Protein AF-A0A969BM66-F1 (afdb_monomer_lite)

Secondary structure (DSSP, 8-state):
-HHHHHHHHHHHHHHHHHHHHHHT----TT---GGGSTTHHHHHHHSPPP-PPPPHHHHHHHHHT--EEEE-TT----B-IIIIIGGGEEEE-TT--EEESS--HHHHHHTTT-TT-EEEE---TTS----EEEEEEEEE-TTSSSS-S-EEEEEEEEE-S---S-TT--HHHHHHHHHHS-SSS--GGGSEEEEEEEEETTS-EEEEEEEETTEEEEEEBTTTBPPPTTS--EEEEBTTT--EEE--SS-EEEEE-SS--HHHHHHHTTSSPPPTT-EEEEE---EEPP-EEE---TTSHHHH--SBSS---SSTT-SPP--TT-SS-GGG-SHHHHHHHHB--TT-HHHHHHS-SSS-HHHHHHHHHHHHHHHHHHHHHHTTSSTTPPP-

Structure (mmCIF, N/CA/C/O backbone):
data_AF-A0A969BM66-F1
#
_entry.id   AF-A0A969BM66-F1
#
loop_
_atom_site.group_PDB
_atom_site.id
_atom_site.type_symbol
_atom_site.label_atom_id
_atom_site.label_alt_id
_atom_site.label_comp_id
_atom_site.label_asym_id
_atom_site.label_entity_id
_atom_site.label_seq_id
_atom_site.pdbx_PDB_ins_code
_atom_site.Cartn_x
_atom_site.Cartn_y
_atom_site.Cartn_z
_atom_site.occupancy
_atom_site.B_iso_or_equiv
_atom_site.auth_seq_id
_atom_site.auth_comp_id
_atom_site.auth_asym_id
_atom_site.auth_atom_id
_atom_site.pdbx_PDB_model_num
ATOM 1 N N . MET A 1 1 ? -31.417 -2.213 -43.798 1.00 57.81 1 MET A N 1
ATOM 2 C CA . MET A 1 1 ? -31.698 -1.784 -42.404 1.00 57.81 1 MET A CA 1
ATOM 3 C C . MET A 1 1 ? -30.704 -2.313 -41.367 1.00 57.81 1 MET A C 1
ATOM 5 O O . MET A 1 1 ? -30.149 -1.485 -40.667 1.00 57.81 1 MET A O 1
ATOM 9 N N . LYS A 1 2 ? -30.410 -3.623 -41.262 1.00 58.84 2 LYS A N 1
ATOM 10 C CA . LYS A 1 2 ? -29.460 -4.156 -40.249 1.00 58.84 2 LYS A CA 1
ATOM 11 C C . LYS A 1 2 ? -28.047 -3.539 -40.296 1.00 58.84 2 LYS A C 1
ATOM 13 O O . LYS A 1 2 ? -27.454 -3.299 -39.256 1.00 58.84 2 LYS A O 1
ATOM 18 N N . TRP A 1 3 ? -27.546 -3.218 -41.489 1.00 55.53 3 TRP A N 1
ATOM 19 C CA . TRP A 1 3 ? -26.214 -2.626 -41.681 1.00 55.53 3 TRP A CA 1
ATOM 20 C C . TRP A 1 3 ? -26.077 -1.204 -41.107 1.00 55.53 3 TRP A C 1
ATOM 22 O O . TRP A 1 3 ? -25.065 -0.880 -40.499 1.00 55.53 3 TRP A O 1
ATOM 32 N N . LEU A 1 4 ? -27.122 -0.378 -41.225 1.00 64.44 4 LEU A N 1
ATOM 33 C CA . LEU A 1 4 ? -27.136 0.987 -40.681 1.00 64.44 4 LEU A CA 1
ATOM 34 C C . LEU A 1 4 ? -27.096 1.001 -39.148 1.00 64.44 4 LEU A C 1
ATOM 36 O O . LEU A 1 4 ? -26.426 1.848 -38.570 1.00 64.44 4 LEU A O 1
ATOM 40 N N . TRP A 1 5 ? -27.744 0.033 -38.494 1.00 66.81 5 TRP A N 1
ATOM 41 C CA . TRP A 1 5 ? -27.684 -0.115 -37.036 1.00 66.81 5 TRP A CA 1
ATOM 42 C C . TRP A 1 5 ? -26.296 -0.534 -36.548 1.00 66.81 5 TRP A C 1
ATOM 44 O O . TRP A 1 5 ? -25.834 -0.022 -35.536 1.00 66.81 5 TRP A O 1
ATOM 54 N N . ILE A 1 6 ? -25.606 -1.407 -37.286 1.00 68.69 6 ILE A N 1
ATOM 55 C CA . ILE A 1 6 ? -24.238 -1.832 -36.952 1.00 68.69 6 ILE A CA 1
ATOM 56 C C . ILE A 1 6 ? -23.259 -0.659 -37.090 1.00 68.69 6 ILE A C 1
ATOM 58 O O . ILE A 1 6 ? -22.447 -0.431 -36.197 1.00 68.69 6 ILE A O 1
ATOM 62 N N . VAL A 1 7 ? -23.368 0.125 -38.167 1.00 68.56 7 VAL A N 1
ATOM 63 C CA . VAL A 1 7 ? -22.517 1.306 -38.386 1.00 68.56 7 VAL A CA 1
ATOM 64 C C . VAL A 1 7 ? -22.804 2.403 -37.358 1.00 68.56 7 VAL A C 1
ATOM 66 O O . VAL A 1 7 ? -21.865 2.986 -36.825 1.00 68.56 7 VAL A O 1
ATOM 69 N N . ALA A 1 8 ? -24.074 2.649 -37.022 1.00 69.19 8 ALA A N 1
ATOM 70 C CA . ALA A 1 8 ? -24.446 3.615 -35.989 1.00 69.19 8 ALA A CA 1
ATOM 71 C C . ALA A 1 8 ? -23.953 3.193 -34.596 1.00 69.19 8 ALA A C 1
ATOM 73 O O . ALA A 1 8 ? -23.457 4.033 -33.850 1.00 69.19 8 ALA A O 1
ATOM 74 N N . LEU A 1 9 ? -24.023 1.899 -34.264 1.00 65.38 9 LEU A N 1
ATOM 75 C CA . LEU A 1 9 ? -23.499 1.361 -33.008 1.00 65.38 9 LEU A CA 1
ATOM 76 C C . LEU A 1 9 ? -21.969 1.481 -32.943 1.00 65.38 9 LEU A C 1
ATOM 78 O O . LEU A 1 9 ? -21.443 1.904 -31.922 1.00 65.38 9 LEU A O 1
ATOM 82 N N . LEU A 1 10 ? -21.258 1.185 -34.036 1.00 58.22 10 LEU A N 1
ATOM 83 C CA . LEU A 1 10 ? -19.805 1.377 -34.135 1.00 58.22 10 LEU A CA 1
ATOM 84 C C . LEU A 1 10 ? -19.408 2.848 -33.988 1.00 58.22 10 LEU A C 1
ATOM 86 O O . LEU A 1 10 ? -18.458 3.149 -33.270 1.00 58.22 10 LEU A O 1
ATOM 90 N N . PHE A 1 11 ? -20.150 3.767 -34.610 1.00 66.44 11 PHE A N 1
ATOM 91 C CA . PHE A 1 11 ? -19.925 5.204 -34.454 1.00 66.44 11 PHE A CA 1
ATOM 92 C C . PHE A 1 11 ? -20.200 5.680 -33.029 1.00 66.44 11 PHE A C 1
ATOM 94 O O . PHE A 1 11 ? -19.441 6.491 -32.514 1.00 66.44 11 PHE A O 1
ATOM 101 N N . LEU A 1 12 ? -21.237 5.158 -32.370 1.00 60.31 12 LEU A N 1
ATOM 102 C CA . LEU A 1 12 ? -21.522 5.439 -30.962 1.00 60.31 12 LEU A CA 1
ATOM 103 C C . LEU A 1 12 ? -20.425 4.894 -30.046 1.00 60.31 12 LEU A C 1
ATOM 105 O O . LEU A 1 12 ? -19.982 5.615 -29.164 1.00 60.31 12 LEU A O 1
ATOM 109 N N . VAL A 1 13 ? -19.934 3.674 -30.279 1.00 54.94 13 VAL A N 1
ATOM 110 C CA . VAL A 1 13 ? -18.829 3.077 -29.509 1.00 54.94 13 VAL A CA 1
ATOM 111 C C . VAL A 1 13 ? -17.525 3.850 -29.719 1.00 54.94 13 VAL A C 1
ATOM 113 O O . VAL A 1 13 ? -16.825 4.127 -28.750 1.00 54.94 13 VAL A O 1
ATOM 116 N N . LEU A 1 14 ? -17.219 4.266 -30.951 1.00 53.16 14 LEU A N 1
ATOM 117 C CA . LEU A 1 14 ? -16.048 5.093 -31.257 1.00 53.16 14 LEU A CA 1
ATOM 118 C C . LEU A 1 14 ? -16.175 6.502 -30.671 1.00 53.16 14 LEU A C 1
ATOM 120 O O . LEU A 1 14 ? -15.228 6.999 -30.069 1.00 53.16 14 LEU A O 1
ATOM 124 N N . ALA A 1 15 ? -17.341 7.139 -30.792 1.00 53.88 15 ALA A N 1
ATOM 125 C CA . ALA A 1 15 ? -17.585 8.467 -30.240 1.00 53.88 15 ALA A CA 1
ATOM 126 C C . ALA A 1 15 ? -17.549 8.452 -28.707 1.00 53.88 15 ALA A C 1
ATOM 128 O O . ALA A 1 15 ? -16.895 9.306 -28.112 1.00 53.88 15 ALA A O 1
ATOM 129 N N . PHE A 1 16 ? -18.166 7.458 -28.060 1.00 51.41 16 PHE A N 1
ATOM 130 C CA . PHE A 1 16 ? -18.065 7.290 -26.611 1.00 51.41 16 PHE A CA 1
ATOM 131 C C . PHE A 1 16 ? -16.646 6.937 -26.186 1.00 51.41 16 PHE A C 1
ATOM 133 O O . PHE A 1 16 ? -16.174 7.537 -25.234 1.00 51.41 16 PHE A O 1
ATOM 140 N N . GLY A 1 17 ? -15.933 6.059 -26.898 1.00 43.09 17 GLY A N 1
ATOM 141 C CA . GLY A 1 17 ? -14.536 5.728 -26.604 1.00 43.09 17 GLY A CA 1
ATOM 142 C C . GLY A 1 17 ? -13.606 6.944 -26.686 1.00 43.09 17 GLY A C 1
ATOM 143 O O . GLY A 1 17 ? -12.804 7.170 -25.784 1.00 43.09 17 GLY A O 1
ATOM 144 N N . VAL A 1 18 ? -13.761 7.788 -27.712 1.00 44.31 18 VAL A N 1
ATOM 145 C CA . VAL A 1 18 ? -12.975 9.023 -27.888 1.00 44.31 18 VAL A CA 1
ATOM 146 C C . VAL A 1 18 ? -13.334 10.086 -26.842 1.00 44.31 18 VAL A C 1
ATOM 148 O O . VAL A 1 18 ? -12.445 10.766 -26.328 1.00 44.31 18 VAL A O 1
ATOM 151 N N . VAL A 1 19 ? -14.615 10.222 -26.482 1.00 43.97 19 VAL A N 1
ATOM 152 C CA . VAL A 1 19 ? -15.053 11.127 -25.405 1.00 43.97 19 VAL A CA 1
ATOM 153 C C . VAL A 1 19 ? -14.566 10.626 -24.041 1.00 43.97 19 VAL A C 1
ATOM 155 O O . VAL A 1 19 ? -14.095 11.434 -23.246 1.00 43.97 19 VAL A O 1
ATOM 158 N N . PHE A 1 20 ? -14.570 9.313 -23.799 1.00 43.28 20 PHE A N 1
ATOM 159 C CA . PHE A 1 20 ? -14.030 8.705 -22.581 1.00 43.28 20 PHE A CA 1
ATOM 160 C C . PHE A 1 20 ? -12.543 9.040 -22.428 1.00 43.28 20 PHE A C 1
ATOM 162 O O . PHE A 1 20 ? -12.151 9.622 -21.426 1.00 43.28 20 PHE A O 1
ATOM 169 N N . VAL A 1 21 ? -11.726 8.800 -23.461 1.00 43.62 21 VAL A N 1
ATOM 170 C CA . VAL A 1 21 ? -10.277 9.087 -23.442 1.00 43.62 21 VAL A CA 1
ATOM 171 C C . VAL A 1 21 ? -9.977 10.574 -23.207 1.00 43.62 21 VAL A C 1
ATOM 173 O O . VAL A 1 21 ? -8.997 10.907 -22.546 1.00 43.62 21 VAL A O 1
ATOM 176 N N . ARG A 1 22 ? -10.821 11.487 -23.706 1.00 38.09 22 ARG A N 1
ATOM 177 C CA . ARG A 1 22 ? -10.602 12.937 -23.584 1.00 38.09 22 ARG A CA 1
ATOM 178 C C . ARG A 1 22 ? -10.983 13.507 -22.213 1.00 38.09 22 ARG A C 1
ATOM 180 O O . ARG A 1 22 ? -10.369 14.481 -21.791 1.00 38.09 22 ARG A O 1
ATOM 187 N N . TRP A 1 23 ? -11.956 12.916 -21.519 1.00 38.25 23 TRP A N 1
ATOM 188 C CA . TRP A 1 23 ? -12.378 13.356 -20.179 1.00 38.25 23 TRP A CA 1
ATOM 189 C C . TRP A 1 23 ? -11.440 12.895 -19.050 1.00 38.25 23 TRP A C 1
ATOM 191 O O . TRP A 1 23 ? -11.532 13.407 -17.940 1.00 38.25 23 TRP A O 1
ATOM 201 N N . PHE A 1 24 ? -10.504 11.987 -19.341 1.00 44.03 24 PHE A N 1
ATOM 202 C CA . PHE A 1 24 ? -9.479 11.507 -18.407 1.00 44.03 24 PHE A CA 1
ATOM 203 C C . PHE A 1 24 ? -8.144 12.278 -18.460 1.00 44.03 24 PHE A C 1
ATOM 205 O O . PHE A 1 24 ? -7.180 11.849 -17.830 1.00 44.03 24 PHE A O 1
ATOM 212 N N . LEU A 1 25 ? -8.040 13.396 -19.193 1.00 36.44 25 LEU A N 1
ATOM 213 C CA . LEU A 1 25 ? -6.777 14.134 -19.336 1.00 36.44 25 LEU A CA 1
ATOM 214 C C . LEU A 1 25 ? -6.896 15.558 -18.775 1.00 36.44 25 LEU A C 1
ATOM 216 O O . LEU A 1 25 ? -7.569 16.410 -19.353 1.00 36.44 25 LEU A O 1
ATOM 220 N N . PRO A 1 26 ? -6.139 15.832 -17.705 1.00 36.38 26 PRO A N 1
ATOM 221 C CA . PRO A 1 26 ? -4.887 16.537 -17.921 1.00 36.38 26 PRO A CA 1
ATOM 222 C C . PRO A 1 26 ? -3.723 15.638 -17.498 1.00 36.38 26 PRO A C 1
ATOM 224 O O . PRO A 1 26 ? -3.221 15.731 -16.384 1.00 36.38 26 PRO A O 1
ATOM 227 N N . VAL A 1 27 ? -3.281 14.755 -18.396 1.00 43.22 27 VAL A N 1
ATOM 228 C CA . VAL A 1 27 ? -1.934 14.186 -18.270 1.00 43.22 27 VAL A CA 1
ATOM 229 C C . VAL A 1 27 ? -0.979 15.224 -18.815 1.00 43.22 27 VAL A C 1
ATOM 231 O O . VAL A 1 27 ? -0.976 15.513 -20.016 1.00 43.22 27 VAL A O 1
ATOM 234 N N . ASP A 1 28 ? -0.178 15.785 -17.922 1.00 39.75 28 ASP A N 1
ATOM 235 C CA . ASP A 1 28 ? 1.046 16.453 -18.314 1.00 39.75 28 ASP A CA 1
ATOM 236 C C . ASP A 1 28 ? 1.906 15.421 -19.061 1.00 39.75 28 ASP A C 1
ATOM 238 O O . ASP A 1 28 ? 2.371 14.428 -18.501 1.00 39.75 28 ASP A O 1
ATOM 242 N N . ARG A 1 29 ? 2.061 15.604 -20.377 1.00 46.28 29 ARG A N 1
ATOM 243 C CA . ARG A 1 29 ? 2.820 14.710 -21.271 1.00 46.28 29 ARG A CA 1
ATOM 244 C C . ARG A 1 29 ? 4.326 14.694 -20.974 1.00 46.28 29 ARG A C 1
ATOM 246 O O . ARG A 1 29 ? 5.084 14.108 -21.740 1.00 46.28 29 ARG A O 1
ATOM 253 N N . GLN A 1 30 ? 4.773 15.319 -19.889 1.00 52.31 30 GLN A N 1
ATOM 254 C CA . GLN A 1 30 ? 6.183 15.441 -19.530 1.00 52.31 30 GLN A CA 1
ATOM 255 C C . GLN A 1 30 ? 6.823 14.142 -19.025 1.00 52.31 30 GLN A C 1
ATOM 257 O O . GLN A 1 30 ? 8.020 14.120 -18.760 1.00 52.31 30 GLN A O 1
ATOM 262 N N . GLY A 1 31 ? 6.077 13.034 -18.948 1.00 63.62 31 GLY A N 1
ATOM 263 C CA . GLY A 1 31 ? 6.652 11.743 -18.569 1.00 63.62 31 GLY A CA 1
ATOM 264 C C . GLY A 1 31 ? 7.126 11.709 -17.122 1.00 63.62 31 GLY A C 1
ATOM 265 O O . GLY A 1 31 ? 8.107 11.026 -16.817 1.00 63.62 31 GLY A O 1
ATOM 266 N N . THR A 1 32 ? 6.440 12.453 -16.258 1.00 79.75 32 THR A N 1
ATOM 267 C CA . THR A 1 32 ? 6.686 12.470 -14.824 1.00 79.75 32 THR A CA 1
ATOM 268 C C . THR A 1 32 ? 5.810 11.444 -14.096 1.00 79.75 32 THR A C 1
ATOM 270 O O . THR A 1 32 ? 4.704 11.131 -14.531 1.00 79.75 32 THR A O 1
ATOM 273 N N . ASN A 1 33 ? 6.311 10.904 -12.990 1.00 87.06 33 ASN A N 1
ATOM 274 C CA . ASN A 1 33 ? 5.649 9.973 -12.089 1.00 87.06 33 ASN A CA 1
ATOM 275 C C . ASN A 1 33 ? 5.581 10.546 -10.668 1.00 87.06 33 ASN A C 1
ATOM 277 O O . ASN A 1 33 ? 6.040 11.655 -10.382 1.00 87.06 33 ASN A O 1
ATOM 281 N N . PHE A 1 34 ? 5.026 9.753 -9.751 1.00 87.56 34 PHE A N 1
ATOM 282 C CA . PHE A 1 34 ? 4.783 10.209 -8.391 1.00 87.56 34 PHE A CA 1
ATOM 283 C C . PHE A 1 34 ? 6.060 10.572 -7.604 1.00 87.56 34 PHE A C 1
ATOM 285 O O . PHE A 1 34 ? 6.023 11.445 -6.742 1.00 87.56 34 PHE A O 1
ATOM 292 N N . SER A 1 35 ? 7.221 9.991 -7.929 1.00 91.31 35 SER A N 1
ATOM 293 C CA . SER A 1 35 ? 8.481 10.332 -7.252 1.00 91.31 35 SER A CA 1
ATOM 294 C C . SER A 1 35 ? 9.010 11.730 -7.574 1.00 91.31 35 SER A C 1
ATOM 296 O O . SER A 1 35 ? 9.815 12.275 -6.818 1.00 91.31 35 SER A O 1
ATOM 298 N N . GLN A 1 36 ? 8.555 12.314 -8.685 1.00 91.69 36 GLN A N 1
ATOM 299 C CA . GLN A 1 36 ? 8.982 13.629 -9.156 1.00 91.69 36 GLN A CA 1
ATOM 300 C C . GLN A 1 36 ? 8.078 14.754 -8.638 1.00 91.69 36 GLN A C 1
ATOM 302 O O . GLN A 1 36 ? 8.288 15.913 -8.996 1.00 91.69 36 GLN A O 1
ATOM 307 N N . TYR A 1 37 ? 7.086 14.449 -7.788 1.00 90.50 37 TYR A N 1
ATOM 308 C CA . TYR A 1 37 ? 6.291 15.494 -7.147 1.00 90.50 37 TYR A CA 1
ATOM 309 C C . TYR A 1 37 ? 7.194 16.431 -6.319 1.00 90.50 37 TYR A C 1
ATOM 311 O O . TYR A 1 37 ? 8.086 15.957 -5.602 1.00 90.50 37 TYR A O 1
ATOM 319 N N . PRO A 1 38 ? 6.962 17.758 -6.376 1.00 92.25 38 PRO A N 1
ATOM 320 C CA . PRO A 1 38 ? 7.755 18.726 -5.624 1.00 92.25 38 PRO A CA 1
ATOM 321 C C . PRO A 1 38 ? 7.797 18.408 -4.125 1.00 92.25 38 PRO A C 1
ATOM 323 O O . PRO A 1 38 ? 6.765 18.102 -3.525 1.00 92.25 38 PRO A O 1
ATOM 326 N N . GLY A 1 39 ? 8.982 18.507 -3.514 1.00 93.81 39 GLY A N 1
ATOM 327 C CA . GLY A 1 39 ? 9.205 18.243 -2.089 1.00 93.81 39 GLY A CA 1
ATOM 328 C C . GLY A 1 39 ? 9.790 16.860 -1.775 1.00 93.81 39 GLY A C 1
ATOM 329 O O . GLY A 1 39 ? 10.242 16.636 -0.652 1.00 93.81 39 GLY A O 1
ATOM 330 N N . HIS A 1 40 ? 9.758 15.901 -2.711 1.00 94.25 40 HIS A N 1
ATOM 331 C CA . HIS A 1 40 ? 10.316 14.565 -2.465 1.00 94.25 40 HIS A CA 1
ATOM 332 C C . HIS A 1 40 ? 11.837 14.578 -2.267 1.00 94.25 40 HIS A C 1
ATOM 334 O O . HIS A 1 40 ? 12.286 13.929 -1.319 1.00 94.25 40 HIS A O 1
ATOM 340 N N . PRO A 1 41 ? 12.637 15.287 -3.091 1.00 93.44 41 PRO A N 1
ATOM 341 C CA . PRO A 1 41 ? 14.076 15.400 -2.865 1.00 93.44 41 PRO A CA 1
ATOM 342 C C . PRO A 1 41 ? 14.415 15.992 -1.494 1.00 93.44 41 PRO A C 1
ATOM 344 O O . PRO A 1 41 ? 15.260 15.453 -0.784 1.00 93.44 41 PRO A O 1
ATOM 347 N N . GLU A 1 42 ? 13.716 17.054 -1.090 1.00 95.88 42 GLU A N 1
ATOM 348 C CA . GLU A 1 42 ? 13.901 17.723 0.198 1.00 95.88 42 GLU A CA 1
ATOM 349 C C . GLU A 1 42 ? 13.530 16.795 1.359 1.00 95.88 42 GLU A C 1
ATOM 351 O O . GLU A 1 42 ? 14.278 16.678 2.330 1.00 95.88 42 GLU A O 1
ATOM 356 N N . TYR A 1 43 ? 12.403 16.084 1.243 1.00 95.38 43 TYR A N 1
ATOM 357 C CA . TYR A 1 43 ? 11.983 15.108 2.245 1.00 95.38 43 TYR A CA 1
ATOM 358 C C . TYR A 1 43 ? 12.986 13.958 2.376 1.00 95.38 43 TYR A C 1
ATOM 360 O O . TYR A 1 43 ? 13.338 13.592 3.495 1.00 95.38 43 TYR A O 1
ATOM 368 N N . ALA A 1 44 ? 13.465 13.405 1.258 1.00 94.75 44 ALA A N 1
ATOM 369 C CA . ALA A 1 44 ? 14.436 12.313 1.252 1.00 94.75 44 ALA A CA 1
ATOM 370 C C . ALA A 1 44 ? 15.795 12.743 1.828 1.00 94.75 44 ALA A C 1
ATOM 372 O O . ALA A 1 44 ? 16.415 11.974 2.556 1.00 94.75 44 ALA A O 1
ATOM 373 N N . ALA A 1 45 ? 16.235 13.976 1.560 1.00 95.44 45 ALA A N 1
ATOM 374 C CA . ALA A 1 45 ? 17.450 14.530 2.154 1.00 95.44 45 ALA A CA 1
ATOM 375 C C . ALA A 1 45 ? 17.323 14.710 3.678 1.00 95.44 45 ALA A C 1
ATOM 377 O O . ALA A 1 45 ? 18.277 14.454 4.408 1.00 95.44 45 ALA A O 1
ATOM 378 N N . ALA A 1 46 ? 16.143 15.115 4.162 1.00 96.50 46 ALA A N 1
ATOM 379 C CA . ALA A 1 46 ? 15.865 15.254 5.592 1.00 96.50 46 ALA A CA 1
ATOM 380 C C . ALA A 1 46 ? 15.612 13.910 6.304 1.00 96.50 46 ALA A C 1
ATOM 382 O O . ALA A 1 46 ? 15.766 13.826 7.519 1.00 96.50 46 ALA A O 1
ATOM 383 N N . ASN A 1 47 ? 15.226 12.870 5.561 1.00 95.75 47 ASN A N 1
ATOM 384 C CA . ASN A 1 47 ? 14.867 11.547 6.077 1.00 95.75 47 ASN A CA 1
ATOM 385 C C . ASN A 1 47 ? 15.572 10.455 5.251 1.00 95.75 47 ASN A C 1
ATOM 387 O O . ASN A 1 47 ? 14.909 9.707 4.522 1.00 95.75 47 ASN A O 1
ATOM 391 N N . PRO A 1 48 ? 16.915 10.378 5.303 1.00 96.06 48 PRO A N 1
ATOM 392 C CA . PRO A 1 48 ? 17.663 9.422 4.500 1.00 96.06 48 PRO A CA 1
ATOM 393 C C . PRO A 1 48 ? 17.254 7.988 4.850 1.00 96.06 48 PRO A C 1
ATOM 395 O O . PRO A 1 48 ? 17.132 7.617 6.018 1.00 96.06 48 PRO A O 1
ATOM 398 N N . SER A 1 49 ? 17.043 7.166 3.822 1.00 95.81 49 SER A N 1
ATOM 399 C CA . SER A 1 49 ? 16.701 5.756 4.012 1.00 95.81 49 SER A CA 1
ATOM 400 C C . SER A 1 49 ? 17.913 4.971 4.514 1.00 95.81 49 SER A C 1
ATOM 402 O O . SER A 1 49 ? 19.022 5.144 4.017 1.00 95.81 49 SER A O 1
ATOM 404 N N . SER A 1 50 ? 17.692 4.093 5.490 1.00 97.31 50 SER A N 1
ATOM 405 C CA . SER A 1 50 ? 18.746 3.261 6.075 1.00 97.31 50 SER A CA 1
ATOM 406 C C . SER A 1 50 ? 19.117 2.078 5.174 1.00 97.31 50 SER A C 1
ATOM 408 O O . SER A 1 50 ? 18.242 1.461 4.567 1.00 97.31 50 SER A O 1
ATOM 410 N N . ASP A 1 51 ? 20.402 1.716 5.160 1.00 97.94 51 ASP A N 1
ATOM 411 C CA . ASP A 1 51 ? 20.907 0.460 4.582 1.00 97.94 51 ASP A CA 1
ATOM 412 C C . ASP A 1 51 ? 20.816 -0.723 5.565 1.00 97.94 51 ASP A C 1
ATOM 414 O O . ASP A 1 51 ? 21.130 -1.865 5.220 1.00 97.94 51 ASP A O 1
ATOM 418 N N . ALA A 1 52 ? 20.404 -0.475 6.811 1.00 97.94 52 ALA A N 1
ATOM 419 C CA . ALA A 1 52 ? 20.291 -1.520 7.815 1.00 97.94 52 ALA A CA 1
ATOM 420 C C . ALA A 1 52 ? 19.061 -2.400 7.558 1.00 97.94 52 ALA A C 1
ATOM 422 O O . ALA A 1 52 ? 17.936 -1.920 7.411 1.00 97.94 52 ALA A O 1
ATOM 423 N N . LEU A 1 53 ? 19.274 -3.716 7.563 1.00 98.25 53 LEU A N 1
ATOM 424 C CA . LEU A 1 53 ? 18.184 -4.682 7.662 1.00 98.25 53 LEU A CA 1
ATOM 425 C C . LEU A 1 53 ? 17.588 -4.670 9.078 1.00 98.25 53 LEU A C 1
ATOM 427 O O . LEU A 1 53 ? 18.324 -4.402 10.031 1.00 98.25 53 LEU A O 1
ATOM 431 N N . PRO A 1 54 ? 16.314 -5.076 9.244 1.00 98.06 54 PRO A N 1
ATOM 432 C CA . PRO A 1 54 ? 15.737 -5.272 10.568 1.00 98.06 54 PRO A CA 1
ATOM 433 C C . PRO A 1 54 ? 16.588 -6.222 11.423 1.00 98.06 54 PRO A C 1
ATOM 435 O O . PRO A 1 54 ? 17.097 -7.232 10.906 1.00 98.06 54 PRO A O 1
ATOM 438 N N . SER A 1 55 ? 16.719 -5.918 12.716 1.00 98.38 55 SER A N 1
ATOM 439 C CA . SER A 1 55 ? 17.413 -6.752 13.706 1.00 98.38 55 SER A CA 1
ATOM 440 C C . SER A 1 55 ? 16.724 -8.112 13.886 1.00 98.38 55 SER A C 1
ATOM 442 O O . SER A 1 55 ? 15.624 -8.352 13.381 1.00 98.38 55 SER A O 1
ATOM 444 N N . ASN A 1 56 ? 17.342 -9.040 14.620 1.00 98.44 56 ASN A N 1
ATOM 445 C CA . ASN A 1 56 ? 16.719 -10.340 14.890 1.00 98.44 56 ASN A CA 1
ATOM 446 C C . ASN A 1 56 ? 15.424 -10.203 15.704 1.00 98.44 56 ASN A C 1
ATOM 448 O O . ASN A 1 56 ? 14.439 -10.876 15.403 1.00 98.44 56 ASN A O 1
ATOM 452 N N . GLU A 1 57 ? 15.407 -9.310 16.689 1.00 98.44 57 GLU A N 1
ATOM 453 C CA . GLU A 1 57 ? 14.244 -8.999 17.523 1.00 98.44 57 GLU A CA 1
ATOM 454 C C . GLU A 1 57 ? 13.120 -8.396 16.672 1.00 98.44 57 GLU A C 1
ATOM 456 O O . GLU A 1 57 ? 11.966 -8.815 16.765 1.00 98.44 57 GLU A O 1
ATOM 461 N N . GLU A 1 58 ? 13.459 -7.475 15.767 1.00 98.50 58 GLU A N 1
ATOM 462 C CA . GLU A 1 58 ? 12.500 -6.871 14.840 1.00 98.50 58 GLU A CA 1
ATOM 463 C C . GLU A 1 58 ? 11.928 -7.898 13.858 1.00 98.50 58 GLU A C 1
ATOM 465 O O . GLU A 1 58 ? 10.720 -7.932 13.624 1.00 98.50 58 GLU A O 1
ATOM 470 N N . ARG A 1 59 ? 12.762 -8.801 13.328 1.00 98.75 59 ARG A N 1
ATOM 471 C CA . ARG A 1 59 ? 12.302 -9.909 12.475 1.00 98.75 59 ARG A CA 1
ATOM 472 C C . ARG A 1 59 ? 11.367 -10.852 13.225 1.00 98.75 59 ARG A C 1
ATOM 474 O O . ARG A 1 59 ? 10.408 -11.343 12.634 1.00 98.75 59 ARG A O 1
ATOM 481 N N . GLN A 1 60 ? 11.626 -11.126 14.504 1.00 98.50 60 GLN A N 1
ATOM 482 C CA . GLN A 1 60 ? 10.730 -11.938 15.333 1.00 98.50 60 GLN A CA 1
ATOM 483 C C . GLN A 1 60 ? 9.388 -11.237 15.556 1.00 98.50 60 GLN A C 1
ATOM 485 O O . GLN A 1 60 ? 8.345 -11.882 15.442 1.00 98.50 60 GLN A O 1
ATOM 490 N N . LEU A 1 61 ? 9.400 -9.926 15.809 1.00 98.50 61 LEU A N 1
ATOM 491 C CA . LEU A 1 61 ? 8.183 -9.127 15.941 1.00 98.50 61 LEU A CA 1
ATOM 492 C C . LEU A 1 61 ? 7.367 -9.125 14.635 1.00 98.50 61 LEU A C 1
ATOM 494 O O . LEU A 1 61 ? 6.169 -9.405 14.661 1.00 98.50 61 LEU A O 1
ATOM 498 N N . LEU A 1 62 ? 8.027 -8.924 13.488 1.00 98.69 62 LEU A N 1
ATOM 499 C CA . LEU A 1 62 ? 7.405 -8.993 12.159 1.00 98.69 62 LEU A CA 1
ATOM 500 C C . LEU A 1 62 ? 6.789 -10.372 11.880 1.00 98.69 62 LEU A C 1
ATOM 502 O O . LEU A 1 62 ? 5.697 -10.454 11.322 1.00 98.69 62 LEU A O 1
ATOM 506 N N . ARG A 1 63 ? 7.450 -11.460 12.292 1.00 98.62 63 ARG A N 1
ATOM 507 C CA . ARG A 1 63 ? 6.915 -12.827 12.153 1.00 98.62 63 ARG A CA 1
ATOM 508 C C . ARG A 1 63 ? 5.707 -13.078 13.049 1.00 98.62 63 ARG A C 1
ATOM 510 O O . ARG A 1 63 ? 4.761 -13.720 12.605 1.00 98.62 63 ARG A O 1
ATOM 517 N N . ARG A 1 64 ? 5.726 -12.572 14.284 1.00 98.50 64 ARG A N 1
ATOM 518 C CA . ARG A 1 64 ? 4.629 -12.739 15.249 1.00 98.50 64 ARG A CA 1
ATOM 519 C C . ARG A 1 64 ? 3.322 -12.128 14.744 1.00 98.50 64 ARG A C 1
ATOM 521 O O . ARG A 1 64 ? 2.278 -12.745 14.895 1.00 98.50 64 ARG A O 1
ATOM 528 N N . HIS A 1 65 ? 3.396 -10.954 14.122 1.00 98.50 65 HIS A N 1
ATOM 529 C CA . HIS A 1 65 ? 2.228 -10.212 13.629 1.00 98.50 65 HIS A CA 1
ATOM 530 C C . HIS A 1 65 ? 1.990 -10.363 12.123 1.00 98.50 65 HIS A C 1
ATOM 532 O O . HIS A 1 65 ? 1.264 -9.576 11.521 1.00 98.50 65 HIS A O 1
ATOM 538 N N . MET A 1 66 ? 2.599 -11.380 11.510 1.00 98.25 66 MET A N 1
ATOM 539 C CA . MET A 1 66 ? 2.492 -11.642 10.080 1.00 98.25 66 MET A CA 1
ATOM 540 C C . MET A 1 66 ? 1.021 -11.828 9.658 1.00 98.25 66 MET A C 1
ATOM 542 O O . MET A 1 66 ? 0.374 -12.745 10.177 1.00 98.25 66 MET A O 1
ATOM 546 N N . PRO A 1 67 ? 0.495 -11.041 8.699 1.00 98.56 67 PRO A N 1
ATOM 547 C CA . PRO A 1 67 ? -0.892 -11.147 8.255 1.00 98.56 67 PRO A CA 1
ATOM 548 C C . PRO A 1 67 ? -1.263 -12.537 7.729 1.00 98.56 67 PRO A C 1
ATOM 550 O O . PRO A 1 67 ? -0.425 -13.306 7.252 1.00 98.56 67 PRO A O 1
ATOM 553 N N . ARG A 1 68 ? -2.546 -12.867 7.779 1.00 98.75 68 ARG A N 1
ATOM 554 C CA . ARG A 1 68 ? -3.120 -14.044 7.124 1.00 98.75 68 ARG A CA 1
ATOM 555 C C . ARG A 1 68 ? -3.860 -13.553 5.891 1.00 98.75 68 ARG A C 1
ATOM 557 O O . ARG A 1 68 ? -4.957 -13.016 6.010 1.00 98.75 68 ARG A O 1
ATOM 564 N N . PHE A 1 69 ? -3.221 -13.664 4.729 1.00 98.69 69 PHE A N 1
ATOM 565 C CA . PHE A 1 69 ? -3.819 -13.242 3.466 1.00 98.69 69 PHE A CA 1
ATOM 566 C C . PHE A 1 69 ? -4.758 -14.323 2.943 1.00 98.69 69 PHE A C 1
ATOM 568 O O . PHE A 1 69 ? -4.340 -15.468 2.799 1.00 98.69 69 PHE A O 1
ATOM 575 N N . PHE A 1 70 ? -5.989 -13.961 2.613 1.00 98.56 70 PHE A N 1
ATOM 576 C CA . PHE A 1 70 ? -6.973 -14.828 1.986 1.00 98.56 70 PHE A CA 1
ATOM 577 C C . PHE A 1 70 ? -7.189 -14.417 0.538 1.00 98.56 70 PHE A C 1
ATOM 579 O O . PHE A 1 70 ? -7.261 -13.236 0.210 1.00 98.56 70 PHE A O 1
ATOM 586 N N . LYS A 1 71 ? -7.310 -15.409 -0.332 1.00 97.50 71 LYS A N 1
ATOM 587 C CA . LYS A 1 71 ? -7.548 -15.240 -1.763 1.00 97.50 71 LYS A CA 1
ATOM 588 C C . LYS A 1 71 ? -8.587 -16.249 -2.236 1.00 97.50 71 LYS A C 1
ATOM 590 O O . LYS A 1 71 ? -8.893 -17.212 -1.529 1.00 97.50 71 LYS A O 1
ATOM 595 N N . THR A 1 72 ? -9.066 -16.076 -3.461 1.00 96.50 72 THR A N 1
ATOM 596 C CA . THR A 1 72 ? -9.899 -17.099 -4.098 1.00 96.50 72 THR A CA 1
ATOM 597 C C . THR A 1 72 ? -9.113 -18.366 -4.377 1.00 96.50 72 THR A C 1
ATOM 599 O O . THR A 1 72 ? -7.890 -18.341 -4.554 1.00 96.50 72 THR A O 1
ATOM 602 N N . LYS A 1 73 ? -9.831 -19.484 -4.503 1.00 94.62 73 LYS A N 1
ATOM 603 C CA . LYS A 1 73 ? -9.242 -20.804 -4.771 1.00 94.62 73 LYS A CA 1
ATOM 604 C C . LYS A 1 73 ? -8.291 -20.824 -5.975 1.00 94.62 73 LYS A C 1
ATOM 606 O O . LYS A 1 73 ? -7.302 -21.552 -5.972 1.00 94.62 73 LYS A O 1
ATOM 611 N N . ASN A 1 74 ? -8.598 -20.028 -6.999 1.00 92.56 74 ASN A N 1
ATOM 612 C CA . ASN A 1 74 ? -7.831 -19.952 -8.244 1.00 92.56 74 ASN A CA 1
ATOM 613 C C . ASN A 1 74 ? -7.041 -18.641 -8.395 1.00 92.56 74 ASN A C 1
ATOM 615 O O . ASN A 1 74 ? -6.369 -18.463 -9.409 1.00 92.56 74 ASN A O 1
ATOM 619 N N . GLY A 1 75 ? -7.129 -17.722 -7.430 1.00 91.81 75 GLY A N 1
ATOM 620 C CA . GLY A 1 75 ? -6.400 -16.458 -7.466 1.00 91.81 75 GLY A CA 1
ATOM 621 C C . GLY A 1 75 ? -4.898 -16.672 -7.290 1.00 91.81 75 GLY A C 1
ATOM 622 O O . GLY A 1 75 ? -4.466 -17.567 -6.552 1.00 91.81 75 GLY A O 1
ATOM 623 N N . GLU A 1 76 ? -4.077 -15.852 -7.947 1.00 91.62 76 GLU A N 1
ATOM 624 C CA . GLU A 1 76 ? -2.653 -15.765 -7.607 1.00 91.62 76 GLU A CA 1
ATOM 625 C C . GLU A 1 76 ? -2.519 -15.111 -6.219 1.00 91.62 76 GLU A C 1
ATOM 627 O O . GLU A 1 76 ? -3.357 -14.314 -5.806 1.00 91.62 76 GLU A O 1
ATOM 632 N N . GLY A 1 77 ? -1.529 -15.543 -5.438 1.00 94.81 77 GLY A N 1
ATOM 633 C CA . GLY A 1 77 ? -1.198 -14.877 -4.176 1.00 94.81 77 GLY A CA 1
ATOM 634 C C . GLY A 1 77 ? -0.089 -13.846 -4.384 1.00 94.81 77 GLY A C 1
ATOM 635 O O . GLY A 1 77 ? 0.305 -13.601 -5.525 1.00 94.81 77 GLY A O 1
ATOM 636 N N . PRO A 1 78 ? 0.476 -13.312 -3.291 1.00 97.12 78 PRO A N 1
ATOM 637 C CA . PRO A 1 78 ? 1.715 -12.550 -3.362 1.00 97.12 78 PRO A CA 1
ATOM 638 C C . PRO A 1 78 ? 2.828 -13.364 -4.040 1.00 97.12 78 PRO A C 1
ATOM 640 O O . PRO A 1 78 ? 2.867 -14.589 -3.894 1.00 97.12 78 PRO A O 1
ATOM 643 N N . ILE A 1 79 ? 3.737 -12.698 -4.748 1.00 97.12 79 ILE A N 1
ATOM 644 C CA . ILE A 1 79 ? 4.911 -13.280 -5.420 1.00 97.12 79 ILE A CA 1
ATOM 645 C C . ILE A 1 79 ? 6.204 -12.637 -4.905 1.00 97.12 79 ILE A C 1
ATOM 647 O O . ILE A 1 79 ? 6.178 -11.556 -4.317 1.00 97.12 79 ILE A O 1
ATOM 651 N N . ASP A 1 80 ? 7.355 -13.269 -5.137 1.00 97.50 80 ASP A N 1
ATOM 652 C CA . ASP A 1 80 ? 8.641 -12.675 -4.771 1.00 97.50 80 ASP A CA 1
ATOM 653 C C . ASP A 1 80 ? 9.016 -11.546 -5.745 1.00 97.50 80 ASP A C 1
ATOM 655 O O . ASP A 1 80 ? 9.161 -11.758 -6.954 1.00 97.50 80 ASP A O 1
ATOM 659 N N . PHE A 1 81 ? 9.195 -10.333 -5.210 1.00 97.69 81 PHE A N 1
ATOM 660 C CA . PHE A 1 81 ? 9.533 -9.148 -6.002 1.00 97.69 81 PHE A CA 1
ATOM 661 C C . PHE A 1 81 ? 10.767 -9.371 -6.875 1.00 97.69 81 PHE A C 1
ATOM 663 O O . PHE A 1 81 ? 10.749 -9.055 -8.059 1.00 97.69 81 PHE A O 1
ATOM 670 N N . TYR A 1 82 ? 11.838 -9.950 -6.335 1.00 97.56 82 TYR A N 1
ATOM 671 C CA . TYR A 1 82 ? 13.064 -10.112 -7.105 1.00 97.56 82 TYR A CA 1
ATOM 672 C C . TYR A 1 82 ? 13.077 -11.398 -7.915 1.00 97.56 82 TYR A C 1
ATOM 674 O O . TYR A 1 82 ? 13.435 -11.375 -9.092 1.00 97.56 82 TYR A O 1
ATOM 682 N N . ALA A 1 83 ? 12.695 -12.516 -7.299 1.00 96.25 83 ALA A N 1
ATOM 683 C CA . ALA A 1 83 ? 12.830 -13.828 -7.919 1.00 96.25 83 ALA A CA 1
ATOM 684 C C . ALA A 1 83 ? 11.771 -14.114 -8.994 1.00 96.25 83 ALA A C 1
ATOM 686 O O . ALA A 1 83 ? 12.039 -14.936 -9.878 1.00 96.25 83 ALA A O 1
ATOM 687 N N . ASP A 1 84 ? 10.608 -13.456 -8.921 1.00 95.75 84 ASP A N 1
ATOM 688 C CA . ASP A 1 84 ? 9.498 -13.659 -9.851 1.00 95.75 84 ASP A CA 1
ATOM 689 C C . ASP A 1 84 ? 9.191 -12.399 -10.675 1.00 95.75 84 ASP A C 1
ATOM 691 O O . ASP A 1 84 ? 9.125 -12.497 -11.903 1.00 95.75 84 ASP A O 1
ATOM 695 N N . TYR A 1 85 ? 9.042 -11.222 -10.047 1.00 95.75 85 TYR A N 1
ATOM 696 C CA . TYR A 1 85 ? 8.649 -9.995 -10.760 1.00 95.75 85 TYR A CA 1
ATOM 697 C C . TYR A 1 85 ? 9.815 -9.369 -11.545 1.00 95.75 85 TYR A C 1
ATOM 699 O O . TYR A 1 85 ? 9.766 -9.315 -12.776 1.00 95.75 85 TYR A O 1
ATOM 707 N N . ILE A 1 86 ? 10.891 -8.960 -10.862 1.00 96.25 86 ILE A N 1
ATOM 708 C CA . ILE A 1 86 ? 12.059 -8.298 -11.469 1.00 96.25 86 ILE A CA 1
ATOM 709 C C . ILE A 1 86 ? 12.838 -9.237 -12.393 1.00 96.25 86 ILE A C 1
ATOM 711 O O . ILE A 1 86 ? 13.204 -8.839 -13.497 1.00 96.25 86 ILE A O 1
ATOM 715 N N . ALA A 1 87 ? 13.028 -10.499 -11.996 1.00 95.25 87 ALA A N 1
ATOM 716 C CA . ALA A 1 87 ? 13.682 -11.504 -12.838 1.00 95.25 87 ALA A CA 1
ATOM 717 C C . ALA A 1 87 ? 12.931 -11.795 -14.153 1.00 95.25 87 ALA A C 1
ATOM 719 O O . ALA A 1 87 ? 13.506 -12.377 -15.071 1.00 95.25 87 ALA A O 1
ATOM 720 N N . SER A 1 88 ? 11.659 -11.399 -14.254 1.00 94.75 88 SER A N 1
ATOM 721 C CA . SER A 1 88 ? 10.834 -11.564 -15.451 1.00 94.75 88 SER A CA 1
ATOM 722 C C . SER A 1 88 ? 10.595 -10.219 -16.136 1.00 94.75 88 SER A C 1
ATOM 724 O O . SER A 1 88 ? 9.453 -9.854 -16.381 1.00 94.75 88 SER A O 1
ATOM 726 N N . GLY A 1 89 ? 11.637 -9.443 -16.425 1.00 95.19 89 GLY A N 1
ATOM 727 C CA . GLY A 1 89 ? 11.472 -8.164 -17.114 1.00 95.19 89 GLY A CA 1
ATOM 728 C C . GLY A 1 89 ? 12.763 -7.576 -17.659 1.00 95.19 89 GLY A C 1
ATOM 729 O O . GLY A 1 89 ? 13.827 -8.187 -17.579 1.00 95.19 89 GLY A O 1
ATOM 730 N N . THR A 1 90 ? 12.654 -6.380 -18.233 1.00 97.50 90 THR A N 1
ATOM 731 C CA . THR A 1 90 ? 13.790 -5.636 -18.800 1.00 97.50 90 THR A CA 1
ATOM 732 C C . THR A 1 90 ? 13.840 -4.221 -18.249 1.00 97.50 90 THR A C 1
ATOM 734 O O . THR A 1 90 ? 12.812 -3.665 -17.877 1.00 97.50 90 THR A O 1
ATOM 737 N N . LEU A 1 91 ? 15.033 -3.632 -18.197 1.00 98.00 91 LEU A N 1
ATOM 738 C CA . LEU A 1 91 ? 15.239 -2.256 -17.756 1.00 98.00 91 LEU A CA 1
ATOM 739 C C . LEU A 1 91 ? 15.652 -1.393 -18.949 1.00 98.00 91 LEU A C 1
ATOM 741 O O . LEU A 1 91 ? 16.558 -1.766 -19.702 1.00 98.00 91 LEU A O 1
ATOM 745 N N . ARG A 1 92 ? 15.004 -0.242 -19.122 1.00 97.75 92 ARG A N 1
ATOM 746 C CA . ARG A 1 92 ? 15.193 0.664 -20.261 1.00 97.75 92 ARG A CA 1
ATOM 747 C C . ARG A 1 92 ? 15.265 2.120 -19.821 1.00 97.75 92 ARG A C 1
ATOM 749 O O . ARG A 1 92 ? 14.752 2.487 -18.769 1.00 97.75 92 ARG A O 1
ATOM 756 N N . LYS A 1 93 ? 15.867 2.958 -20.660 1.00 94.31 93 LYS A N 1
ATOM 757 C CA . LYS A 1 93 ? 15.770 4.422 -20.568 1.00 94.31 93 LYS A CA 1
ATOM 758 C C . LYS A 1 93 ? 14.466 4.924 -21.197 1.00 94.31 93 LYS A C 1
ATOM 760 O O . LYS A 1 93 ? 13.782 4.182 -21.902 1.00 94.31 93 LYS A O 1
ATOM 765 N N . ALA A 1 94 ? 14.153 6.206 -21.006 1.00 87.00 94 ALA A N 1
ATOM 766 C CA . ALA A 1 94 ? 12.963 6.834 -21.589 1.00 87.00 94 ALA A CA 1
ATOM 767 C C . ALA A 1 94 ? 12.928 6.850 -23.128 1.00 87.00 94 ALA A C 1
ATOM 769 O O . ALA A 1 94 ? 11.841 6.894 -23.697 1.00 87.00 94 ALA A O 1
ATOM 770 N N . ASP A 1 95 ? 14.079 6.796 -23.801 1.00 89.00 95 ASP A N 1
ATOM 771 C CA . ASP A 1 95 ? 14.174 6.676 -25.264 1.00 89.00 95 ASP A CA 1
ATOM 772 C C . ASP A 1 95 ? 14.004 5.225 -25.766 1.00 89.00 95 ASP A C 1
ATOM 774 O O . ASP A 1 95 ? 14.087 4.964 -26.965 1.00 89.00 95 ASP A O 1
ATOM 778 N N . GLY A 1 96 ? 13.764 4.273 -24.857 1.00 92.31 96 GLY A N 1
ATOM 779 C CA . GLY A 1 96 ? 13.626 2.848 -25.149 1.00 92.31 96 GLY A CA 1
ATOM 780 C C . GLY A 1 96 ? 14.951 2.083 -25.206 1.00 92.31 96 GLY A C 1
ATOM 781 O O . GLY A 1 96 ? 14.925 0.851 -25.344 1.00 92.31 96 GLY A O 1
ATOM 782 N N . ALA A 1 97 ? 16.097 2.763 -25.064 1.00 96.50 97 ALA A N 1
ATOM 783 C CA . ALA A 1 97 ? 17.404 2.120 -25.052 1.00 96.50 97 ALA A CA 1
ATOM 784 C C . ALA A 1 97 ? 17.491 1.103 -23.908 1.00 96.50 97 ALA A C 1
ATOM 786 O O . ALA A 1 97 ? 17.168 1.397 -22.753 1.00 96.50 97 ALA A O 1
ATOM 787 N N . LEU A 1 98 ? 17.927 -0.110 -24.244 1.00 97.94 98 LEU A N 1
ATOM 788 C CA . LEU A 1 98 ? 18.051 -1.206 -23.292 1.00 97.94 98 LEU A CA 1
ATOM 789 C C . LEU A 1 98 ? 19.210 -0.935 -22.324 1.00 97.94 98 LEU A C 1
ATOM 791 O O . LEU A 1 98 ? 20.341 -0.730 -22.757 1.00 97.94 98 LEU A O 1
ATOM 795 N N . ILE A 1 99 ? 18.925 -0.973 -21.021 1.00 98.06 99 ILE A N 1
ATOM 796 C CA . ILE A 1 99 ? 19.935 -0.961 -19.953 1.00 98.06 99 ILE A CA 1
ATOM 797 C C . ILE A 1 99 ? 20.313 -2.402 -19.605 1.00 98.06 99 ILE A C 1
ATOM 799 O O . ILE A 1 99 ? 21.493 -2.733 -19.544 1.00 98.06 99 ILE A O 1
ATOM 803 N N . ALA A 1 100 ? 19.313 -3.267 -19.403 1.00 98.31 100 ALA A N 1
ATOM 804 C CA . ALA A 1 100 ? 19.520 -4.680 -19.103 1.00 98.31 100 ALA A CA 1
ATOM 805 C C . ALA A 1 100 ? 18.345 -5.538 -19.591 1.00 98.31 100 ALA A C 1
ATOM 807 O O . ALA A 1 100 ? 17.184 -5.221 -19.326 1.00 98.31 100 ALA A O 1
ATOM 808 N N . SER A 1 101 ? 18.648 -6.646 -20.273 1.00 97.00 101 SER A N 1
ATOM 809 C CA . SER A 1 101 ? 17.669 -7.689 -20.621 1.00 97.00 101 SER A CA 1
ATOM 810 C C . SER A 1 101 ? 17.415 -8.680 -19.485 1.00 97.00 101 SER A C 1
ATOM 812 O O . SER A 1 101 ? 16.405 -9.372 -19.505 1.00 97.00 101 SER A O 1
ATOM 814 N N . GLU A 1 102 ? 18.329 -8.752 -18.517 1.00 96.31 102 GLU A N 1
ATOM 815 C CA . GLU A 1 102 ? 18.215 -9.559 -17.304 1.00 96.31 102 GLU A CA 1
ATOM 816 C C . GLU A 1 102 ? 18.407 -8.637 -16.101 1.00 96.31 102 GLU A C 1
ATOM 818 O O . GLU A 1 102 ? 19.515 -8.176 -15.813 1.00 96.31 102 GLU A O 1
ATOM 823 N N . VAL A 1 103 ? 17.310 -8.302 -15.425 1.00 97.56 103 VAL A N 1
ATOM 824 C CA . VAL A 1 103 ? 17.347 -7.354 -14.311 1.00 97.56 103 VAL A CA 1
ATOM 825 C C . VAL A 1 103 ? 17.606 -8.110 -13.014 1.00 97.56 103 VAL A C 1
ATOM 827 O O . VAL A 1 103 ? 16.847 -8.988 -12.614 1.00 97.56 103 VAL A O 1
ATOM 830 N N . THR A 1 104 ? 18.697 -7.755 -12.343 1.00 97.75 104 THR A N 1
ATOM 831 C CA . THR A 1 104 ? 19.054 -8.270 -11.016 1.00 97.75 104 THR A CA 1
ATOM 832 C C . THR A 1 104 ? 18.797 -7.204 -9.946 1.00 97.75 104 THR A C 1
ATOM 834 O O . THR A 1 104 ? 18.694 -6.018 -10.283 1.00 97.75 104 THR A O 1
ATOM 837 N N . PRO A 1 105 ? 18.756 -7.567 -8.647 1.00 98.00 105 PRO A N 1
ATOM 838 C CA . PRO A 1 105 ? 18.673 -6.579 -7.571 1.00 98.00 105 PRO A CA 1
ATOM 839 C C . PRO A 1 105 ? 19.767 -5.507 -7.650 1.00 98.00 105 PRO A C 1
ATOM 841 O O . PRO A 1 105 ? 19.489 -4.332 -7.425 1.00 98.00 105 PRO A O 1
ATOM 844 N N . ALA A 1 106 ? 20.994 -5.893 -8.019 1.00 98.44 106 ALA A N 1
ATOM 845 C CA . ALA A 1 106 ? 22.118 -4.971 -8.162 1.00 98.44 106 ALA A CA 1
ATOM 846 C C . ALA A 1 106 ? 21.914 -3.988 -9.326 1.00 98.44 106 ALA A C 1
ATOM 848 O O . ALA A 1 106 ? 22.128 -2.790 -9.158 1.00 98.44 106 ALA A O 1
ATOM 849 N N . VAL A 1 107 ? 21.448 -4.475 -10.484 1.00 98.50 107 VAL A N 1
ATOM 850 C CA . VAL A 1 107 ? 21.140 -3.623 -11.645 1.00 98.50 107 VAL A CA 1
ATOM 851 C C . VAL A 1 107 ? 20.028 -2.633 -11.307 1.00 98.50 107 VAL A C 1
ATOM 853 O O . VAL A 1 107 ? 20.161 -1.447 -11.604 1.00 98.50 107 VAL A O 1
ATOM 856 N N . LEU A 1 108 ? 18.953 -3.089 -10.658 1.00 98.31 108 LEU A N 1
ATOM 857 C CA . LEU A 1 108 ? 17.842 -2.213 -10.293 1.00 98.31 108 LEU A CA 1
ATOM 858 C C . LEU A 1 108 ? 18.282 -1.139 -9.283 1.00 98.31 108 LEU A C 1
ATOM 860 O O . LEU A 1 108 ? 18.008 0.041 -9.485 1.00 98.31 108 LEU A O 1
ATOM 864 N N . ASN A 1 109 ? 19.034 -1.525 -8.245 1.00 98.56 109 ASN A N 1
ATOM 865 C CA . ASN A 1 109 ? 19.561 -0.591 -7.245 1.00 98.56 109 ASN A CA 1
ATOM 866 C C . ASN A 1 109 ? 20.553 0.424 -7.831 1.00 98.56 109 ASN A C 1
ATOM 868 O O . ASN A 1 109 ? 20.529 1.583 -7.427 1.00 98.56 109 ASN A O 1
ATOM 872 N N . ALA A 1 110 ? 21.374 0.037 -8.812 1.00 98.50 110 ALA A N 1
ATOM 873 C CA . ALA A 1 110 ? 22.297 0.955 -9.484 1.00 98.50 110 ALA A CA 1
ATOM 874 C C . ALA A 1 110 ? 21.586 2.056 -10.294 1.00 98.50 110 ALA A C 1
ATOM 876 O O . ALA A 1 110 ? 22.189 3.087 -10.579 1.00 98.50 110 ALA A O 1
ATOM 877 N N . ASN A 1 111 ? 20.315 1.851 -10.653 1.00 98.50 111 ASN A N 1
ATOM 878 C CA . ASN A 1 111 ? 19.523 2.782 -11.460 1.00 98.50 111 ASN A CA 1
ATOM 879 C C . ASN A 1 111 ? 18.375 3.440 -10.672 1.00 98.50 111 ASN A C 1
ATOM 881 O O . ASN A 1 111 ? 17.585 4.176 -11.253 1.00 98.50 111 ASN A O 1
ATOM 885 N N . LYS A 1 112 ? 18.263 3.197 -9.357 1.00 97.75 112 LYS A N 1
ATOM 886 C CA . LYS A 1 112 ? 17.103 3.632 -8.557 1.00 97.75 112 LYS A CA 1
ATOM 887 C C . LYS A 1 112 ? 16.937 5.144 -8.442 1.00 97.75 112 LYS A C 1
ATOM 889 O O . LYS A 1 112 ? 15.831 5.612 -8.211 1.00 97.75 112 LYS A O 1
ATOM 894 N N . GLU A 1 113 ? 18.013 5.898 -8.631 1.00 97.38 113 GLU A N 1
ATOM 895 C CA . GLU A 1 113 ? 17.992 7.359 -8.550 1.00 97.38 113 GLU A CA 1
ATOM 896 C C . GLU A 1 113 ? 17.587 8.040 -9.866 1.00 97.38 113 GLU A C 1
ATOM 898 O O . GLU A 1 113 ? 17.361 9.250 -9.873 1.00 97.38 113 GLU A O 1
ATOM 903 N N . ASP A 1 114 ? 17.489 7.291 -10.970 1.00 96.69 114 ASP A N 1
ATOM 904 C CA . ASP A 1 114 ? 17.153 7.834 -12.283 1.00 96.69 114 ASP A CA 1
ATOM 905 C C . ASP A 1 114 ? 15.627 7.784 -12.515 1.00 96.69 114 ASP A C 1
ATOM 907 O O . ASP A 1 114 ? 15.054 6.702 -12.690 1.00 96.69 114 ASP A O 1
ATOM 911 N N . PRO A 1 115 ? 14.934 8.940 -12.530 1.00 94.75 115 PRO A N 1
ATOM 912 C CA . PRO A 1 115 ? 13.480 8.979 -12.600 1.00 94.75 115 PRO A CA 1
ATOM 913 C C . PRO A 1 115 ? 12.920 8.681 -13.998 1.00 94.75 115 PRO A C 1
ATOM 915 O O . PRO A 1 115 ? 11.707 8.546 -14.156 1.00 94.75 115 PRO A O 1
ATOM 918 N N . ILE A 1 116 ? 13.771 8.594 -15.026 1.00 93.06 116 ILE A N 1
ATOM 919 C CA . ILE A 1 116 ? 13.338 8.301 -16.398 1.00 93.06 116 ILE A CA 1
ATOM 920 C C . ILE A 1 116 ? 13.540 6.831 -16.789 1.00 93.06 116 ILE A C 1
ATOM 922 O O . ILE A 1 116 ? 13.183 6.443 -17.905 1.00 93.06 116 ILE A O 1
ATOM 926 N N . VAL A 1 117 ? 14.093 6.009 -15.893 1.00 96.00 117 VAL A N 1
ATOM 927 C CA . VAL A 1 117 ? 14.273 4.569 -16.112 1.00 96.00 117 VAL A CA 1
ATOM 928 C C . VAL A 1 117 ? 12.946 3.829 -15.956 1.00 96.00 117 VAL A C 1
ATOM 930 O O . VAL A 1 117 ? 12.145 4.117 -15.070 1.00 96.00 117 VAL A O 1
ATOM 933 N N . VAL A 1 118 ? 12.721 2.845 -16.823 1.00 95.69 118 VAL A N 1
ATOM 934 C CA . VAL A 1 118 ? 11.495 2.049 -16.890 1.00 95.69 118 VAL A CA 1
ATOM 935 C C . VAL A 1 118 ? 11.842 0.572 -16.798 1.00 95.69 118 VAL A C 1
ATOM 937 O O . VAL A 1 118 ? 12.624 0.059 -17.600 1.00 95.69 118 VAL A O 1
ATOM 940 N N . PHE A 1 119 ? 11.248 -0.116 -15.831 1.00 96.31 119 PHE A N 1
ATOM 941 C CA . PHE A 1 119 ? 11.228 -1.567 -15.761 1.00 96.31 119 PHE A CA 1
ATOM 942 C C . PHE A 1 119 ? 9.971 -2.097 -16.455 1.00 96.31 119 PHE A C 1
ATOM 944 O O . PHE A 1 119 ? 8.858 -1.827 -16.027 1.00 96.31 119 PHE A O 1
ATOM 951 N N . GLU A 1 120 ? 10.128 -2.889 -17.507 1.00 94.00 120 GLU A N 1
ATOM 952 C CA . GLU A 1 120 ? 9.016 -3.534 -18.205 1.00 94.00 120 GLU A CA 1
ATOM 953 C C . GLU A 1 120 ? 8.881 -4.983 -17.733 1.00 94.00 120 GLU A C 1
ATOM 955 O O . GLU A 1 120 ? 9.726 -5.824 -18.054 1.00 94.00 120 GLU A O 1
ATOM 960 N N . HIS A 1 121 ? 7.811 -5.283 -16.988 1.00 93.06 121 HIS A N 1
ATOM 961 C CA . HIS A 1 121 ? 7.493 -6.652 -16.587 1.00 93.06 121 HIS A CA 1
ATOM 962 C C . HIS A 1 121 ? 7.004 -7.474 -17.790 1.00 93.06 121 HIS A C 1
ATOM 964 O O . HIS A 1 121 ? 6.098 -7.073 -18.521 1.00 93.06 121 HIS A O 1
ATOM 970 N N . LEU A 1 122 ? 7.595 -8.651 -17.969 1.00 91.06 122 LEU A N 1
ATOM 971 C CA . LEU A 1 122 ? 7.311 -9.640 -19.003 1.00 91.06 122 LEU A CA 1
ATOM 972 C C . LEU A 1 122 ? 6.805 -10.926 -18.326 1.00 91.06 122 LEU A C 1
ATOM 974 O O . LEU A 1 122 ? 7.578 -11.861 -18.089 1.00 91.06 122 LEU A O 1
ATOM 978 N N . PRO A 1 123 ? 5.508 -10.994 -17.986 1.00 83.44 123 PRO A N 1
ATOM 979 C CA . PRO A 1 123 ? 4.958 -12.058 -17.156 1.00 83.44 123 PRO A CA 1
ATOM 980 C C . PRO A 1 123 ? 5.128 -13.433 -17.818 1.00 83.44 123 PRO A C 1
ATOM 982 O O . PRO A 1 123 ? 4.507 -13.752 -18.833 1.00 83.44 123 PRO A O 1
ATOM 985 N N . SER A 1 124 ? 5.954 -14.293 -17.216 1.00 79.06 124 SER A N 1
ATOM 986 C CA . SER A 1 124 ? 6.185 -15.657 -17.703 1.00 79.06 124 SER A CA 1
ATOM 987 C C . SER A 1 124 ? 5.266 -16.660 -17.011 1.00 79.06 124 SER A C 1
ATOM 989 O O . SER A 1 124 ? 5.449 -16.986 -15.839 1.00 79.06 124 SER A O 1
ATOM 991 N N . LYS A 1 125 ? 4.317 -17.243 -17.753 1.00 74.88 125 LYS A N 1
ATOM 992 C CA . LYS A 1 125 ? 3.434 -18.316 -17.243 1.00 74.88 125 LYS A CA 1
ATOM 993 C C . LYS A 1 125 ? 4.154 -19.647 -16.978 1.00 74.88 125 LYS A C 1
ATOM 995 O O . LYS A 1 125 ? 3.535 -20.593 -16.509 1.00 74.88 125 LYS A O 1
ATOM 1000 N N . ARG A 1 126 ? 5.446 -19.758 -17.313 1.00 77.56 126 ARG A N 1
ATOM 1001 C CA . ARG A 1 126 ? 6.183 -21.033 -17.272 1.00 77.56 126 ARG A CA 1
ATOM 1002 C C . ARG A 1 126 ? 6.673 -21.419 -15.878 1.00 77.56 126 ARG A C 1
ATOM 1004 O O . ARG A 1 126 ? 6.981 -22.586 -15.662 1.00 77.56 126 ARG A O 1
ATOM 1011 N N . ARG A 1 127 ? 6.763 -20.467 -14.947 1.00 81.75 127 ARG A N 1
ATOM 1012 C CA . ARG A 1 127 ? 7.269 -20.697 -13.591 1.00 81.75 127 ARG A CA 1
ATOM 1013 C C . ARG A 1 127 ? 6.173 -20.409 -12.573 1.00 81.75 127 ARG A C 1
ATOM 1015 O O . ARG A 1 127 ? 5.619 -19.309 -12.555 1.00 81.75 127 ARG A O 1
ATOM 1022 N N . ALA A 1 128 ? 5.889 -21.395 -11.724 1.00 89.25 128 ALA A N 1
ATOM 1023 C CA . ALA A 1 128 ? 5.070 -21.170 -10.542 1.00 89.25 128 ALA A CA 1
ATOM 1024 C C . ALA A 1 128 ? 5.783 -20.150 -9.633 1.00 89.25 128 ALA A C 1
ATOM 1026 O O . ALA A 1 128 ? 6.981 -20.330 -9.380 1.00 89.25 128 ALA A O 1
ATOM 1027 N N . PRO A 1 129 ? 5.093 -19.088 -9.185 1.00 92.12 129 PRO A N 1
ATOM 1028 C CA . PRO A 1 129 ? 5.702 -18.078 -8.331 1.00 92.12 129 PRO A CA 1
ATOM 1029 C C . PRO A 1 129 ? 6.100 -18.684 -6.985 1.00 92.12 129 PRO A C 1
ATOM 1031 O O . PRO A 1 129 ? 5.532 -19.689 -6.547 1.00 92.12 129 PRO A O 1
ATOM 1034 N N . LYS A 1 130 ? 7.063 -18.055 -6.317 1.00 93.88 130 LYS A N 1
ATOM 1035 C CA . LYS A 1 130 ? 7.423 -18.331 -4.930 1.00 93.88 130 LYS A CA 1
ATOM 1036 C C . LYS A 1 130 ? 6.774 -17.263 -4.056 1.00 93.88 130 LYS A C 1
ATOM 1038 O O . LYS A 1 130 ? 7.275 -16.143 -4.025 1.00 93.88 130 LYS A O 1
ATOM 1043 N N . PRO A 1 131 ? 5.679 -17.568 -3.343 1.00 96.56 131 PRO A N 1
ATOM 1044 C CA . PRO A 1 131 ? 4.988 -16.534 -2.598 1.00 96.56 131 PRO A CA 1
ATOM 1045 C C . PRO A 1 131 ? 5.864 -15.933 -1.505 1.00 96.56 131 PRO A C 1
ATOM 1047 O O . PRO A 1 131 ? 6.367 -16.643 -0.629 1.00 96.56 131 PRO A O 1
ATOM 1050 N N . ALA A 1 132 ? 6.032 -14.617 -1.554 1.00 98.25 132 ALA A N 1
ATOM 1051 C CA . ALA A 1 132 ? 6.779 -13.872 -0.562 1.00 98.25 132 ALA A CA 1
ATOM 1052 C C . ALA A 1 132 ? 6.134 -12.511 -0.307 1.00 98.25 132 ALA A C 1
ATOM 1054 O O . ALA A 1 132 ? 5.419 -11.966 -1.145 1.00 98.25 132 ALA A O 1
ATOM 1055 N N . VAL A 1 133 ? 6.397 -11.978 0.880 1.00 98.62 133 VAL A N 1
ATOM 1056 C CA . VAL A 1 133 ? 5.940 -10.661 1.323 1.00 98.62 133 VAL A CA 1
ATOM 1057 C C . VAL A 1 133 ? 7.140 -9.933 1.905 1.00 98.62 133 VAL A C 1
ATOM 1059 O O . VAL A 1 133 ? 7.878 -10.484 2.730 1.00 98.62 133 VAL A O 1
ATOM 1062 N N . LEU A 1 134 ? 7.356 -8.701 1.451 1.00 98.75 134 LEU A N 1
ATOM 1063 C CA . LEU A 1 134 ? 8.447 -7.859 1.929 1.00 98.75 134 LEU A CA 1
ATOM 1064 C C . LEU A 1 134 ? 7.995 -7.170 3.213 1.00 98.75 134 LEU A C 1
ATOM 1066 O O . LEU A 1 134 ? 7.014 -6.431 3.214 1.00 98.75 134 LEU A O 1
ATOM 1070 N N . ALA A 1 135 ? 8.694 -7.426 4.310 1.00 98.69 135 ALA A N 1
ATOM 1071 C CA . ALA A 1 135 ? 8.363 -6.881 5.614 1.00 98.69 135 ALA A CA 1
ATOM 1072 C C . ALA A 1 135 ? 9.398 -5.847 6.058 1.00 98.69 135 ALA A C 1
ATOM 1074 O O . ALA A 1 135 ? 10.607 -6.049 5.908 1.00 98.69 135 ALA A O 1
ATOM 1075 N N . ARG A 1 136 ? 8.918 -4.763 6.665 1.00 98.06 136 ARG A N 1
ATOM 1076 C CA . ARG A 1 136 ? 9.755 -3.758 7.321 1.00 98.06 136 ARG A CA 1
ATOM 1077 C C . ARG A 1 136 ? 9.109 -3.236 8.593 1.00 98.06 136 ARG A C 1
ATOM 1079 O O . ARG A 1 136 ? 7.915 -3.417 8.823 1.00 98.06 136 ARG A O 1
ATOM 1086 N N . ILE A 1 137 ? 9.918 -2.562 9.392 1.00 98.44 137 ILE A N 1
ATOM 1087 C CA . ILE A 1 137 ? 9.509 -1.922 10.632 1.00 98.44 137 ILE A CA 1
ATOM 1088 C C . ILE A 1 137 ? 9.903 -0.450 10.588 1.00 98.44 137 ILE A C 1
ATOM 1090 O O . ILE A 1 137 ? 11.042 -0.117 10.272 1.00 98.44 137 ILE A O 1
ATOM 1094 N N . ASP A 1 138 ? 8.954 0.408 10.929 1.00 97.69 138 ASP A N 1
ATOM 1095 C CA . ASP A 1 138 ? 9.136 1.841 11.098 1.00 97.69 138 ASP A CA 1
ATOM 1096 C C . ASP A 1 138 ? 8.745 2.220 12.537 1.00 97.69 138 ASP A C 1
ATOM 1098 O O . ASP A 1 138 ? 8.010 1.494 13.218 1.00 97.69 138 ASP A O 1
ATOM 1102 N N . ARG A 1 139 ? 9.245 3.355 13.031 1.00 97.00 139 ARG A N 1
ATOM 1103 C CA . ARG A 1 139 ? 8.878 3.899 14.345 1.00 97.00 139 ARG A CA 1
ATOM 1104 C C . ARG A 1 139 ? 8.478 5.351 14.189 1.00 97.00 139 ARG A C 1
ATOM 1106 O O . ARG A 1 139 ? 9.145 6.090 13.477 1.00 97.00 139 ARG A O 1
ATOM 1113 N N . ILE A 1 140 ? 7.395 5.723 14.855 1.00 95.12 140 ILE A N 1
ATOM 1114 C CA . ILE A 1 140 ? 6.898 7.095 14.922 1.00 95.12 140 ILE A CA 1
ATOM 1115 C C . ILE A 1 140 ? 7.162 7.586 16.334 1.00 95.12 140 ILE A C 1
ATOM 1117 O O . ILE A 1 140 ? 6.765 6.924 17.297 1.00 95.12 140 ILE A O 1
ATOM 1121 N N . ASN A 1 141 ? 7.809 8.738 16.457 1.00 93.56 141 ASN A N 1
ATOM 1122 C CA . ASN A 1 141 ? 7.997 9.383 17.750 1.00 93.56 141 ASN A CA 1
ATOM 1123 C C . ASN A 1 141 ? 6.770 10.223 18.131 1.00 93.56 141 ASN A C 1
ATOM 1125 O O . ASN A 1 141 ? 6.002 10.679 17.285 1.00 93.56 141 ASN A O 1
ATOM 1129 N N . ALA A 1 142 ? 6.566 10.447 19.430 1.00 90.38 142 ALA A N 1
ATOM 1130 C CA . ALA A 1 142 ? 5.399 11.176 19.933 1.00 90.38 142 ALA A CA 1
ATOM 1131 C C . ALA A 1 142 ? 5.362 12.659 19.511 1.00 90.38 142 ALA A C 1
ATOM 1133 O O . ALA A 1 142 ? 4.330 13.314 19.607 1.00 90.38 142 ALA A O 1
ATOM 1134 N N . ASP A 1 143 ? 6.472 13.224 19.063 1.00 89.19 143 ASP A N 1
ATOM 1135 C CA . ASP A 1 143 ? 6.572 14.588 18.554 1.00 89.19 143 ASP A CA 1
ATOM 1136 C C . ASP A 1 143 ? 6.273 14.691 17.047 1.00 89.19 143 ASP A C 1
ATOM 1138 O O . ASP A 1 143 ? 5.931 15.777 16.561 1.00 89.19 143 ASP A O 1
ATOM 1142 N N . GLU A 1 144 ? 6.268 13.571 16.324 1.00 84.81 144 GLU A N 1
ATOM 1143 C CA . GLU A 1 144 ? 6.104 13.518 14.874 1.00 84.81 144 GLU A CA 1
ATOM 1144 C C . GLU A 1 144 ? 4.630 13.532 14.436 1.00 84.81 144 GLU A C 1
ATOM 1146 O O . GLU A 1 144 ? 3.833 12.631 14.703 1.00 84.81 144 GLU A O 1
ATOM 1151 N N . GLY A 1 145 ? 4.258 14.570 13.684 1.00 87.50 145 GLY A N 1
ATOM 1152 C CA . GLY A 1 145 ? 2.944 14.658 13.050 1.00 87.50 145 GLY A CA 1
ATOM 1153 C C . GLY A 1 145 ? 1.775 14.877 14.026 1.00 87.50 145 GLY A C 1
ATOM 1154 O O . GLY A 1 145 ? 1.974 15.320 15.164 1.00 87.50 145 GLY A O 1
ATOM 1155 N N . PRO A 1 146 ? 0.532 14.643 13.567 1.00 91.25 146 PRO A N 1
ATOM 1156 C CA . PRO A 1 146 ? -0.674 14.980 14.317 1.00 91.25 146 PRO A CA 1
ATOM 1157 C C . PRO A 1 146 ? -1.051 13.921 15.362 1.00 91.25 146 PRO A C 1
ATOM 1159 O O . PRO A 1 146 ? -1.785 14.243 16.294 1.00 91.25 146 PRO A O 1
ATOM 1162 N N . LEU A 1 147 ? -0.552 12.681 15.242 1.00 92.44 147 LEU A N 1
ATOM 1163 C CA . LEU A 1 147 ? -0.910 11.582 16.146 1.00 92.44 147 LEU A CA 1
ATOM 1164 C C . LEU A 1 147 ? -0.425 11.774 17.573 1.00 92.44 147 LEU A C 1
ATOM 1166 O O . LEU A 1 147 ? -1.090 11.272 18.468 1.00 92.44 147 LEU A O 1
ATOM 1170 N N . LYS A 1 148 ? 0.678 12.489 17.801 1.00 93.69 148 LYS A N 1
ATOM 1171 C CA . LYS A 1 148 ? 1.225 12.762 19.139 1.00 93.69 148 LYS A CA 1
ATOM 1172 C C . LYS A 1 148 ? 1.313 11.533 20.060 1.00 93.69 148 LYS A C 1
ATOM 1174 O O . LYS A 1 148 ? 1.036 11.609 21.253 1.00 93.69 148 LYS A O 1
ATOM 1179 N N . MET A 1 149 ? 1.656 10.386 19.478 1.00 93.50 149 MET A N 1
ATOM 1180 C CA . MET A 1 149 ? 1.693 9.077 20.127 1.00 93.50 149 MET A CA 1
ATOM 1181 C C . MET A 1 149 ? 2.854 8.276 19.531 1.00 93.50 149 MET A C 1
ATOM 1183 O O . MET A 1 149 ? 2.953 8.215 18.304 1.00 93.50 149 MET A O 1
ATOM 1187 N N . PRO A 1 150 ? 3.715 7.658 20.359 1.00 96.50 150 PRO A N 1
ATOM 1188 C CA . PRO A 1 150 ? 4.762 6.790 19.852 1.00 96.50 150 PRO A CA 1
ATOM 1189 C 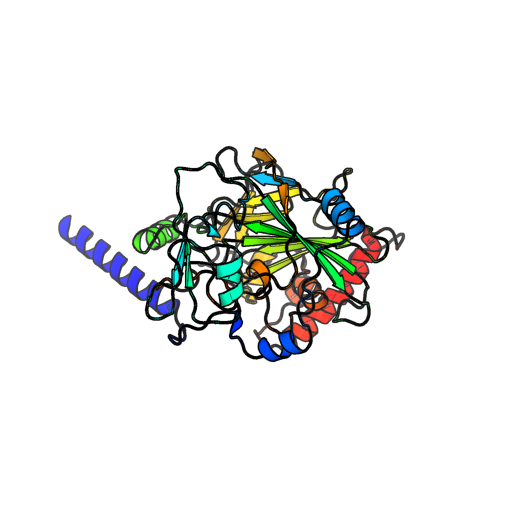C . PRO A 1 150 ? 4.154 5.484 19.331 1.00 96.50 150 PRO A C 1
ATOM 1191 O O . PRO A 1 150 ? 3.349 4.858 20.024 1.00 96.50 150 PRO A O 1
ATOM 1194 N N . LEU A 1 151 ? 4.553 5.068 18.130 1.00 97.69 151 LEU A N 1
ATOM 1195 C CA . LEU A 1 151 ? 4.053 3.852 17.485 1.00 97.69 151 LEU A CA 1
ATOM 1196 C C . LEU A 1 151 ? 5.188 3.035 16.872 1.00 97.69 151 LEU A C 1
ATOM 1198 O O . LEU A 1 151 ? 6.164 3.582 16.356 1.00 97.69 151 LEU A O 1
ATOM 1202 N N . ILE A 1 152 ? 5.008 1.717 16.864 1.00 98.50 152 ILE A N 1
ATOM 1203 C CA . ILE A 1 152 ? 5.781 0.786 16.042 1.00 98.50 152 ILE A CA 1
ATOM 1204 C C . ILE A 1 152 ? 4.885 0.367 14.877 1.00 98.50 152 ILE A C 1
ATOM 1206 O O . ILE A 1 152 ? 3.775 -0.120 15.087 1.00 98.50 152 ILE A O 1
ATOM 1210 N N . VAL A 1 153 ? 5.358 0.550 13.648 1.00 98.56 153 VAL A N 1
ATOM 1211 C CA . VAL A 1 153 ? 4.593 0.260 12.432 1.00 98.56 153 VAL A CA 1
ATOM 1212 C C . VAL A 1 153 ? 5.254 -0.894 11.693 1.00 98.56 153 VAL A C 1
ATOM 1214 O O . VAL A 1 153 ? 6.370 -0.767 11.196 1.00 98.56 153 VAL A O 1
ATOM 1217 N N . LEU A 1 154 ? 4.572 -2.034 11.622 1.00 98.81 154 LEU A N 1
ATOM 1218 C CA . LEU A 1 154 ? 5.045 -3.222 10.913 1.00 98.81 154 LEU A CA 1
ATOM 1219 C C . LEU A 1 154 ? 4.374 -3.283 9.544 1.00 98.81 154 LEU A C 1
ATOM 1221 O O . LEU A 1 154 ? 3.188 -3.591 9.468 1.00 98.81 154 LEU A O 1
ATOM 1225 N N . THR A 1 155 ? 5.102 -2.990 8.471 1.00 98.75 155 THR A N 1
ATOM 1226 C CA . THR A 1 155 ? 4.538 -2.930 7.115 1.00 98.75 155 THR A CA 1
ATOM 1227 C C . THR A 1 155 ? 4.888 -4.181 6.321 1.00 98.75 155 THR A C 1
ATOM 1229 O O . THR A 1 155 ? 6.047 -4.591 6.276 1.00 98.75 155 THR A O 1
ATOM 1232 N N . TYR A 1 156 ? 3.879 -4.762 5.676 1.00 98.81 156 TYR A N 1
ATOM 1233 C CA . TYR A 1 156 ? 3.951 -5.976 4.873 1.00 98.81 156 TYR A CA 1
ATOM 1234 C C . TYR A 1 156 ? 3.498 -5.654 3.450 1.00 98.81 156 TYR A C 1
ATOM 1236 O O . TYR A 1 156 ? 2.310 -5.434 3.211 1.00 98.81 156 TYR A O 1
ATOM 1244 N N . HIS A 1 157 ? 4.440 -5.621 2.512 1.00 98.62 157 HIS A N 1
ATOM 1245 C CA . HIS A 1 157 ? 4.169 -5.369 1.104 1.00 98.62 157 HIS A CA 1
ATOM 1246 C C . HIS A 1 157 ? 3.964 -6.683 0.350 1.00 98.62 157 HIS A C 1
ATOM 1248 O O . HIS A 1 157 ? 4.862 -7.531 0.296 1.00 98.62 157 HIS A O 1
ATOM 1254 N N . ALA A 1 158 ? 2.787 -6.830 -0.249 1.00 98.12 158 ALA A N 1
ATOM 1255 C CA . ALA A 1 158 ? 2.454 -7.922 -1.148 1.00 98.12 158 ALA A CA 1
ATOM 1256 C C . ALA A 1 158 ? 2.643 -7.451 -2.591 1.00 98.12 158 ALA A C 1
ATOM 1258 O O . ALA A 1 158 ? 2.090 -6.423 -2.975 1.00 98.12 158 ALA A O 1
ATOM 1259 N N . VAL A 1 159 ? 3.423 -8.198 -3.373 1.00 97.31 159 VAL A N 1
ATOM 1260 C CA . VAL A 1 159 ? 3.632 -7.942 -4.804 1.00 97.31 159 VAL A CA 1
ATOM 1261 C C . VAL A 1 159 ? 2.812 -8.936 -5.608 1.00 97.31 159 VAL A C 1
ATOM 1263 O O . VAL A 1 159 ? 2.775 -10.116 -5.271 1.00 97.31 159 VAL A O 1
ATOM 1266 N N . PHE A 1 160 ? 2.191 -8.474 -6.683 1.00 95.50 160 PHE A N 1
ATOM 1267 C CA . PHE A 1 160 ? 1.374 -9.262 -7.589 1.00 95.50 160 PHE A CA 1
ATOM 1268 C C . PHE A 1 160 ? 1.923 -9.153 -9.008 1.00 95.50 160 PHE A C 1
ATOM 1270 O O . PHE A 1 160 ? 2.474 -8.133 -9.417 1.00 95.50 160 PHE A O 1
ATOM 1277 N N . ARG A 1 161 ? 1.782 -10.233 -9.775 1.00 92.81 161 ARG A N 1
ATOM 1278 C CA . ARG A 1 161 ? 2.241 -10.288 -11.170 1.00 92.81 161 ARG A CA 1
ATOM 1279 C C . ARG A 1 161 ? 1.472 -9.326 -12.075 1.00 92.81 161 ARG A C 1
ATOM 1281 O O . ARG A 1 161 ? 2.030 -8.770 -13.018 1.00 92.81 161 ARG A O 1
ATOM 1288 N N . HIS A 1 162 ? 0.183 -9.195 -11.797 1.00 91.56 162 HIS A N 1
ATOM 1289 C CA . HIS A 1 162 ? -0.777 -8.400 -12.542 1.00 91.56 162 HIS A CA 1
ATOM 1290 C C . HIS A 1 162 ? -1.685 -7.704 -11.546 1.00 91.56 162 HIS A C 1
ATOM 1292 O O . HIS A 1 162 ? -2.023 -8.324 -10.541 1.00 91.56 162 HIS A O 1
ATOM 1298 N N . SER A 1 163 ? -2.124 -6.487 -11.853 1.00 92.00 163 SER A N 1
ATOM 1299 C CA . SER A 1 163 ? -3.263 -5.858 -11.189 1.00 92.00 163 SER A CA 1
ATOM 1300 C C . SER A 1 163 ? -4.231 -5.279 -12.216 1.00 92.00 163 SER A C 1
ATOM 1302 O O . SER A 1 163 ? -3.860 -4.557 -13.145 1.00 92.00 163 SER A O 1
ATOM 1304 N N . GLY A 1 164 ? -5.490 -5.673 -12.081 1.00 92.44 164 GLY A N 1
ATOM 1305 C CA . GLY A 1 164 ? -6.582 -5.385 -12.993 1.00 92.44 164 GLY A CA 1
ATOM 1306 C C . GLY A 1 164 ? -7.535 -4.312 -12.482 1.00 92.44 164 GLY A C 1
ATOM 1307 O O . GLY A 1 164 ? -7.328 -3.672 -11.458 1.00 92.44 164 GLY A O 1
ATOM 1308 N N . LEU A 1 165 ? -8.626 -4.128 -13.222 1.00 92.31 165 LEU A N 1
ATOM 1309 C CA . LEU A 1 165 ? -9.757 -3.319 -12.773 1.00 92.31 165 LEU A CA 1
ATOM 1310 C C . LEU A 1 165 ? -10.535 -4.035 -11.657 1.00 92.31 165 LEU A C 1
ATOM 1312 O O . LEU A 1 165 ? -10.566 -5.270 -11.644 1.00 92.31 165 LEU A O 1
ATOM 1316 N N . PRO A 1 166 ? -11.258 -3.293 -10.797 1.00 94.81 166 PRO A N 1
ATOM 1317 C CA . PRO A 1 166 ? -12.160 -3.889 -9.819 1.00 94.81 166 PRO A CA 1
ATOM 1318 C C . PRO A 1 166 ? -13.132 -4.888 -10.452 1.00 94.81 166 PRO A C 1
ATOM 1320 O O . PRO A 1 166 ? -13.797 -4.594 -11.449 1.00 94.81 166 PRO A O 1
ATOM 1323 N N . ALA A 1 167 ? -13.274 -6.068 -9.849 1.00 95.19 167 ALA A N 1
ATOM 1324 C CA . ALA A 1 167 ? -14.102 -7.133 -10.418 1.00 95.19 167 ALA A CA 1
ATOM 1325 C C . ALA A 1 167 ? -15.613 -6.811 -10.467 1.00 95.19 167 ALA A C 1
ATOM 1327 O O . ALA A 1 167 ? -16.355 -7.459 -11.204 1.00 95.19 167 ALA A O 1
ATOM 1328 N N . GLY A 1 168 ? -16.081 -5.825 -9.697 1.00 94.88 168 GLY A N 1
ATOM 1329 C CA . GLY A 1 168 ? -17.472 -5.366 -9.634 1.00 94.88 168 GLY A CA 1
ATOM 1330 C C . GLY A 1 168 ? -17.770 -4.124 -10.481 1.00 94.88 168 GLY A C 1
ATOM 1331 O O . GLY A 1 168 ? -18.666 -3.345 -10.129 1.00 94.88 168 GLY A O 1
ATOM 1332 N N . ILE A 1 169 ? -17.025 -3.887 -11.567 1.00 92.81 169 ILE A N 1
ATOM 1333 C CA . ILE A 1 169 ? -17.400 -2.871 -12.561 1.00 92.81 169 ILE A CA 1
ATOM 1334 C C . ILE A 1 169 ? -18.633 -3.293 -13.368 1.00 92.81 169 ILE A C 1
ATOM 1336 O O . ILE A 1 169 ? -18.954 -4.472 -13.515 1.00 92.81 169 ILE A O 1
ATOM 1340 N N . SER A 1 170 ? -19.361 -2.307 -13.891 1.00 92.12 170 SER A N 1
ATOM 1341 C CA . SER A 1 170 ? -20.520 -2.570 -14.746 1.00 92.12 170 SER A CA 1
ATOM 1342 C C . SER A 1 170 ? -20.104 -3.129 -16.112 1.00 92.12 170 SER A C 1
ATOM 1344 O O . SER A 1 170 ? -19.003 -2.878 -16.600 1.00 92.12 170 SER A O 1
ATOM 1346 N N . TRP A 1 171 ? -21.010 -3.857 -16.772 1.00 93.44 171 TRP A N 1
ATOM 1347 C CA . TRP A 1 171 ? -20.724 -4.533 -18.045 1.00 93.44 171 TRP A CA 1
ATOM 1348 C C . TRP A 1 171 ? -20.220 -3.588 -19.149 1.00 93.44 171 TRP A C 1
ATOM 1350 O O . TRP A 1 171 ? -19.382 -3.977 -19.959 1.00 93.44 171 TRP A O 1
ATOM 1360 N N . TRP A 1 172 ? -20.710 -2.344 -19.191 1.00 91.19 172 TRP A N 1
ATOM 1361 C CA . TRP A 1 172 ? -20.301 -1.370 -20.204 1.00 91.19 172 TRP A CA 1
ATOM 1362 C C . TRP A 1 172 ? -18.917 -0.778 -19.901 1.00 91.19 172 TRP A C 1
ATOM 1364 O O . TRP A 1 172 ? -18.169 -0.500 -20.836 1.00 91.19 172 TRP A O 1
ATOM 1374 N N . GLN A 1 173 ? -18.551 -0.636 -18.618 1.00 90.19 173 GLN A N 1
ATOM 1375 C CA . GLN A 1 173 ? -17.199 -0.240 -18.202 1.00 90.19 173 GLN A CA 1
ATOM 1376 C C . GLN A 1 173 ? -16.193 -1.331 -18.565 1.00 90.19 173 GLN A C 1
ATOM 1378 O O . GLN A 1 173 ? -15.157 -1.033 -19.149 1.00 90.19 173 GLN A O 1
ATOM 1383 N N . GLU A 1 174 ? -16.530 -2.593 -18.288 1.00 91.50 174 GLU A N 1
ATOM 1384 C CA . GLU A 1 174 ? -15.711 -3.750 -18.662 1.00 91.50 174 GLU A CA 1
ATOM 1385 C C . GLU A 1 174 ? -15.527 -3.832 -20.183 1.00 91.50 174 GLU A C 1
ATOM 1387 O O . GLU A 1 174 ? -14.408 -4.011 -20.659 1.00 91.50 174 GLU A O 1
ATOM 1392 N N . LEU A 1 175 ? -16.600 -3.643 -20.961 1.00 92.44 175 LEU A N 1
ATOM 1393 C CA . LEU A 1 175 ? -16.512 -3.610 -22.421 1.00 92.44 175 LEU A CA 1
ATOM 1394 C C . LEU A 1 175 ? -15.595 -2.477 -22.901 1.00 92.44 175 LEU A C 1
ATOM 1396 O O . LEU A 1 175 ? -14.708 -2.718 -23.716 1.00 92.44 175 LEU A O 1
ATOM 1400 N N . GLY A 1 176 ? -15.786 -1.259 -22.385 1.00 89.50 176 GLY A N 1
ATOM 1401 C CA . GLY A 1 176 ? -14.961 -0.102 -22.736 1.00 89.50 176 GLY A CA 1
ATOM 1402 C C . GLY A 1 176 ? -13.484 -0.314 -22.403 1.00 89.50 176 GLY A C 1
ATOM 1403 O O . GLY A 1 176 ? -12.623 -0.027 -23.231 1.00 89.50 176 GLY A O 1
ATOM 1404 N N . ALA A 1 177 ? -13.194 -0.884 -21.232 1.00 87.69 177 ALA A N 1
ATOM 1405 C CA . ALA A 1 177 ? -11.842 -1.239 -20.829 1.00 87.69 177 ALA A CA 1
ATOM 1406 C C . ALA A 1 177 ? -11.219 -2.257 -21.794 1.00 87.69 177 ALA A C 1
ATOM 1408 O O . ALA A 1 177 ? -10.165 -1.996 -22.371 1.00 87.69 177 ALA A O 1
ATOM 1409 N N . ARG A 1 178 ? -11.904 -3.372 -22.067 1.00 89.50 178 ARG A N 1
ATOM 1410 C CA . ARG A 1 178 ? -11.395 -4.432 -22.956 1.00 89.50 178 ARG A CA 1
ATOM 1411 C C . ARG A 1 178 ? -11.100 -3.970 -24.382 1.00 89.50 178 ARG A C 1
ATOM 1413 O O . ARG A 1 178 ? -10.282 -4.586 -25.057 1.00 89.50 178 ARG A O 1
ATOM 1420 N N . LEU A 1 179 ? -11.743 -2.900 -24.850 1.00 90.62 179 LEU A N 1
ATOM 1421 C CA . LEU A 1 179 ? -11.456 -2.316 -26.163 1.00 90.62 179 LEU A CA 1
ATOM 1422 C C . LEU A 1 179 ? -10.108 -1.586 -26.219 1.00 90.62 179 LEU A C 1
ATOM 1424 O O . LEU A 1 179 ? -9.564 -1.420 -27.308 1.00 90.62 179 LEU A O 1
ATOM 1428 N N . VAL A 1 180 ? -9.576 -1.142 -25.078 1.00 87.31 180 VAL A N 1
ATOM 1429 C CA . VAL A 1 180 ? -8.351 -0.328 -25.019 1.00 87.31 180 VAL A CA 1
ATOM 1430 C C . VAL A 1 180 ? -7.224 -0.964 -24.195 1.00 87.31 180 VAL A C 1
ATOM 1432 O O . VAL A 1 180 ? -6.122 -0.422 -24.154 1.00 87.31 180 VAL A O 1
ATOM 1435 N N . GLY A 1 181 ? -7.456 -2.122 -23.569 1.00 88.31 181 GLY A N 1
ATOM 1436 C CA . GLY A 1 181 ? -6.403 -2.981 -23.027 1.00 88.31 181 GLY A CA 1
ATOM 1437 C C . GLY A 1 181 ? -6.925 -4.137 -22.174 1.00 88.31 181 GLY A C 1
ATOM 1438 O O . GLY A 1 181 ? -8.126 -4.378 -22.104 1.00 88.31 181 GLY A O 1
ATOM 1439 N N . ASP A 1 182 ? -6.011 -4.856 -21.521 1.00 89.62 182 ASP A N 1
ATOM 1440 C CA . ASP A 1 182 ? -6.366 -5.984 -20.655 1.00 89.62 182 ASP A CA 1
ATOM 1441 C C . ASP A 1 182 ? -6.958 -5.490 -19.329 1.00 89.62 182 ASP A C 1
ATOM 1443 O O . ASP A 1 182 ? -6.374 -4.631 -18.671 1.00 89.62 182 ASP A O 1
ATOM 1447 N N . ALA A 1 183 ? -8.126 -6.012 -18.962 1.00 89.62 183 ALA A N 1
ATOM 1448 C CA . ALA A 1 183 ? -8.838 -5.655 -17.743 1.00 89.62 183 ALA A CA 1
ATOM 1449 C C . ALA A 1 183 ? -8.334 -6.438 -16.512 1.00 89.62 183 ALA A C 1
ATOM 1451 O O . ALA A 1 183 ? -8.682 -6.072 -15.388 1.00 89.62 183 ALA A O 1
ATOM 1452 N N . GLU A 1 184 ? -7.547 -7.498 -16.718 1.00 90.06 184 GLU A N 1
ATOM 1453 C CA . GLU A 1 184 ? -6.842 -8.270 -15.681 1.00 90.06 184 GLU A CA 1
ATOM 1454 C C . GLU A 1 184 ? -5.437 -7.703 -15.390 1.00 90.06 184 GLU A C 1
ATOM 1456 O O . GLU A 1 184 ? -4.902 -7.891 -14.305 1.00 90.06 184 GLU A O 1
ATOM 1461 N N . ASP A 1 185 ? -4.854 -6.967 -16.341 1.00 88.38 185 ASP A N 1
ATOM 1462 C CA . ASP A 1 185 ? -3.584 -6.238 -16.209 1.00 88.38 185 ASP A CA 1
ATOM 1463 C C . ASP A 1 185 ? -3.797 -4.797 -16.687 1.00 88.38 185 ASP A C 1
ATOM 1465 O O . ASP A 1 185 ? -3.422 -4.393 -17.797 1.00 88.38 185 ASP A O 1
ATOM 1469 N N . TRP A 1 186 ? -4.468 -4.025 -15.840 1.00 85.06 186 TRP A N 1
ATOM 1470 C CA . TRP A 1 186 ? -4.851 -2.648 -16.109 1.00 85.06 186 TRP A CA 1
ATOM 1471 C C . TRP A 1 186 ? -4.024 -1.664 -15.285 1.00 85.06 186 TRP A C 1
ATOM 1473 O O . TRP A 1 186 ? -3.351 -0.809 -15.869 1.00 85.06 186 TRP A O 1
ATOM 1483 N N . HIS A 1 187 ? -4.064 -1.806 -13.960 1.00 79.44 187 HIS A N 1
ATOM 1484 C CA . HIS A 1 187 ? -3.532 -0.872 -12.974 1.00 79.44 187 HIS A CA 1
ATOM 1485 C C . HIS A 1 187 ? -2.162 -1.316 -12.474 1.00 79.44 187 HIS A C 1
ATOM 1487 O O . HIS A 1 187 ? -2.027 -1.875 -11.392 1.00 79.44 187 HIS A O 1
ATOM 1493 N N . GLN A 1 188 ? -1.111 -1.038 -13.248 1.00 81.31 188 GLN A N 1
ATOM 1494 C CA . GLN A 1 188 ? 0.231 -1.433 -12.816 1.00 81.31 188 GLN A CA 1
ATOM 1495 C C . GLN A 1 188 ? 0.684 -0.728 -11.537 1.00 81.31 188 GLN A C 1
ATOM 1497 O O . GLN A 1 188 ? 1.472 -1.307 -10.796 1.00 81.31 188 GLN A O 1
ATOM 1502 N N . LEU A 1 189 ? 0.137 0.462 -11.250 1.00 76.69 189 LEU A N 1
ATOM 1503 C CA . LEU A 1 189 ? 0.322 1.180 -9.985 1.00 76.69 189 LEU A CA 1
ATOM 1504 C C . LEU A 1 189 ? 0.065 0.298 -8.754 1.00 76.69 189 LEU A C 1
ATOM 1506 O O . LEU A 1 189 ? 0.782 0.432 -7.766 1.00 76.69 189 LEU A O 1
ATOM 1510 N N . ASP A 1 190 ? -0.866 -0.650 -8.861 1.00 78.81 190 ASP A N 1
ATOM 1511 C CA . ASP A 1 190 ? -1.301 -1.513 -7.763 1.00 78.81 190 ASP A CA 1
ATOM 1512 C C . ASP A 1 190 ? -0.633 -2.906 -7.826 1.00 78.81 190 ASP A C 1
ATOM 1514 O O . ASP A 1 190 ? -1.083 -3.870 -7.209 1.00 78.81 190 ASP A O 1
ATOM 1518 N N . HIS A 1 191 ? 0.475 -3.053 -8.571 1.00 86.44 191 HIS A N 1
ATOM 1519 C CA . HIS A 1 191 ? 1.276 -4.289 -8.593 1.00 86.44 191 HIS A CA 1
ATOM 1520 C C . HIS A 1 191 ? 1.939 -4.602 -7.256 1.00 86.44 191 HIS A C 1
ATOM 1522 O O . HIS A 1 191 ? 2.390 -5.727 -7.039 1.00 86.44 191 HIS A O 1
ATOM 1528 N N . TYR A 1 192 ? 1.995 -3.642 -6.344 1.00 91.25 192 TYR A N 1
ATOM 1529 C CA . TYR A 1 192 ? 2.228 -3.948 -4.951 1.00 91.25 192 TYR A CA 1
ATOM 1530 C C . TYR A 1 192 ? 1.342 -3.079 -4.068 1.00 91.25 192 TYR A C 1
ATOM 1532 O O . TYR A 1 192 ? 1.132 -1.894 -4.306 1.00 91.25 192 TYR A O 1
ATOM 1540 N N . THR A 1 193 ? 0.853 -3.688 -3.004 1.00 94.94 193 THR A N 1
ATOM 1541 C CA . THR A 1 193 ? 0.019 -3.052 -1.985 1.00 94.94 193 THR A CA 1
ATOM 1542 C C . THR A 1 193 ? 0.583 -3.416 -0.618 1.00 94.94 193 THR A C 1
ATOM 1544 O O . THR A 1 193 ? 1.487 -4.253 -0.501 1.00 94.94 193 THR A O 1
ATOM 1547 N N . ALA A 1 194 ? 0.121 -2.743 0.426 1.00 97.56 194 ALA A N 1
ATOM 1548 C CA . ALA A 1 194 ? 0.658 -2.908 1.761 1.00 97.56 194 ALA A CA 1
ATOM 1549 C C . ALA A 1 194 ? -0.433 -2.929 2.822 1.00 97.56 194 ALA A C 1
ATOM 1551 O O . ALA A 1 194 ? -1.419 -2.193 2.755 1.00 97.56 194 ALA A O 1
ATOM 1552 N N . VAL A 1 195 ? -0.186 -3.733 3.850 1.00 98.50 195 VAL A N 1
ATOM 1553 C CA . VAL A 1 195 ? -0.861 -3.639 5.140 1.00 98.50 195 VAL A CA 1
ATOM 1554 C C . VAL A 1 195 ? 0.180 -3.340 6.209 1.00 98.50 195 VAL A C 1
ATOM 1556 O O . VAL A 1 195 ? 1.231 -3.978 6.265 1.00 98.50 195 VAL A O 1
ATOM 1559 N N . SER A 1 196 ? -0.111 -2.369 7.061 1.00 98.69 196 SER A N 1
ATOM 1560 C CA . SER A 1 196 ? 0.713 -1.980 8.194 1.00 98.69 196 SER A CA 1
ATOM 1561 C C . SER A 1 196 ? -0.019 -2.288 9.492 1.00 98.69 196 SER A C 1
ATOM 1563 O O . SER A 1 196 ? -1.096 -1.750 9.735 1.00 98.69 196 SER A O 1
ATOM 1565 N N . MET A 1 197 ? 0.564 -3.130 10.340 1.00 98.50 197 MET A N 1
ATOM 1566 C CA . MET A 1 197 ? 0.114 -3.333 11.716 1.00 98.50 197 MET A CA 1
ATOM 1567 C C . MET A 1 197 ? 0.638 -2.189 12.583 1.00 98.50 197 MET A C 1
ATOM 1569 O O . MET A 1 197 ? 1.840 -1.916 12.597 1.00 98.50 197 MET A O 1
ATOM 1573 N N . LEU A 1 198 ? -0.261 -1.536 13.312 1.00 98.44 198 LEU A N 1
ATOM 1574 C CA . LEU A 1 198 ? 0.063 -0.454 14.234 1.00 98.44 198 LEU A CA 1
ATOM 1575 C C . LEU A 1 198 ? 0.167 -1.032 15.642 1.00 98.44 198 LEU A C 1
ATOM 1577 O O . LEU A 1 198 ? -0.806 -1.600 16.140 1.00 98.44 198 LEU A O 1
ATOM 1581 N N . LEU A 1 199 ? 1.323 -0.883 16.282 1.00 98.25 199 LEU A N 1
ATOM 1582 C CA . LEU A 1 199 ? 1.526 -1.234 17.684 1.00 98.25 199 LEU A CA 1
ATOM 1583 C C . LEU A 1 199 ? 1.824 0.023 18.503 1.00 98.25 199 LEU A C 1
ATOM 1585 O O . LEU A 1 199 ? 2.470 0.951 18.011 1.00 98.25 199 LEU A O 1
ATOM 1589 N N . ASP A 1 200 ? 1.407 0.036 19.765 1.00 96.75 200 ASP A N 1
ATOM 1590 C CA . ASP A 1 200 ? 1.861 1.051 20.714 1.00 96.75 200 ASP A CA 1
ATOM 1591 C C . ASP A 1 200 ? 3.340 0.855 21.104 1.00 96.75 200 ASP A C 1
ATOM 1593 O O . ASP A 1 200 ? 4.006 -0.100 20.692 1.00 96.75 200 ASP A O 1
ATOM 1597 N N . ALA A 1 201 ? 3.869 1.754 21.938 1.00 95.31 201 ALA A N 1
ATOM 1598 C CA . ALA A 1 201 ? 5.249 1.675 22.421 1.00 95.31 201 ALA A CA 1
ATOM 1599 C C . ALA A 1 201 ? 5.567 0.408 23.244 1.00 95.31 201 ALA A C 1
ATOM 1601 O O . ALA A 1 201 ? 6.738 0.064 23.392 1.00 95.31 201 ALA A O 1
ATOM 1602 N N . SER A 1 202 ? 4.555 -0.292 23.770 1.00 95.44 202 SER A N 1
ATOM 1603 C CA . SER A 1 202 ? 4.718 -1.570 24.477 1.00 95.44 202 SER A CA 1
ATOM 1604 C C . SER A 1 202 ? 4.689 -2.785 23.540 1.00 95.44 202 SER A C 1
ATOM 1606 O O . SER A 1 202 ? 4.927 -3.912 23.976 1.00 95.44 202 SER A O 1
ATOM 1608 N N . GLY A 1 203 ? 4.421 -2.571 22.247 1.00 95.94 203 GLY A N 1
ATOM 1609 C CA . GLY A 1 203 ? 4.258 -3.626 21.251 1.00 95.94 203 GLY A CA 1
ATOM 1610 C C . GLY A 1 203 ? 2.851 -4.224 21.215 1.00 95.94 203 GLY A C 1
ATOM 1611 O O . GLY A 1 203 ? 2.656 -5.273 20.599 1.00 95.94 203 GLY A O 1
ATOM 1612 N N . LYS A 1 204 ? 1.861 -3.590 21.855 1.00 96.38 204 LYS A N 1
ATOM 1613 C CA . LYS A 1 204 ? 0.469 -4.042 21.806 1.00 96.38 204 LYS A CA 1
ATOM 1614 C C . LYS A 1 204 ? -0.184 -3.605 20.490 1.00 96.38 204 LYS A C 1
ATOM 1616 O O . LYS A 1 204 ? -0.114 -2.421 20.161 1.00 96.38 204 LYS A O 1
ATOM 1621 N N . PRO A 1 205 ? -0.869 -4.506 19.761 1.00 97.50 205 PRO A N 1
ATOM 1622 C CA . PRO A 1 205 ? -1.596 -4.126 18.555 1.00 97.50 205 PRO A CA 1
ATOM 1623 C C . PRO A 1 205 ? -2.741 -3.149 18.834 1.00 97.50 205 PRO A C 1
ATOM 1625 O O . PRO A 1 205 ? -3.584 -3.399 19.694 1.00 97.50 205 PRO A O 1
ATOM 1628 N N . LEU A 1 206 ? -2.776 -2.061 18.068 1.00 97.12 206 LEU A N 1
ATOM 1629 C CA . LEU A 1 206 ? -3.822 -1.037 18.094 1.00 97.12 206 LEU A CA 1
ATOM 1630 C C . LEU A 1 206 ? -4.741 -1.122 16.874 1.00 97.12 206 LEU A C 1
ATOM 1632 O O . LEU A 1 206 ? -5.947 -0.917 16.992 1.00 97.12 206 LEU A O 1
ATOM 1636 N N . GLY A 1 207 ? -4.188 -1.425 15.699 1.00 97.81 207 GLY A N 1
ATOM 1637 C CA . GLY A 1 207 ? -4.958 -1.385 14.463 1.00 97.81 207 GLY A CA 1
ATOM 1638 C C . GLY A 1 207 ? -4.162 -1.714 13.209 1.00 97.81 207 GLY A C 1
ATOM 1639 O O . GLY A 1 207 ? -3.046 -2.233 13.273 1.00 97.81 207 GLY A O 1
ATOM 1640 N N . LEU A 1 208 ? -4.752 -1.381 12.064 1.00 98.06 208 LEU A N 1
ATOM 1641 C CA . LEU A 1 208 ? -4.203 -1.595 10.729 1.00 98.06 208 LEU A CA 1
ATOM 1642 C C . LEU A 1 208 ? -4.256 -0.304 9.916 1.00 98.06 208 LEU A C 1
ATOM 1644 O O . LEU A 1 208 ? -5.216 0.447 10.030 1.00 98.06 208 LEU A O 1
ATOM 1648 N N . MET A 1 209 ? -3.294 -0.106 9.023 1.00 98.12 209 MET A N 1
ATOM 1649 C CA . MET A 1 209 ? -3.397 0.813 7.889 1.00 98.12 209 MET A CA 1
ATOM 1650 C C . MET A 1 209 ? -3.221 0.003 6.604 1.00 98.12 209 MET A C 1
ATOM 1652 O O . MET A 1 209 ? -2.291 -0.788 6.503 1.00 98.12 209 MET A O 1
ATOM 1656 N N . MET A 1 210 ? -4.113 0.155 5.632 1.00 96.81 210 MET A N 1
ATOM 1657 C CA . MET A 1 210 ? -4.086 -0.593 4.371 1.00 96.81 210 MET A CA 1
ATOM 1658 C C . MET A 1 210 ? -4.035 0.359 3.186 1.00 96.81 210 MET A C 1
ATOM 1660 O O . MET A 1 210 ? -4.733 1.372 3.186 1.00 96.81 210 MET A O 1
ATOM 1664 N N . MET A 1 211 ? -3.224 0.021 2.187 1.00 93.56 211 MET A N 1
ATOM 1665 C CA . MET A 1 211 ? -3.278 0.646 0.867 1.00 93.56 211 MET A CA 1
ATOM 1666 C C . MET A 1 211 ? -4.450 0.052 0.083 1.00 93.56 211 MET A C 1
ATOM 1668 O O . MET A 1 211 ? -4.644 -1.164 0.087 1.00 93.56 211 MET A O 1
ATOM 1672 N N . GLN A 1 212 ? -5.259 0.934 -0.497 1.00 90.94 212 GLN A N 1
ATOM 1673 C CA . GLN A 1 212 ? -6.480 0.617 -1.229 1.00 90.94 212 GLN A CA 1
ATOM 1674 C C . GLN A 1 212 ? -6.579 1.570 -2.422 1.00 90.94 212 GLN A C 1
ATOM 1676 O O . GLN A 1 212 ? -6.920 2.740 -2.241 1.00 90.94 212 GLN A O 1
ATOM 1681 N N . HIS A 1 213 ? -6.284 1.096 -3.631 1.00 88.19 213 HIS A N 1
ATOM 1682 C CA . HIS A 1 213 ? -6.143 1.922 -4.834 1.00 88.19 213 HIS A CA 1
ATOM 1683 C C . HIS A 1 213 ? -5.171 3.083 -4.562 1.00 88.19 213 HIS A C 1
ATOM 1685 O O . HIS A 1 213 ? -4.158 2.952 -3.874 1.00 88.19 213 HIS A O 1
ATOM 1691 N N . ASN A 1 214 ? -5.536 4.289 -4.998 1.00 85.69 214 ASN A N 1
ATOM 1692 C CA . ASN A 1 214 ? -4.768 5.509 -4.768 1.00 85.69 214 ASN A CA 1
ATOM 1693 C C . ASN A 1 214 ? -5.025 6.154 -3.392 1.00 85.69 214 ASN A C 1
ATOM 1695 O O . ASN A 1 214 ? -4.834 7.363 -3.234 1.00 85.69 214 ASN A O 1
ATOM 1699 N N . TYR A 1 215 ? -5.504 5.401 -2.399 1.00 88.38 215 TYR A N 1
ATOM 1700 C CA . TYR A 1 215 ? -5.689 5.900 -1.040 1.00 88.38 215 TYR A CA 1
ATOM 1701 C C . TYR A 1 215 ? -5.280 4.879 0.021 1.00 88.38 215 TYR A C 1
ATOM 1703 O O . TYR A 1 215 ? -4.889 3.747 -0.250 1.00 88.38 215 TYR A O 1
ATOM 1711 N N . GLN A 1 216 ? -5.322 5.320 1.273 1.00 93.25 216 GLN A N 1
ATOM 1712 C CA . GLN A 1 216 ? -5.084 4.480 2.435 1.00 93.25 216 GLN A CA 1
ATOM 1713 C C . GLN A 1 216 ? -6.300 4.513 3.346 1.00 93.25 216 GLN A C 1
ATOM 1715 O O . GLN A 1 216 ? -7.048 5.497 3.371 1.00 93.25 216 GLN A O 1
ATOM 1720 N N . ARG A 1 217 ? -6.458 3.457 4.139 1.00 95.56 217 ARG A N 1
ATOM 1721 C CA . ARG A 1 217 ? -7.460 3.400 5.197 1.00 95.56 217 ARG A CA 1
ATOM 1722 C C . ARG A 1 217 ? -6.896 2.806 6.476 1.00 95.56 217 ARG A C 1
ATOM 1724 O O . ARG A 1 217 ? -6.315 1.723 6.450 1.00 95.56 217 ARG A O 1
ATOM 1731 N N . SER A 1 218 ? -7.111 3.506 7.581 1.00 97.12 218 SER A N 1
ATOM 1732 C CA . SER A 1 218 ? -6.748 3.078 8.925 1.00 97.12 218 SER A CA 1
ATOM 1733 C C . SER A 1 218 ? -7.964 2.556 9.684 1.00 97.12 218 SER A C 1
ATOM 1735 O O . SER A 1 218 ? -9.061 3.103 9.587 1.00 97.12 218 SER A O 1
ATOM 1737 N N . TYR A 1 219 ? -7.749 1.499 10.457 1.00 97.12 219 TYR A N 1
ATOM 1738 C CA . TYR A 1 219 ? -8.746 0.789 11.249 1.00 97.12 219 TYR A CA 1
ATOM 1739 C C . TYR A 1 219 ? -8.180 0.530 12.642 1.00 97.12 219 TYR A C 1
ATOM 1741 O O . TYR A 1 219 ? -6.988 0.260 12.777 1.00 97.12 219 TYR A O 1
ATOM 1749 N N . LEU A 1 220 ? -9.034 0.543 13.663 1.00 97.06 220 LEU A N 1
ATOM 1750 C CA . LEU A 1 220 ? -8.681 0.113 15.014 1.00 97.06 220 LEU A CA 1
ATOM 1751 C C . LEU A 1 220 ? -9.260 -1.267 15.314 1.00 97.06 220 LEU A C 1
ATOM 1753 O O . LEU A 1 220 ? -10.398 -1.573 14.934 1.00 97.06 220 LEU A O 1
ATOM 1757 N N . PHE A 1 221 ? -8.482 -2.085 16.025 1.00 96.38 221 PHE A N 1
ATOM 1758 C CA . PHE A 1 221 ? -8.975 -3.360 16.529 1.00 96.38 221 PHE A CA 1
ATOM 1759 C C . PHE A 1 221 ? -10.070 -3.131 17.571 1.00 96.38 221 PHE A C 1
ATOM 1761 O O . PHE A 1 221 ? -9.902 -2.320 18.476 1.00 96.38 221 PHE A O 1
ATOM 1768 N N . GLY A 1 222 ? -11.187 -3.846 17.436 1.00 91.94 222 GLY A N 1
ATOM 1769 C CA . GLY A 1 222 ? -12.365 -3.704 18.299 1.00 91.94 222 GLY A CA 1
ATOM 1770 C C . GLY A 1 222 ? -13.383 -2.656 17.837 1.00 91.94 222 GLY A C 1
ATOM 1771 O O . GLY A 1 222 ? -14.468 -2.594 18.407 1.00 91.94 222 GLY A O 1
ATOM 1772 N N . GLU A 1 223 ? -13.077 -1.873 16.796 1.00 90.31 223 GLU A N 1
ATOM 1773 C CA . GLU A 1 223 ? -14.019 -0.910 16.205 1.00 90.31 223 GLU A CA 1
ATOM 1774 C C . GLU A 1 223 ? -14.570 -1.401 14.861 1.00 90.31 223 GLU A C 1
ATOM 1776 O O . GLU A 1 223 ? -15.770 -1.610 14.708 1.00 90.31 223 GLU A O 1
ATOM 1781 N N . GLY A 1 224 ? -13.684 -1.577 13.877 1.00 84.38 224 GLY A N 1
ATOM 1782 C CA . GLY A 1 224 ? -14.049 -1.951 12.502 1.00 84.38 224 GLY A CA 1
ATOM 1783 C C . GLY A 1 224 ? -13.311 -3.179 11.976 1.00 84.38 224 GLY A C 1
ATOM 1784 O O . GLY A 1 224 ? -13.565 -3.623 10.858 1.00 84.38 224 GLY A O 1
ATOM 1785 N N . VAL A 1 225 ? -12.383 -3.713 12.768 1.00 94.31 225 VAL A N 1
ATOM 1786 C CA . VAL A 1 225 ? -11.636 -4.934 12.476 1.00 94.31 225 VAL A CA 1
ATOM 1787 C C . VAL A 1 225 ? -11.403 -5.693 13.777 1.00 94.31 225 VAL A C 1
ATOM 1789 O O . VAL A 1 225 ? -11.176 -5.094 14.827 1.00 94.31 225 VAL A O 1
ATOM 1792 N N . GLU A 1 226 ? -11.466 -7.016 13.722 1.00 94.44 226 GLU A N 1
ATOM 1793 C CA . GLU A 1 226 ? -11.153 -7.877 14.860 1.00 94.44 226 GLU A CA 1
ATOM 1794 C C . GLU A 1 226 ? -9.696 -8.337 14.792 1.00 94.44 226 GLU A C 1
ATOM 1796 O O . GLU A 1 226 ? -9.162 -8.600 13.711 1.00 94.44 226 GLU A O 1
ATOM 1801 N N . LEU A 1 227 ? -9.046 -8.433 15.953 1.00 96.31 227 LEU A N 1
ATOM 1802 C CA . LEU A 1 227 ? -7.740 -9.071 16.072 1.00 96.31 227 LEU A CA 1
ATOM 1803 C C . LEU A 1 227 ? -7.943 -10.522 16.518 1.00 96.31 227 LEU A C 1
ATOM 1805 O O . LEU A 1 227 ? -8.412 -10.737 17.639 1.00 96.31 227 LEU A O 1
ATOM 1809 N N . PRO A 1 228 ? -7.570 -11.519 15.701 1.00 97.06 228 PRO A N 1
ATOM 1810 C CA . PRO A 1 228 ? -7.632 -12.909 16.127 1.00 97.06 228 PRO A CA 1
ATOM 1811 C C . PRO A 1 228 ? -6.715 -13.192 17.322 1.00 97.06 228 PRO A C 1
ATOM 1813 O O . PRO A 1 228 ? -5.718 -12.504 17.548 1.00 97.06 228 PRO A O 1
ATOM 1816 N N . ALA A 1 229 ? -7.018 -14.260 18.063 1.00 96.75 229 ALA A N 1
ATOM 1817 C CA . ALA A 1 229 ? -6.281 -14.635 19.273 1.00 96.75 229 ALA A CA 1
ATOM 1818 C C . ALA A 1 229 ? -4.792 -14.951 19.032 1.00 96.75 229 ALA A C 1
ATOM 1820 O O . ALA A 1 229 ? -3.981 -14.817 19.945 1.00 96.75 229 ALA A O 1
ATOM 1821 N N . ASP A 1 230 ? -4.419 -15.354 17.813 1.00 97.38 230 ASP A N 1
ATOM 1822 C CA . ASP A 1 230 ? -3.023 -15.589 17.426 1.00 97.38 230 ASP A CA 1
ATOM 1823 C C . ASP A 1 230 ? -2.245 -14.289 17.133 1.00 97.38 230 ASP A C 1
ATOM 1825 O O . ASP A 1 230 ? -1.046 -14.336 16.861 1.00 97.38 230 ASP A O 1
ATOM 1829 N N . GLY A 1 231 ? -2.907 -13.128 17.202 1.00 97.12 231 GLY A N 1
ATOM 1830 C CA . GLY A 1 231 ? -2.308 -11.813 16.988 1.00 97.12 231 GLY A CA 1
ATOM 1831 C C . GLY A 1 231 ? -1.997 -11.491 15.525 1.00 97.12 231 GLY A C 1
ATOM 1832 O O . GLY A 1 231 ? -1.278 -10.516 15.269 1.00 97.12 231 GLY A O 1
ATOM 1833 N N . ARG A 1 232 ? -2.512 -12.288 14.576 1.00 98.44 232 ARG A N 1
ATOM 1834 C CA . ARG A 1 232 ? -2.268 -12.144 13.137 1.00 98.44 232 ARG A CA 1
ATOM 1835 C C . ARG A 1 232 ? -3.527 -11.623 12.437 1.00 98.44 232 ARG A C 1
ATOM 1837 O O . ARG A 1 232 ? -4.536 -12.324 12.413 1.00 98.44 232 ARG A O 1
ATOM 1844 N N . PRO A 1 233 ? -3.503 -10.419 11.842 1.00 98.12 233 PRO A N 1
ATOM 1845 C CA . PRO A 1 233 ? -4.688 -9.856 11.205 1.00 98.12 233 PRO A CA 1
ATOM 1846 C C . PRO A 1 233 ? -5.094 -10.672 9.972 1.00 98.12 233 PRO A C 1
ATOM 1848 O O . PRO A 1 233 ? -4.235 -11.123 9.211 1.00 98.12 233 PRO A O 1
ATOM 1851 N N . LEU A 1 234 ? -6.401 -10.843 9.769 1.00 98.56 234 LEU A N 1
ATOM 1852 C CA . LEU A 1 234 ? -6.962 -11.523 8.599 1.00 98.56 234 LEU A CA 1
ATOM 1853 C C . LEU A 1 234 ? -7.232 -10.494 7.497 1.00 98.56 234 LEU A C 1
ATOM 1855 O O . LEU A 1 234 ? -7.949 -9.517 7.728 1.00 98.56 234 LEU A O 1
ATOM 1859 N N . ILE A 1 235 ? -6.670 -10.716 6.311 1.00 98.56 235 ILE A N 1
ATOM 1860 C CA . ILE A 1 235 ? -6.700 -9.761 5.201 1.00 98.56 235 ILE A CA 1
ATOM 1861 C C . ILE A 1 235 ? -7.184 -10.462 3.938 1.00 98.56 235 ILE A C 1
ATOM 1863 O O . ILE A 1 235 ? -6.577 -11.438 3.512 1.00 98.56 235 ILE A O 1
ATOM 1867 N N . ASP A 1 236 ? -8.228 -9.945 3.306 1.00 98.50 236 ASP A N 1
ATOM 1868 C CA . ASP A 1 236 ? -8.696 -10.427 2.011 1.00 98.50 236 ASP A CA 1
ATOM 1869 C C . ASP A 1 236 ? -7.965 -9.710 0.876 1.00 98.50 236 ASP A C 1
ATOM 1871 O O . ASP A 1 236 ? -7.808 -8.488 0.909 1.00 98.50 236 ASP A O 1
ATOM 1875 N N . ILE A 1 237 ? -7.589 -10.465 -0.152 1.00 98.06 237 ILE A N 1
ATOM 1876 C CA . ILE A 1 237 ? -7.089 -9.954 -1.428 1.00 98.06 237 ILE A CA 1
ATOM 1877 C C . ILE A 1 237 ? -8.272 -9.866 -2.397 1.00 98.06 237 ILE A C 1
ATOM 1879 O O . ILE A 1 237 ? -8.976 -10.855 -2.635 1.00 98.06 237 ILE A O 1
ATOM 1883 N N . ALA A 1 238 ? -8.503 -8.681 -2.957 1.00 97.31 238 ALA A N 1
ATOM 1884 C CA . ALA A 1 238 ? -9.551 -8.463 -3.941 1.00 97.31 238 ALA A CA 1
ATOM 1885 C C . ALA A 1 238 ? -9.271 -9.197 -5.257 1.00 97.31 238 ALA A C 1
ATOM 1887 O O . ALA A 1 238 ? -8.144 -9.288 -5.742 1.00 97.31 238 ALA A O 1
ATOM 1888 N N . LEU A 1 239 ? -10.343 -9.691 -5.870 1.00 95.38 239 LEU A N 1
ATOM 1889 C CA . LEU A 1 239 ? -10.332 -10.233 -7.216 1.00 95.38 239 LEU A CA 1
ATOM 1890 C C . LEU A 1 239 ? -9.869 -9.169 -8.213 1.00 95.38 239 LEU A C 1
ATOM 1892 O O . LEU A 1 239 ? -10.464 -8.093 -8.291 1.00 95.38 239 LEU A O 1
ATOM 1896 N N . ARG A 1 240 ? -8.892 -9.545 -9.045 1.00 93.06 240 ARG A N 1
ATOM 1897 C CA . ARG A 1 240 ? -8.325 -8.771 -10.163 1.00 93.06 240 ARG A CA 1
ATOM 1898 C C . ARG A 1 240 ? -7.453 -7.590 -9.733 1.00 93.06 240 ARG A C 1
ATOM 1900 O O . ARG A 1 240 ? -6.312 -7.530 -10.167 1.00 93.06 240 ARG A O 1
ATOM 1907 N N . SER A 1 241 ? -7.948 -6.688 -8.889 1.00 93.75 241 SER A N 1
ATOM 1908 C CA . SER A 1 241 ? -7.212 -5.490 -8.439 1.00 93.75 241 SER A CA 1
ATOM 1909 C C . SER A 1 241 ? -6.156 -5.775 -7.362 1.00 93.75 241 SER A C 1
ATOM 1911 O O . SER A 1 241 ? -5.262 -4.969 -7.139 1.00 93.75 241 SER A O 1
ATOM 1913 N N . ASN A 1 242 ? -6.237 -6.932 -6.693 1.00 95.19 242 ASN A N 1
ATOM 1914 C CA . ASN A 1 242 ? -5.368 -7.353 -5.584 1.00 95.19 242 ASN A CA 1
ATOM 1915 C C . ASN A 1 242 ? -5.349 -6.432 -4.357 1.00 95.19 242 ASN A C 1
ATOM 1917 O O . ASN A 1 242 ? -4.505 -6.593 -3.475 1.00 95.19 242 ASN A O 1
ATOM 1921 N N . GLU A 1 243 ? -6.293 -5.502 -4.272 1.00 95.12 243 GLU A N 1
ATOM 1922 C CA . GLU A 1 243 ? -6.416 -4.591 -3.144 1.00 95.12 243 GLU A CA 1
ATOM 1923 C C . GLU A 1 243 ? -6.681 -5.324 -1.832 1.00 95.12 243 GLU A C 1
ATOM 1925 O O . GLU A 1 243 ? -7.327 -6.378 -1.803 1.00 95.12 243 GLU A O 1
ATOM 1930 N N . LEU A 1 244 ? -6.189 -4.755 -0.731 1.00 97.19 244 LEU A N 1
ATOM 1931 C CA . LEU A 1 244 ? -6.264 -5.381 0.585 1.00 97.19 244 LEU A CA 1
ATOM 1932 C C . LEU A 1 244 ? -7.448 -4.851 1.393 1.00 97.19 244 LEU A C 1
ATOM 1934 O O . LEU A 1 244 ? -7.660 -3.642 1.533 1.00 97.19 244 LEU A O 1
ATOM 1938 N N . TYR A 1 245 ? -8.201 -5.769 1.993 1.00 97.69 245 TYR A N 1
ATOM 1939 C CA . TYR A 1 245 ? -9.359 -5.449 2.825 1.00 97.69 245 TYR A CA 1
ATOM 1940 C C . TYR A 1 245 ? -9.337 -6.222 4.147 1.00 97.69 245 TYR A C 1
ATOM 1942 O O . TYR A 1 245 ? -8.856 -7.353 4.177 1.00 97.69 245 TYR A O 1
ATOM 1950 N N . PRO A 1 246 ? -9.912 -5.678 5.240 1.00 97.50 246 PRO A N 1
ATOM 1951 C CA . PRO A 1 246 ? -10.158 -6.477 6.435 1.00 97.50 246 PRO A CA 1
ATOM 1952 C C . PRO A 1 246 ? -11.045 -7.670 6.079 1.00 97.50 246 PRO A C 1
ATOM 1954 O O . PRO A 1 246 ? -12.050 -7.486 5.381 1.00 97.50 246 PRO A O 1
ATOM 1957 N N . HIS A 1 247 ? -10.696 -8.855 6.574 1.00 98.00 247 HIS A N 1
ATOM 1958 C CA . HIS A 1 247 ? -11.418 -10.088 6.277 1.00 98.00 247 HIS A CA 1
ATOM 1959 C C . HIS A 1 247 ? -12.921 -9.987 6.550 1.00 98.00 247 HIS A C 1
ATOM 1961 O O . HIS A 1 247 ? -13.344 -9.457 7.581 1.00 98.00 247 HIS A O 1
ATOM 1967 N N . LYS A 1 248 ? -13.731 -10.510 5.627 1.00 97.12 248 LYS A N 1
ATOM 1968 C CA . LYS A 1 248 ? -15.146 -10.818 5.863 1.00 97.12 248 LYS A CA 1
ATOM 1969 C C . LYS A 1 248 ? -15.458 -12.184 5.278 1.00 97.12 248 LYS A C 1
ATOM 1971 O O . LYS A 1 248 ? -15.080 -12.459 4.145 1.00 97.12 248 LYS A O 1
ATOM 1976 N N . GLU A 1 249 ? -16.176 -13.011 6.030 1.00 96.50 249 GLU A N 1
ATOM 1977 C CA . GLU A 1 249 ? -16.586 -14.324 5.542 1.00 96.50 249 GLU A CA 1
ATOM 1978 C C . GLU A 1 249 ? -17.425 -14.210 4.262 1.00 96.50 249 GLU A C 1
ATOM 1980 O O . GLU A 1 249 ? -18.334 -13.383 4.150 1.00 96.50 249 GLU A O 1
ATOM 1985 N N . GLY A 1 250 ? -17.130 -15.085 3.301 1.00 97.31 250 GLY A N 1
ATOM 1986 C CA . GLY A 1 250 ? -17.849 -15.158 2.037 1.00 97.31 250 GLY A CA 1
ATOM 1987 C C . GLY A 1 250 ? -17.572 -13.999 1.078 1.00 97.31 250 GLY A C 1
ATOM 1988 O O . GLY A 1 250 ? -16.744 -13.112 1.294 1.00 97.31 250 GLY A O 1
ATOM 1989 N N . ARG A 1 251 ? -18.270 -14.037 -0.057 1.00 97.69 251 ARG A N 1
ATOM 1990 C CA . ARG A 1 251 ? -18.071 -13.068 -1.132 1.00 97.69 251 ARG A CA 1
ATOM 1991 C C . ARG A 1 251 ? -18.614 -11.695 -0.739 1.00 97.69 251 ARG A C 1
ATOM 1993 O O . ARG A 1 251 ? -19.808 -11.553 -0.486 1.00 97.69 251 ARG A O 1
ATOM 2000 N N . THR A 1 252 ? -17.763 -10.673 -0.772 1.00 97.69 252 THR A N 1
ATOM 2001 C CA . THR A 1 252 ? -18.114 -9.311 -0.347 1.00 97.69 252 THR A CA 1
ATOM 2002 C C . THR A 1 252 ? -17.813 -8.282 -1.433 1.00 97.69 252 THR A C 1
ATOM 2004 O O . THR A 1 252 ? -16.741 -8.296 -2.031 1.00 97.69 252 THR A O 1
ATOM 2007 N N . LEU A 1 253 ? -18.743 -7.344 -1.652 1.00 96.50 253 LEU A N 1
ATOM 2008 C CA . LEU A 1 253 ? -18.504 -6.139 -2.452 1.00 96.50 253 LEU A CA 1
ATOM 2009 C C . LEU A 1 253 ? -17.894 -5.040 -1.577 1.00 96.50 253 LEU A C 1
ATOM 2011 O O . LEU A 1 253 ? -18.440 -4.701 -0.526 1.00 96.50 253 LEU A O 1
ATOM 2015 N N . ARG A 1 254 ? -16.787 -4.454 -2.026 1.00 95.38 254 ARG A N 1
ATOM 2016 C CA . ARG A 1 254 ? -16.081 -3.366 -1.345 1.00 95.38 254 ARG A CA 1
ATOM 2017 C C . ARG A 1 254 ? -16.157 -2.107 -2.205 1.00 95.38 254 ARG A C 1
ATOM 2019 O O . ARG A 1 254 ? -15.812 -2.188 -3.381 1.00 95.38 254 ARG A O 1
ATOM 2026 N N . PRO A 1 255 ? -16.625 -0.959 -1.690 1.00 94.69 255 PRO A N 1
ATOM 2027 C CA . PRO A 1 255 ? -16.563 0.295 -2.435 1.00 94.69 255 PRO A CA 1
ATOM 2028 C C . PRO A 1 255 ? -15.137 0.562 -2.933 1.00 94.69 255 PRO A C 1
ATOM 2030 O O . PRO A 1 255 ? -14.180 0.360 -2.188 1.00 94.69 255 PRO A O 1
ATOM 2033 N N . ALA A 1 256 ? -15.012 0.977 -4.193 1.00 93.00 256 ALA A N 1
ATOM 2034 C CA . ALA A 1 256 ? -13.732 1.277 -4.823 1.00 93.00 256 ALA A CA 1
ATOM 2035 C C . ALA A 1 256 ? -13.859 2.533 -5.689 1.00 93.00 256 ALA A C 1
ATOM 2037 O O . ALA A 1 256 ? -14.821 2.691 -6.454 1.00 93.00 256 ALA A O 1
ATOM 2038 N N . VAL A 1 257 ? -12.892 3.437 -5.560 1.00 90.94 257 VAL A N 1
ATOM 2039 C CA . VAL A 1 257 ? -12.836 4.709 -6.287 1.00 90.94 257 VAL A CA 1
ATOM 2040 C C . VAL A 1 257 ? -11.398 4.993 -6.692 1.00 90.94 257 VAL A C 1
ATOM 2042 O O . VAL A 1 257 ? -10.476 4.709 -5.937 1.00 90.94 257 VAL A O 1
ATOM 2045 N N . SER A 1 258 ? -11.202 5.586 -7.869 1.00 82.62 258 SER A N 1
ATOM 2046 C CA . SER A 1 258 ? -9.853 5.892 -8.351 1.00 82.62 258 SER A CA 1
ATOM 2047 C C . SER A 1 258 ? -9.174 6.987 -7.535 1.00 82.62 258 SER A C 1
ATOM 2049 O O . SER A 1 258 ? -7.966 6.938 -7.376 1.00 82.62 258 SER A O 1
ATOM 2051 N N . PHE A 1 259 ? -9.920 7.962 -7.011 1.00 82.88 259 PHE A N 1
ATOM 2052 C CA . PHE A 1 259 ? -9.383 9.037 -6.175 1.00 82.88 259 PHE A CA 1
ATOM 2053 C C . PHE A 1 259 ? -10.374 9.411 -5.074 1.00 82.88 259 PHE A C 1
ATOM 2055 O O . PHE A 1 259 ? -11.596 9.352 -5.272 1.00 82.88 259 PHE A O 1
ATOM 2062 N N . LEU A 1 260 ? -9.843 9.812 -3.917 1.00 83.44 260 LEU A N 1
ATOM 2063 C CA . LEU A 1 260 ? -10.633 10.392 -2.836 1.00 83.44 260 LEU A CA 1
ATOM 2064 C C . LEU A 1 260 ? -10.849 11.887 -3.091 1.00 83.44 260 LEU A C 1
ATOM 2066 O O . LEU A 1 260 ? -9.941 12.703 -3.000 1.00 83.44 260 LEU A O 1
ATOM 2070 N N . GLU A 1 261 ? -12.095 12.221 -3.380 1.00 85.00 261 GLU A N 1
ATOM 2071 C CA . GLU A 1 261 ? -12.662 13.559 -3.492 1.00 85.00 261 GLU A CA 1
ATOM 2072 C C . GLU A 1 261 ? -13.896 13.608 -2.579 1.00 85.00 261 GLU A C 1
ATOM 2074 O O . GLU A 1 261 ? -14.427 12.549 -2.232 1.00 85.00 261 GLU A O 1
ATOM 2079 N N . PRO A 1 262 ? -14.443 14.783 -2.220 1.00 85.38 262 PRO A N 1
ATOM 2080 C CA . PRO A 1 262 ? -15.548 14.863 -1.259 1.00 85.38 262 PRO A CA 1
ATOM 2081 C C . PRO A 1 262 ? -16.738 13.947 -1.603 1.00 85.38 262 PRO A C 1
ATOM 2083 O O . PRO A 1 262 ? -17.292 13.270 -0.737 1.00 85.38 262 PRO A O 1
ATOM 2086 N N . ARG A 1 263 ? -17.100 13.852 -2.893 1.00 87.44 263 ARG A N 1
ATOM 2087 C CA . ARG A 1 263 ? -18.192 12.984 -3.361 1.00 87.44 263 ARG A CA 1
ATOM 2088 C C . ARG A 1 263 ? -17.842 11.495 -3.298 1.00 87.44 263 ARG A C 1
ATOM 2090 O O . ARG A 1 263 ? -18.696 10.696 -2.915 1.00 87.44 263 ARG A O 1
ATOM 2097 N N . SER A 1 264 ? -16.640 11.103 -3.722 1.00 89.31 264 SER A N 1
ATOM 2098 C CA . SER A 1 264 ? -16.230 9.696 -3.698 1.00 89.31 264 SER A CA 1
ATOM 2099 C C . SER A 1 264 ? -15.978 9.228 -2.266 1.00 89.31 264 SER A C 1
ATOM 2101 O O . SER A 1 264 ? -16.403 8.134 -1.921 1.00 89.31 264 SER A O 1
ATOM 2103 N N . PHE A 1 265 ? -15.431 10.082 -1.402 1.00 88.88 265 PHE A N 1
ATOM 2104 C CA . PHE A 1 265 ? -15.304 9.842 0.033 1.00 88.88 265 PHE A CA 1
ATOM 2105 C C . PHE A 1 265 ? -16.664 9.607 0.699 1.00 88.88 265 PHE A C 1
ATOM 2107 O O . PHE A 1 265 ? -16.849 8.596 1.373 1.00 88.88 265 PHE A O 1
ATOM 2114 N N . ALA A 1 266 ? -17.656 10.467 0.433 1.00 88.00 266 ALA A N 1
ATOM 2115 C CA . ALA A 1 266 ? -19.018 10.275 0.933 1.00 88.00 266 ALA A CA 1
ATOM 2116 C C . ALA A 1 266 ? -19.621 8.929 0.489 1.00 88.00 266 ALA A C 1
ATOM 2118 O O . ALA A 1 266 ? -20.340 8.288 1.250 1.00 88.00 266 ALA A O 1
ATOM 2119 N N . TYR A 1 267 ? -19.311 8.462 -0.722 1.00 90.88 267 TYR A N 1
ATOM 2120 C CA . TYR A 1 267 ? -19.692 7.119 -1.158 1.00 90.88 267 TYR A CA 1
ATOM 2121 C C . TYR A 1 267 ? -18.927 6.014 -0.414 1.00 90.88 267 TYR A C 1
ATOM 2123 O O . TYR A 1 267 ? -19.546 5.055 0.042 1.00 90.88 267 TYR A O 1
ATOM 2131 N N . MET A 1 268 ? -17.610 6.160 -0.249 1.00 91.38 268 MET A N 1
ATOM 2132 C CA . MET A 1 268 ? -16.745 5.191 0.435 1.00 91.38 268 MET A CA 1
ATOM 2133 C C . MET A 1 268 ? -17.163 4.937 1.889 1.00 91.38 268 MET A C 1
ATOM 2135 O O . MET A 1 268 ? -17.075 3.807 2.360 1.00 91.38 268 MET A O 1
ATOM 2139 N N . ILE A 1 269 ? -17.670 5.961 2.579 1.00 89.25 269 ILE A N 1
ATOM 2140 C CA . ILE A 1 269 ? -18.196 5.854 3.950 1.00 89.25 269 ILE A CA 1
ATOM 2141 C C . ILE A 1 269 ? -19.697 5.546 4.013 1.00 89.25 269 ILE A C 1
ATOM 2143 O O . ILE A 1 269 ? -20.264 5.534 5.099 1.00 89.25 269 ILE A O 1
ATOM 2147 N N . GLY A 1 270 ? -20.363 5.297 2.881 1.00 84.81 270 GLY A N 1
ATOM 2148 C CA . GLY A 1 270 ? -21.780 4.913 2.839 1.00 84.81 270 GLY A CA 1
ATOM 2149 C C . GLY A 1 270 ? -22.783 6.058 3.034 1.00 84.81 270 GLY A C 1
ATOM 2150 O O . GLY A 1 270 ? -23.957 5.806 3.286 1.00 84.81 270 GLY A O 1
ATOM 2151 N N . ALA A 1 271 ? -22.350 7.312 2.904 1.00 74.62 271 ALA A N 1
ATOM 2152 C CA . ALA A 1 271 ? -23.178 8.512 3.063 1.00 74.62 271 ALA A CA 1
ATOM 2153 C C . ALA A 1 271 ? -23.854 8.988 1.771 1.00 74.62 271 ALA A C 1
ATOM 2155 O O . ALA A 1 271 ? -24.730 9.852 1.805 1.00 74.62 271 ALA A O 1
ATOM 2156 N N . ALA A 1 272 ? -23.407 8.486 0.620 1.00 85.06 272 ALA A N 1
ATOM 2157 C CA . ALA A 1 272 ? -23.868 8.931 -0.686 1.00 85.06 272 ALA A CA 1
ATOM 2158 C C . ALA A 1 272 ? -24.064 7.766 -1.658 1.00 85.06 272 ALA A C 1
ATOM 2160 O O . ALA A 1 272 ? -23.491 6.686 -1.520 1.00 85.06 272 ALA A O 1
ATOM 2161 N N . SER A 1 273 ? -24.857 8.018 -2.699 1.00 87.75 273 SER A N 1
ATOM 2162 C CA . SER A 1 273 ? -25.028 7.098 -3.822 1.00 87.75 273 SER A CA 1
ATOM 2163 C C . SER A 1 273 ? -23.713 6.874 -4.574 1.00 87.75 273 SER A C 1
ATOM 2165 O O . SER A 1 273 ? -22.953 7.825 -4.778 1.00 87.75 273 SER A O 1
ATOM 2167 N N . LYS A 1 274 ? -23.523 5.657 -5.094 1.00 91.25 274 LYS A N 1
ATOM 2168 C CA . LYS A 1 274 ? -22.395 5.278 -5.957 1.00 91.25 274 LYS A CA 1
ATOM 2169 C C . LYS A 1 274 ? -22.206 6.269 -7.121 1.00 91.25 274 LYS A C 1
ATOM 2171 O O . LYS A 1 274 ? -23.107 6.394 -7.954 1.00 91.25 274 LYS A O 1
ATOM 2176 N N . PRO A 1 275 ? -21.057 6.968 -7.217 1.00 90.31 275 PRO A N 1
ATOM 2177 C CA . PRO A 1 275 ? -20.714 7.766 -8.387 1.00 90.31 275 PRO A CA 1
ATOM 2178 C C . PRO A 1 275 ? -20.674 6.900 -9.650 1.00 90.31 275 PRO A C 1
ATOM 2180 O O . PRO A 1 275 ? -20.302 5.732 -9.588 1.00 90.31 275 PRO A O 1
ATOM 2183 N N . MET A 1 276 ? -20.988 7.480 -10.811 1.00 88.50 276 MET A N 1
ATOM 2184 C CA . MET A 1 276 ? -21.012 6.755 -12.094 1.00 88.50 276 MET A CA 1
ATOM 2185 C C . MET A 1 276 ? -19.698 6.013 -12.393 1.00 88.50 276 MET A C 1
ATOM 2187 O O . MET A 1 276 ? -19.718 4.918 -12.946 1.00 88.50 276 MET A O 1
ATOM 2191 N N . MET A 1 277 ? -18.568 6.613 -12.015 1.00 85.31 277 MET A N 1
ATOM 2192 C CA . MET A 1 277 ? -17.221 6.088 -12.262 1.00 85.31 277 MET A CA 1
ATOM 2193 C C . MET A 1 277 ? -16.644 5.303 -11.081 1.00 85.31 277 MET A C 1
ATOM 2195 O O . MET A 1 277 ? -15.509 4.848 -11.150 1.00 85.31 277 MET A O 1
ATOM 2199 N N . ALA A 1 278 ? -17.411 5.135 -10.004 1.00 91.4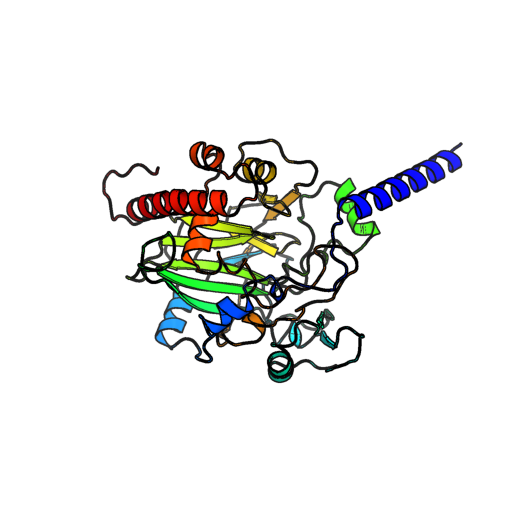4 278 ALA A N 1
ATOM 2200 C CA . ALA A 1 278 ? -17.018 4.261 -8.915 1.00 91.44 278 ALA A CA 1
ATOM 2201 C C . ALA A 1 278 ? -17.276 2.799 -9.286 1.00 91.44 278 ALA A C 1
ATOM 2203 O O . ALA A 1 278 ? -18.176 2.468 -10.067 1.00 91.44 278 ALA A O 1
ATOM 2204 N N . ALA A 1 279 ? -16.517 1.913 -8.667 1.00 93.69 279 ALA A N 1
ATOM 2205 C CA . ALA A 1 279 ? -16.604 0.484 -8.867 1.00 93.69 279 ALA A CA 1
ATOM 2206 C C . ALA A 1 279 ? -16.850 -0.219 -7.532 1.00 93.69 279 ALA A C 1
ATOM 2208 O O . ALA A 1 279 ? -17.131 0.406 -6.506 1.00 93.69 279 ALA A O 1
ATOM 2209 N N . SER A 1 280 ? -16.806 -1.542 -7.568 1.00 95.62 280 SER A N 1
ATOM 2210 C CA . SER A 1 280 ? -16.681 -2.321 -6.351 1.00 95.62 280 SER A CA 1
ATOM 2211 C C . SER A 1 280 ? -15.592 -3.349 -6.558 1.00 95.62 280 SER A C 1
ATOM 2213 O O . SER A 1 280 ? -15.622 -4.080 -7.547 1.00 95.62 280 SER A O 1
ATOM 2215 N N . ASP A 1 281 ? -14.644 -3.405 -5.639 1.00 96.75 281 ASP A N 1
ATOM 2216 C CA . ASP A 1 281 ? -13.820 -4.591 -5.518 1.00 96.75 281 ASP A CA 1
ATOM 2217 C C . ASP A 1 281 ? -14.652 -5.738 -4.979 1.00 96.75 281 ASP A C 1
ATOM 2219 O O . ASP A 1 281 ? -15.720 -5.553 -4.384 1.00 96.75 281 ASP A O 1
ATOM 2223 N N . VAL A 1 282 ? -14.170 -6.945 -5.234 1.00 97.44 282 VAL A N 1
ATOM 2224 C CA . VAL A 1 282 ? -14.838 -8.157 -4.794 1.00 97.44 282 VAL A CA 1
ATOM 2225 C C . VAL A 1 282 ? -13.826 -9.025 -4.083 1.00 97.44 282 VAL A C 1
ATOM 2227 O O . VAL A 1 282 ? -12.850 -9.439 -4.696 1.00 97.44 282 VAL A O 1
ATOM 2230 N N . THR A 1 283 ? -14.061 -9.319 -2.810 1.00 98.06 283 THR A N 1
ATOM 2231 C CA . THR A 1 283 ? -13.268 -10.300 -2.065 1.00 98.06 283 THR A CA 1
ATOM 2232 C C . THR A 1 283 ? -14.043 -11.605 -1.957 1.00 98.06 283 THR A C 1
ATOM 2234 O O . THR A 1 283 ? -15.270 -11.593 -1.873 1.00 98.06 283 THR A O 1
ATOM 2237 N N . GLU A 1 284 ? -13.338 -12.732 -2.000 1.00 97.50 284 GLU A N 1
ATOM 2238 C CA . GLU A 1 284 ? -13.902 -14.077 -1.832 1.00 97.50 284 GLU A CA 1
ATOM 2239 C C . GLU A 1 284 ? -12.817 -14.956 -1.173 1.00 97.50 284 GLU A C 1
ATOM 2241 O O . GLU A 1 284 ? -11.946 -15.501 -1.855 1.00 97.50 284 GLU A O 1
ATOM 2246 N N . PRO A 1 285 ? -12.763 -14.980 0.172 1.00 97.12 285 PRO A N 1
ATOM 2247 C CA . PRO A 1 285 ? -11.628 -15.523 0.915 1.00 97.12 285 PRO A CA 1
ATOM 2248 C C . PRO A 1 285 ? -11.697 -17.046 1.078 1.00 97.12 285 PRO A C 1
ATOM 2250 O O . PRO A 1 285 ? -11.853 -17.567 2.179 1.00 97.12 285 PRO A O 1
ATOM 2253 N N . ASP A 1 286 ? -11.561 -17.770 -0.030 1.00 97.44 286 ASP A N 1
ATOM 2254 C CA . ASP A 1 286 ? -11.659 -19.234 -0.052 1.00 97.44 286 ASP A CA 1
ATOM 2255 C C . ASP A 1 286 ? -10.473 -19.936 0.622 1.00 97.44 286 ASP A C 1
ATOM 2257 O O . ASP A 1 286 ? -10.624 -21.020 1.190 1.00 97.44 286 ASP A O 1
ATOM 2261 N N . MET A 1 287 ? -9.266 -19.377 0.487 1.00 97.56 287 MET A N 1
ATOM 2262 C CA . MET A 1 287 ? -8.037 -20.018 0.951 1.00 97.56 287 MET A CA 1
ATOM 2263 C C . MET A 1 287 ? -7.022 -19.022 1.511 1.00 97.56 287 MET A C 1
ATOM 2265 O O . MET A 1 287 ? -6.776 -17.970 0.923 1.00 97.56 287 MET A O 1
ATOM 2269 N N . GLU A 1 288 ? -6.372 -19.398 2.613 1.00 98.19 288 GLU A N 1
ATOM 2270 C CA . GLU A 1 288 ? -5.217 -18.673 3.144 1.00 98.19 288 GLU A CA 1
ATOM 2271 C C . GLU A 1 288 ? -3.986 -18.916 2.251 1.00 98.19 288 GLU A C 1
ATOM 2273 O O . GLU A 1 288 ? -3.650 -20.052 1.903 1.00 98.19 288 GLU A O 1
ATOM 2278 N N . ALA A 1 289 ? -3.302 -17.844 1.861 1.00 97.38 289 ALA A N 1
ATOM 2279 C CA . ALA A 1 289 ? -2.056 -17.898 1.120 1.00 97.38 289 ALA A CA 1
ATOM 2280 C C . ALA A 1 289 ? -0.890 -18.224 2.066 1.00 97.38 289 ALA A C 1
ATOM 2282 O O . ALA A 1 289 ? -0.667 -17.543 3.065 1.00 97.38 289 ALA A O 1
ATOM 2283 N N . SER A 1 290 ? -0.101 -19.241 1.716 1.00 97.19 290 SER A N 1
ATOM 2284 C CA . SER A 1 290 ? 1.202 -19.485 2.338 1.00 97.19 290 SER A CA 1
ATOM 2285 C C . SER A 1 290 ? 2.261 -18.625 1.655 1.00 97.19 290 SER A C 1
ATOM 2287 O O . SER A 1 290 ? 2.256 -18.531 0.428 1.00 97.19 290 SER A O 1
ATOM 2289 N N . TYR A 1 291 ? 3.150 -18.003 2.430 1.00 98.44 291 TYR A N 1
ATOM 2290 C CA . TYR A 1 291 ? 4.218 -17.150 1.913 1.00 98.44 291 TYR A CA 1
ATOM 2291 C C . TYR A 1 291 ? 5.407 -17.060 2.874 1.00 98.44 291 TYR A C 1
ATOM 2293 O O . TYR A 1 291 ? 5.290 -17.326 4.072 1.00 98.44 291 TYR A O 1
ATOM 2301 N N . GLU A 1 292 ? 6.563 -16.667 2.340 1.00 98.44 292 GLU A N 1
ATOM 2302 C CA . GLU A 1 292 ? 7.762 -16.367 3.122 1.00 98.44 292 GLU A CA 1
ATOM 2303 C C . GLU A 1 292 ? 7.880 -14.862 3.415 1.00 98.44 292 GLU A C 1
ATOM 2305 O O . GLU A 1 292 ? 7.655 -14.028 2.539 1.00 98.44 292 GLU A O 1
ATOM 2310 N N . LEU A 1 293 ? 8.299 -14.499 4.633 1.00 98.56 293 LEU A N 1
ATOM 2311 C CA . LEU A 1 293 ? 8.738 -13.130 4.914 1.00 98.56 293 LEU A CA 1
ATOM 2312 C C . LEU A 1 293 ? 10.168 -12.898 4.442 1.00 98.56 293 LEU A C 1
ATOM 2314 O O . LEU A 1 293 ? 11.101 -13.585 4.870 1.00 98.56 293 LEU A O 1
ATOM 2318 N N . ARG A 1 294 ? 10.321 -11.864 3.624 1.00 98.50 294 ARG A N 1
ATOM 2319 C CA . ARG A 1 294 ? 11.589 -11.338 3.128 1.00 98.50 294 ARG A CA 1
ATOM 2320 C C . ARG A 1 294 ? 11.837 -9.962 3.736 1.00 98.50 294 ARG A C 1
ATOM 2322 O O . ARG A 1 294 ? 10.900 -9.241 4.065 1.00 98.50 294 ARG A O 1
ATOM 2329 N N . PHE A 1 295 ? 13.106 -9.597 3.859 1.00 98.50 295 PHE A N 1
ATOM 2330 C CA . PHE A 1 295 ? 13.519 -8.314 4.416 1.00 98.50 295 PHE A CA 1
ATOM 2331 C C . PHE A 1 295 ? 14.499 -7.659 3.454 1.00 98.50 295 PHE A C 1
ATOM 2333 O O . PHE A 1 295 ? 15.451 -8.301 3.010 1.00 98.50 295 PHE A O 1
ATOM 2340 N N . LEU A 1 296 ? 14.253 -6.391 3.154 1.00 98.44 296 LEU A N 1
ATOM 2341 C CA . LEU A 1 296 ? 15.112 -5.538 2.342 1.00 98.44 296 LEU A CA 1
ATOM 2342 C C . LEU A 1 296 ? 15.462 -4.299 3.168 1.00 98.44 296 LEU A C 1
ATOM 2344 O O . LEU A 1 296 ? 14.642 -3.897 4.004 1.00 98.44 296 LEU A O 1
ATOM 2348 N N . PRO A 1 297 ? 16.648 -3.701 2.978 1.00 98.31 297 PRO A N 1
ATOM 2349 C CA . PRO A 1 297 ? 16.954 -2.441 3.636 1.00 98.31 297 PRO A CA 1
ATOM 2350 C C . PRO A 1 297 ? 15.982 -1.355 3.142 1.00 98.31 297 PRO A C 1
ATOM 2352 O O . PRO A 1 297 ? 15.596 -1.386 1.972 1.00 98.31 297 PRO A O 1
ATOM 2355 N N . PRO A 1 298 ? 15.574 -0.388 3.982 1.00 98.19 298 PRO A N 1
ATOM 2356 C CA . PRO A 1 298 ? 14.718 0.723 3.556 1.00 98.19 298 PRO A CA 1
ATOM 2357 C C . PRO A 1 298 ? 15.242 1.514 2.349 1.00 98.19 298 PRO A C 1
ATOM 2359 O O . PRO A 1 298 ? 14.451 2.112 1.626 1.00 98.19 298 PRO A O 1
ATOM 2362 N N . SER A 1 299 ? 16.557 1.518 2.123 1.00 98.44 299 SER A N 1
ATOM 2363 C CA . SER A 1 299 ? 17.205 2.130 0.962 1.00 98.44 299 SER A CA 1
ATOM 2364 C C . SER A 1 299 ? 17.069 1.327 -0.335 1.00 98.44 299 SER A C 1
ATOM 2366 O O . SER A 1 299 ? 17.456 1.829 -1.387 1.00 98.44 299 SER A O 1
ATOM 2368 N N . ASP A 1 300 ? 16.556 0.098 -0.308 1.00 98.75 300 ASP A N 1
ATOM 2369 C CA . ASP A 1 300 ? 16.458 -0.756 -1.491 1.00 98.75 300 ASP A CA 1
ATOM 2370 C C . ASP A 1 300 ? 15.563 -0.146 -2.588 1.00 98.75 300 ASP A C 1
ATOM 2372 O O . ASP A 1 300 ? 14.636 0.627 -2.316 1.00 98.75 300 ASP A O 1
ATOM 2376 N N . ALA A 1 301 ? 15.834 -0.503 -3.846 1.00 98.44 301 ALA A N 1
ATOM 2377 C CA . ALA A 1 301 ? 15.064 -0.064 -5.003 1.00 98.44 301 ALA A CA 1
ATOM 2378 C C . ALA A 1 301 ? 13.565 -0.381 -4.889 1.00 98.44 301 ALA A C 1
ATOM 2380 O O . ALA A 1 301 ? 12.761 0.447 -5.300 1.00 98.44 301 ALA A O 1
ATOM 2381 N N . PHE A 1 302 ? 13.157 -1.502 -4.284 1.00 98.38 302 PHE A N 1
ATOM 2382 C CA . PHE A 1 302 ? 11.732 -1.765 -4.051 1.00 98.38 302 PHE A CA 1
ATOM 2383 C C . PHE A 1 302 ? 11.036 -0.581 -3.358 1.00 98.38 302 PHE A C 1
ATOM 2385 O O . PHE A 1 302 ? 9.920 -0.208 -3.713 1.00 98.38 302 PHE A O 1
ATOM 2392 N N . TYR A 1 303 ? 11.715 0.057 -2.402 1.00 98.06 303 TYR A N 1
ATOM 2393 C CA . TYR A 1 303 ? 11.180 1.198 -1.673 1.00 98.06 303 TYR A CA 1
ATOM 2394 C C . TYR A 1 303 ? 11.472 2.536 -2.358 1.00 98.06 303 TYR A C 1
ATOM 2396 O O . TYR A 1 303 ? 10.607 3.406 -2.362 1.00 98.06 303 TYR A O 1
ATOM 2404 N N . THR A 1 304 ? 12.664 2.724 -2.925 1.00 97.88 304 THR A N 1
ATOM 2405 C CA . THR A 1 304 ? 13.191 4.058 -3.280 1.00 97.88 304 THR A CA 1
ATOM 2406 C C . THR A 1 304 ? 13.395 4.303 -4.776 1.00 97.88 304 THR A C 1
ATOM 2408 O O . THR A 1 304 ? 13.884 5.366 -5.147 1.00 97.88 304 THR A O 1
ATOM 2411 N N . PHE A 1 305 ? 12.999 3.377 -5.655 1.00 97.81 305 PHE A N 1
ATOM 2412 C CA . PHE A 1 305 ? 13.130 3.568 -7.103 1.00 97.81 305 PHE A CA 1
ATOM 2413 C C . PHE A 1 305 ? 12.360 4.804 -7.593 1.00 97.81 305 PHE A C 1
ATOM 2415 O O . PHE A 1 305 ? 11.151 4.903 -7.421 1.00 97.81 305 PHE A O 1
ATOM 2422 N N . LYS A 1 306 ? 13.045 5.757 -8.221 1.00 96.75 306 LYS A N 1
ATOM 2423 C CA . LYS A 1 306 ? 12.435 6.979 -8.765 1.00 96.75 306 LYS A CA 1
ATOM 2424 C C . LYS A 1 306 ? 11.838 6.782 -10.152 1.00 96.75 306 LYS A C 1
ATOM 2426 O O . LYS A 1 306 ? 10.985 7.558 -10.563 1.00 96.75 306 LYS A O 1
ATOM 2431 N N . GLY A 1 307 ? 12.294 5.776 -10.891 1.00 95.56 307 GLY A N 1
ATOM 2432 C CA . GLY A 1 307 ? 11.756 5.440 -12.206 1.00 95.56 307 GLY A CA 1
ATOM 2433 C C . GLY A 1 307 ? 10.392 4.749 -12.121 1.00 95.56 307 GLY A C 1
ATOM 2434 O O . GLY A 1 307 ? 9.637 4.942 -11.175 1.00 95.56 307 GLY A O 1
ATOM 2435 N N . TYR A 1 308 ? 10.079 3.912 -13.104 1.00 95.06 308 TYR A N 1
ATOM 2436 C CA . TYR A 1 308 ? 8.837 3.140 -13.172 1.00 95.06 308 TYR A CA 1
ATOM 2437 C C . TYR A 1 308 ? 9.128 1.653 -12.928 1.00 95.06 308 TYR A C 1
ATOM 2439 O O . TYR A 1 308 ? 9.902 1.052 -13.669 1.00 95.06 308 TYR A O 1
ATOM 2447 N N . LEU A 1 309 ? 8.492 1.040 -11.929 1.00 94.94 309 LEU A N 1
ATOM 2448 C CA . LEU A 1 309 ? 8.513 -0.401 -11.633 1.00 94.94 309 LEU A CA 1
ATOM 2449 C C . LEU A 1 309 ? 7.390 -1.152 -12.375 1.00 94.94 309 LEU A C 1
ATOM 2451 O O . LEU A 1 309 ? 6.692 -2.007 -11.831 1.00 94.94 309 LEU A O 1
ATOM 2455 N N . GLY A 1 310 ? 7.228 -0.832 -13.653 1.00 92.25 310 GLY A N 1
ATOM 2456 C CA . GLY A 1 310 ? 6.238 -1.382 -14.572 1.00 92.25 310 GLY A CA 1
ATOM 2457 C C . GLY A 1 310 ? 6.278 -0.618 -15.897 1.00 92.25 310 GLY A C 1
ATOM 2458 O O . GLY A 1 310 ? 6.935 0.420 -16.021 1.00 92.25 310 GLY A O 1
ATOM 2459 N N . ALA A 1 311 ? 5.595 -1.149 -16.907 1.00 87.00 311 ALA A N 1
ATOM 2460 C CA . ALA A 1 311 ? 5.561 -0.552 -18.231 1.00 87.00 311 ALA A CA 1
ATOM 2461 C C . ALA A 1 311 ? 4.946 0.852 -18.186 1.00 87.00 311 ALA A C 1
ATOM 2463 O O . ALA A 1 311 ? 4.003 1.110 -17.438 1.00 87.00 311 ALA A O 1
ATOM 2464 N N . ARG A 1 312 ? 5.435 1.742 -19.053 1.00 85.00 312 ARG A N 1
ATOM 2465 C CA . ARG A 1 312 ? 4.764 3.014 -19.334 1.00 85.00 312 ARG A CA 1
ATOM 2466 C C . ARG A 1 312 ? 3.703 2.794 -20.400 1.00 85.00 312 ARG A C 1
ATOM 2468 O O . ARG A 1 312 ? 3.995 2.260 -21.471 1.00 85.00 312 ARG A O 1
ATOM 2475 N N . ARG A 1 313 ? 2.465 3.178 -20.119 1.00 82.75 313 ARG A N 1
ATOM 2476 C CA . ARG A 1 313 ? 1.313 2.924 -20.987 1.00 82.75 313 ARG A CA 1
ATOM 2477 C C . ARG A 1 313 ? 0.647 4.246 -21.348 1.00 82.75 313 ARG A C 1
ATOM 2479 O O . ARG A 1 313 ? 0.629 5.197 -20.585 1.00 82.75 313 ARG A O 1
ATOM 2486 N N . ALA A 1 314 ? 0.081 4.313 -22.550 1.00 77.75 314 ALA A N 1
ATOM 2487 C CA . ALA A 1 314 ? -0.447 5.568 -23.090 1.00 77.75 314 ALA A CA 1
ATOM 2488 C C . ALA A 1 314 ? -1.690 6.105 -22.352 1.00 77.75 314 ALA A C 1
ATOM 2490 O O . ALA A 1 314 ? -2.064 7.260 -22.556 1.00 77.75 314 ALA A O 1
ATOM 2491 N N . LEU A 1 315 ? -2.357 5.273 -21.545 1.00 76.44 315 LEU A N 1
ATOM 2492 C CA . LEU A 1 315 ? -3.559 5.657 -20.810 1.00 76.44 315 LEU A CA 1
ATOM 2493 C C . LEU A 1 315 ? -3.222 5.920 -19.333 1.00 76.44 315 LEU A C 1
ATOM 2495 O O . LEU A 1 315 ? -2.475 5.132 -18.749 1.00 76.44 315 LEU A O 1
ATOM 2499 N N . PRO A 1 316 ? -3.812 6.962 -18.719 1.00 68.12 316 PRO A N 1
ATOM 2500 C CA . PRO A 1 316 ? -3.593 7.288 -17.312 1.00 68.12 316 PRO A CA 1
ATOM 2501 C C . PRO A 1 316 ? -3.864 6.102 -16.380 1.00 68.12 316 PRO A C 1
ATOM 2503 O O . PRO A 1 316 ? -4.776 5.309 -16.619 1.00 68.12 316 PRO A O 1
ATOM 2506 N N . GLY A 1 317 ? -3.095 6.011 -15.291 1.00 68.56 317 GLY A N 1
ATOM 2507 C CA . GLY A 1 317 ? -3.287 4.996 -14.248 1.00 68.56 317 GLY A CA 1
ATOM 2508 C C . GLY A 1 317 ? -2.862 3.581 -14.647 1.00 68.56 317 GLY A C 1
ATOM 2509 O O . GLY A 1 317 ? -3.146 2.634 -13.916 1.00 68.56 317 GLY A O 1
ATOM 2510 N N . ARG A 1 318 ? -2.205 3.433 -15.803 1.00 78.12 318 ARG A N 1
ATOM 2511 C CA . ARG A 1 318 ? -1.669 2.159 -16.294 1.00 78.12 318 ARG A CA 1
ATOM 2512 C C . ARG A 1 318 ? -0.147 2.059 -16.212 1.00 78.12 318 ARG A C 1
ATOM 2514 O O . ARG A 1 318 ? 0.392 1.006 -16.539 1.00 78.12 318 ARG A O 1
ATOM 2521 N N . ASP A 1 319 ? 0.523 3.143 -15.842 1.00 84.44 319 ASP A N 1
ATOM 2522 C CA . ASP A 1 319 ? 1.970 3.163 -15.660 1.00 84.44 319 ASP A CA 1
ATOM 2523 C C . ASP A 1 319 ? 2.371 2.362 -14.419 1.00 84.44 319 ASP A C 1
ATOM 2525 O O . ASP A 1 319 ? 1.629 2.307 -13.438 1.00 84.44 319 ASP A O 1
ATOM 2529 N N . GLY A 1 320 ? 3.555 1.752 -14.454 1.00 85.31 320 GLY A N 1
ATOM 2530 C CA . GLY A 1 320 ? 4.161 1.178 -13.256 1.00 85.31 320 GLY A CA 1
ATOM 2531 C C . GLY A 1 320 ? 4.417 2.240 -12.182 1.00 85.31 320 GLY A C 1
ATOM 2532 O O . GLY A 1 320 ? 4.772 3.375 -12.519 1.00 85.31 320 GLY A O 1
ATOM 2533 N N . PRO A 1 321 ? 4.282 1.901 -10.894 1.00 91.00 321 PRO A N 1
ATOM 2534 C CA . PRO A 1 321 ? 4.522 2.846 -9.821 1.00 91.00 321 PRO A CA 1
ATOM 2535 C C . PRO A 1 321 ? 6.033 3.076 -9.667 1.00 91.00 321 PRO A C 1
ATOM 2537 O O . PRO A 1 321 ? 6.832 2.262 -10.131 1.00 91.00 321 PRO A O 1
ATOM 2540 N N . PRO A 1 322 ? 6.462 4.172 -9.027 1.00 94.94 322 PRO A N 1
ATOM 2541 C CA . PRO A 1 322 ? 7.828 4.297 -8.505 1.00 94.94 322 PRO A CA 1
ATOM 2542 C C . PRO A 1 322 ? 8.097 3.267 -7.389 1.00 94.94 322 PRO A C 1
ATOM 2544 O O . PRO A 1 322 ? 7.472 2.227 -7.349 1.00 94.94 322 PRO A O 1
ATOM 2547 N N . GLY A 1 323 ? 9.055 3.477 -6.495 1.00 96.88 323 GLY A N 1
ATOM 2548 C CA . GLY A 1 323 ? 9.243 2.635 -5.313 1.00 96.88 323 GLY A CA 1
ATOM 2549 C C . GLY A 1 323 ? 8.114 2.801 -4.286 1.00 96.88 323 GLY A C 1
ATOM 2550 O O . GLY A 1 323 ? 7.429 3.826 -4.236 1.00 96.88 323 GLY A O 1
ATOM 2551 N N . ALA A 1 324 ? 7.942 1.821 -3.400 1.00 96.25 324 ALA A N 1
ATOM 2552 C CA . ALA A 1 324 ? 6.858 1.800 -2.415 1.00 96.25 324 ALA A CA 1
ATOM 2553 C C . ALA A 1 324 ? 6.880 2.970 -1.404 1.00 96.25 324 ALA A C 1
ATOM 2555 O O . ALA A 1 324 ? 5.853 3.281 -0.800 1.00 96.25 324 ALA A O 1
ATOM 2556 N N . ASN A 1 325 ? 8.008 3.676 -1.243 1.00 95.50 325 ASN A N 1
ATOM 2557 C CA . ASN A 1 325 ? 8.079 4.901 -0.438 1.00 95.50 325 ASN A CA 1
ATOM 2558 C C . ASN A 1 325 ? 7.485 6.117 -1.136 1.00 95.50 325 ASN A C 1
ATOM 2560 O O . ASN A 1 325 ? 7.452 7.178 -0.531 1.00 95.50 325 ASN A O 1
ATOM 2564 N N . TYR A 1 326 ? 6.993 6.021 -2.364 1.00 93.81 326 TYR A N 1
ATOM 2565 C CA . TYR A 1 326 ? 6.327 7.102 -3.091 1.00 93.81 326 TYR A CA 1
ATOM 2566 C C . TYR A 1 326 ? 4.803 6.890 -3.080 1.00 93.81 326 TYR A C 1
ATOM 2568 O O . TYR A 1 326 ? 4.138 6.909 -4.101 1.00 93.81 326 TYR A O 1
ATOM 2576 N N . ASN A 1 327 ? 4.252 6.682 -1.882 1.00 91.19 327 ASN A N 1
ATOM 2577 C CA . ASN A 1 327 ? 2.840 6.371 -1.607 1.00 91.19 327 ASN A CA 1
ATOM 2578 C C . ASN A 1 327 ? 1.986 7.551 -1.080 1.00 91.19 327 ASN A C 1
ATOM 2580 O O . ASN A 1 327 ? 0.841 7.373 -0.689 1.00 91.19 327 ASN A O 1
ATOM 2584 N N . ALA A 1 328 ? 2.574 8.740 -0.968 1.00 91.25 328 ALA A N 1
ATOM 2585 C CA . ALA A 1 328 ? 1.965 9.938 -0.386 1.00 91.25 328 ALA A CA 1
ATOM 2586 C C . ALA A 1 328 ? 2.816 11.157 -0.746 1.00 91.25 328 ALA A C 1
ATOM 2588 O O . ALA A 1 328 ? 4.037 11.028 -0.885 1.00 91.25 328 ALA A O 1
ATOM 2589 N N . ILE A 1 329 ? 2.200 12.329 -0.864 1.00 90.06 329 ILE A N 1
ATOM 2590 C CA . ILE A 1 329 ? 2.947 13.559 -1.134 1.00 90.06 329 ILE A CA 1
ATOM 2591 C C . ILE A 1 329 ? 3.861 13.924 0.054 1.00 90.06 329 ILE A C 1
ATOM 2593 O O . ILE A 1 329 ? 3.539 13.577 1.195 1.00 90.06 329 ILE A O 1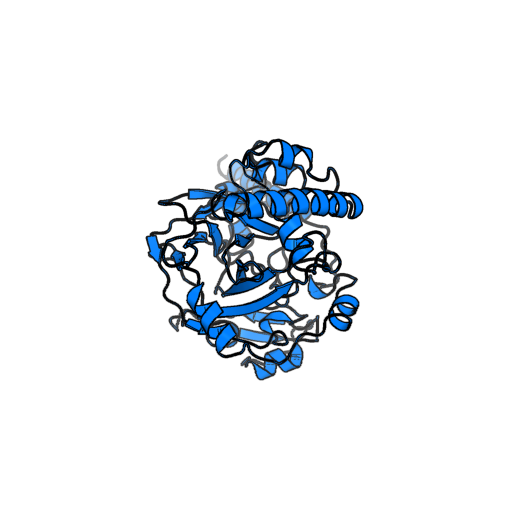
ATOM 2597 N N . PRO A 1 330 ? 4.965 14.664 -0.160 1.00 91.12 330 PRO A N 1
ATOM 2598 C CA . PRO A 1 330 ? 5.996 14.916 0.856 1.00 91.12 330 PRO A CA 1
ATOM 2599 C C . PRO A 1 330 ? 5.483 15.441 2.199 1.00 91.12 330 PRO A C 1
ATOM 2601 O O . PRO A 1 330 ? 5.886 14.959 3.253 1.00 91.12 330 PRO A O 1
ATOM 2604 N N . ARG A 1 331 ? 4.532 16.382 2.189 1.00 89.56 331 ARG A N 1
ATOM 2605 C CA . ARG A 1 331 ? 3.962 16.947 3.425 1.00 89.56 331 ARG A CA 1
ATOM 2606 C C . ARG A 1 331 ? 3.222 15.913 4.281 1.00 89.56 331 ARG A C 1
ATOM 2608 O O . ARG A 1 331 ? 3.193 16.046 5.500 1.00 89.56 331 ARG A O 1
ATOM 2615 N N . PHE A 1 332 ? 2.636 14.898 3.653 1.00 91.00 332 PHE A N 1
ATOM 2616 C CA . PHE A 1 332 ? 1.912 13.822 4.328 1.00 91.00 332 PHE A CA 1
ATOM 2617 C C . PHE A 1 332 ? 2.737 12.541 4.434 1.00 91.00 332 PHE A C 1
ATOM 2619 O O . PHE A 1 332 ? 2.209 11.514 4.839 1.00 91.00 332 PHE A O 1
ATOM 2626 N N . LYS A 1 333 ? 4.035 12.586 4.110 1.00 93.50 333 LYS A N 1
ATOM 2627 C CA . LYS A 1 333 ? 4.920 11.434 4.260 1.00 93.50 333 LYS A CA 1
ATOM 2628 C C . LYS A 1 333 ? 5.108 10.927 5.678 1.00 93.50 333 LYS A C 1
ATOM 2630 O O . LYS A 1 333 ? 5.158 9.705 5.814 1.00 93.50 333 LYS A O 1
ATOM 2635 N N . PRO A 1 334 ? 5.210 11.770 6.720 1.00 94.75 334 PRO A N 1
ATOM 2636 C CA . PRO A 1 334 ? 5.320 11.245 8.072 1.00 94.75 334 PRO A CA 1
ATOM 2637 C C . PRO A 1 334 ? 4.139 10.312 8.359 1.00 94.75 334 PRO A C 1
ATOM 2639 O O . PRO A 1 334 ? 2.986 10.693 8.152 1.00 94.75 334 PRO A O 1
ATOM 2642 N N . LEU A 1 335 ? 4.416 9.091 8.820 1.00 95.62 335 LEU A N 1
ATOM 2643 C CA . LEU A 1 335 ? 3.392 8.050 8.966 1.00 95.62 335 LEU A CA 1
ATOM 2644 C C . LEU A 1 335 ? 2.244 8.482 9.888 1.00 95.62 335 LEU A C 1
ATOM 2646 O O . LEU A 1 335 ? 1.102 8.108 9.649 1.00 95.62 335 LEU A O 1
ATOM 2650 N N . GLY A 1 336 ? 2.507 9.342 10.877 1.00 96.00 336 GLY A N 1
ATOM 2651 C CA . GLY A 1 336 ? 1.453 9.909 11.717 1.00 96.00 336 GLY A CA 1
ATOM 2652 C C . GLY A 1 336 ? 0.411 10.722 10.936 1.00 96.00 336 GLY A C 1
ATOM 2653 O O . GLY A 1 336 ? -0.767 10.688 11.276 1.00 96.00 336 GLY A O 1
ATOM 2654 N N . TYR A 1 337 ? 0.803 11.420 9.863 1.00 94.81 337 TYR A N 1
ATOM 2655 C CA . TYR A 1 337 ? -0.161 12.074 8.972 1.00 94.81 337 TYR A CA 1
ATOM 2656 C C . TYR A 1 337 ? -0.938 11.055 8.143 1.00 94.81 337 TYR A C 1
ATOM 2658 O O . TYR A 1 337 ? -2.152 11.186 8.039 1.00 94.81 337 TYR A O 1
ATOM 2666 N N . GLN A 1 338 ? -0.261 10.046 7.589 1.00 94.88 338 GLN A N 1
ATOM 2667 C CA . GLN A 1 338 ? -0.901 8.995 6.787 1.00 94.88 338 GLN A CA 1
ATOM 2668 C C . GLN A 1 338 ? -1.971 8.256 7.594 1.00 94.88 338 GLN A C 1
ATOM 2670 O O . GLN A 1 338 ? -3.116 8.166 7.155 1.00 94.88 338 GLN A O 1
ATOM 2675 N N . ILE A 1 339 ? -1.636 7.813 8.809 1.00 96.50 339 ILE A N 1
ATOM 2676 C CA . ILE A 1 339 ? -2.564 7.116 9.708 1.00 96.50 339 ILE A CA 1
ATOM 2677 C C . ILE A 1 339 ? -3.765 8.008 10.041 1.00 96.50 339 ILE A C 1
ATOM 2679 O O . ILE A 1 339 ? -4.904 7.574 9.910 1.00 96.50 339 ILE A O 1
ATOM 2683 N N . ALA A 1 340 ? -3.529 9.269 10.419 1.00 95.69 340 ALA A N 1
ATOM 2684 C CA . ALA A 1 340 ? -4.610 10.179 10.784 1.00 95.69 340 ALA A CA 1
ATOM 2685 C C . ALA A 1 340 ? -5.526 10.518 9.595 1.00 95.69 340 ALA A C 1
ATOM 2687 O O . ALA A 1 340 ? -6.739 10.406 9.706 1.00 95.69 340 ALA A O 1
ATOM 2688 N N . LEU A 1 341 ? -4.965 10.882 8.437 1.00 93.38 341 LEU A N 1
ATOM 2689 C CA . LEU A 1 341 ? -5.738 11.209 7.229 1.00 93.38 341 LEU A CA 1
ATOM 2690 C C . LEU A 1 341 ? -6.554 10.024 6.707 1.00 93.38 341 LEU A C 1
ATOM 2692 O O . LEU A 1 341 ? -7.602 10.210 6.092 1.00 93.38 341 LEU A O 1
ATOM 2696 N N . SER A 1 342 ? -6.059 8.811 6.931 1.00 94.44 342 SER A N 1
ATOM 2697 C CA . SER A 1 342 ? -6.718 7.583 6.502 1.00 94.44 342 SER A CA 1
ATOM 2698 C C . SER A 1 342 ? -7.662 6.999 7.554 1.00 94.44 342 SER A C 1
ATOM 2700 O O . SER A 1 342 ? -8.324 6.002 7.268 1.00 94.44 342 SER A O 1
ATOM 2702 N N . TYR A 1 343 ? -7.756 7.586 8.750 1.00 95.88 343 TYR A N 1
ATOM 2703 C CA . TYR A 1 343 ? -8.684 7.135 9.780 1.00 95.88 343 TYR A CA 1
ATOM 2704 C C . TYR A 1 343 ? -10.054 7.781 9.584 1.00 95.88 343 TYR A C 1
ATOM 2706 O O . TYR A 1 343 ? -10.248 8.971 9.807 1.00 95.88 343 TYR A O 1
ATOM 2714 N N . TRP A 1 344 ? -11.004 6.976 9.125 1.00 93.94 344 TRP A N 1
ATOM 2715 C CA . TRP A 1 344 ? -12.401 7.349 8.942 1.00 93.94 344 TRP A CA 1
ATOM 2716 C C . TRP A 1 344 ? -13.261 6.089 8.932 1.00 93.94 344 TRP A C 1
ATOM 2718 O O . TRP A 1 344 ? -12.801 4.993 8.585 1.00 93.94 344 TRP A O 1
ATOM 2728 N N . ARG A 1 345 ? -14.527 6.229 9.329 1.00 92.19 345 ARG A N 1
ATOM 2729 C CA . ARG A 1 345 ? -15.375 5.079 9.655 1.00 92.19 345 ARG A CA 1
ATOM 2730 C C . ARG A 1 345 ? -16.610 5.016 8.779 1.00 92.19 345 ARG A C 1
ATOM 2732 O O . ARG A 1 345 ? -17.273 6.018 8.517 1.00 92.19 345 ARG A O 1
ATOM 2739 N N . GLU A 1 346 ? -16.919 3.800 8.338 1.00 89.12 346 GLU A N 1
ATOM 2740 C CA . GLU A 1 346 ? -18.135 3.517 7.579 1.00 89.12 346 GLU A CA 1
ATOM 2741 C C . GLU A 1 346 ? -19.367 3.943 8.387 1.00 89.12 346 GLU A C 1
ATOM 2743 O O . GLU A 1 346 ? -19.503 3.611 9.562 1.00 89.12 346 GLU A O 1
ATOM 2748 N N . GLY A 1 347 ? -20.250 4.713 7.756 1.00 88.00 347 GLY A N 1
ATOM 2749 C CA . GLY A 1 347 ? -21.495 5.205 8.337 1.00 88.00 347 GLY A CA 1
ATOM 2750 C C . GLY A 1 347 ? -21.349 6.337 9.360 1.00 88.00 347 GLY A C 1
ATOM 2751 O O . GLY A 1 347 ? -22.365 6.793 9.883 1.00 88.00 347 GLY A O 1
ATOM 2752 N N . ASN A 1 348 ? -20.140 6.821 9.666 1.00 90.06 348 ASN A N 1
ATOM 2753 C CA . ASN A 1 348 ? -19.966 7.816 10.723 1.00 90.06 348 ASN A CA 1
ATOM 2754 C C . ASN A 1 348 ? -20.237 9.252 10.231 1.00 90.06 348 ASN A C 1
ATOM 2756 O O . ASN A 1 348 ? -19.449 9.845 9.492 1.00 90.06 348 ASN A O 1
ATOM 2760 N N . ALA A 1 349 ? -21.341 9.840 10.707 1.00 86.44 349 ALA A N 1
ATOM 2761 C CA . ALA A 1 349 ? -21.777 11.204 10.380 1.00 86.44 349 ALA A CA 1
ATOM 2762 C C . ALA A 1 349 ? -20.723 12.285 10.668 1.00 86.44 349 ALA A C 1
ATOM 2764 O O . ALA A 1 349 ? -20.620 13.255 9.915 1.00 86.44 349 ALA A O 1
ATOM 2765 N N . SER A 1 350 ? -19.925 12.125 11.727 1.00 88.06 350 SER A N 1
ATOM 2766 C CA . SER A 1 350 ? -18.898 13.110 12.081 1.00 88.06 350 SER A CA 1
ATOM 2767 C C . SER A 1 350 ? -17.720 13.089 11.105 1.00 88.06 350 SER A C 1
ATOM 2769 O O . SER A 1 350 ? -17.143 14.137 10.830 1.00 88.06 350 SER A O 1
ATOM 2771 N N . ASP A 1 351 ? -17.373 11.920 10.558 1.00 89.06 351 ASP A N 1
ATOM 2772 C CA . ASP A 1 351 ? -16.302 11.789 9.565 1.00 89.06 351 ASP A CA 1
ATOM 2773 C C . ASP A 1 351 ? -16.750 12.357 8.214 1.00 89.06 351 ASP A C 1
ATOM 2775 O O . ASP A 1 351 ? -15.984 13.056 7.555 1.00 89.06 351 ASP A O 1
ATOM 2779 N N . ILE A 1 352 ? -18.025 12.160 7.858 1.00 83.94 352 ILE A N 1
ATOM 2780 C CA . ILE A 1 352 ? -18.660 12.788 6.689 1.00 83.94 352 ILE A CA 1
ATOM 2781 C C . ILE A 1 352 ? -18.611 14.317 6.802 1.00 83.94 352 ILE A C 1
ATOM 2783 O O . ILE A 1 352 ? -18.203 14.998 5.863 1.00 83.94 352 ILE A O 1
ATOM 2787 N N . ALA A 1 353 ? -19.031 14.862 7.947 1.00 85.06 353 ALA A N 1
ATOM 2788 C CA . ALA A 1 353 ? -19.113 16.305 8.162 1.00 85.06 353 ALA A CA 1
ATOM 2789 C C . ALA A 1 353 ? -17.738 16.988 8.227 1.00 85.06 353 ALA A C 1
ATOM 2791 O O . ALA A 1 353 ? -17.626 18.163 7.881 1.00 85.06 353 ALA A O 1
ATOM 2792 N N . ALA A 1 354 ? -16.710 16.261 8.674 1.00 85.25 354 ALA A N 1
ATOM 2793 C CA . ALA A 1 354 ? -15.349 16.769 8.801 1.00 85.25 354 ALA A CA 1
ATOM 2794 C C . ALA A 1 354 ? -14.552 16.739 7.487 1.00 85.25 354 ALA A C 1
ATOM 2796 O O . ALA A 1 354 ? -13.499 17.370 7.424 1.00 85.25 354 ALA A O 1
ATOM 2797 N N . MET A 1 355 ? -15.016 16.012 6.463 1.00 80.56 355 MET A N 1
ATOM 2798 C CA . MET A 1 355 ? -14.286 15.872 5.203 1.00 80.56 355 MET A CA 1
ATOM 2799 C C . MET A 1 355 ? -13.987 17.251 4.585 1.00 80.56 355 MET A C 1
ATOM 2801 O O . MET A 1 355 ? -14.910 18.069 4.472 1.00 80.56 355 MET A O 1
ATOM 2805 N N . PRO A 1 356 ? -12.737 17.509 4.145 1.00 75.75 356 PRO A N 1
ATOM 2806 C CA . PRO A 1 356 ? -12.404 18.693 3.367 1.00 75.75 356 PRO A CA 1
ATOM 2807 C C . PRO A 1 356 ? -13.397 18.885 2.226 1.00 75.75 356 PRO A C 1
ATOM 2809 O O . PRO A 1 356 ? -13.746 17.939 1.516 1.00 75.75 356 PRO A O 1
ATOM 2812 N N . LYS A 1 357 ? -13.885 20.112 2.062 1.00 75.31 357 LYS A N 1
ATOM 2813 C CA . LYS A 1 357 ? -14.827 20.446 0.984 1.00 75.31 357 LYS A CA 1
ATOM 2814 C C . LYS A 1 357 ? -14.089 20.678 -0.324 1.00 75.31 357 LYS A C 1
ATOM 2816 O O . LYS A 1 357 ? -14.695 20.612 -1.393 1.00 75.31 357 LYS A O 1
ATOM 2821 N N . THR A 1 358 ? -12.794 20.950 -0.232 1.00 65.94 358 THR A N 1
ATOM 2822 C CA . THR A 1 358 ? -11.905 21.185 -1.359 1.00 65.94 358 THR A CA 1
ATOM 2823 C C . THR A 1 358 ? -10.661 20.310 -1.242 1.00 65.94 358 THR A C 1
ATOM 2825 O O . THR A 1 358 ? -10.375 19.740 -0.192 1.00 65.94 358 THR A O 1
ATOM 2828 N N . MET A 1 359 ? -9.892 20.207 -2.329 1.00 63.09 359 MET A N 1
ATOM 2829 C CA . MET A 1 359 ? -8.569 19.580 -2.283 1.00 63.09 359 MET A CA 1
ATOM 2830 C C . MET A 1 359 ? -7.477 20.530 -1.742 1.00 63.09 359 MET A C 1
ATOM 2832 O O . MET A 1 359 ? -6.317 20.424 -2.133 1.00 63.09 359 MET A O 1
ATOM 2836 N N . ASP A 1 360 ? -7.836 21.484 -0.875 1.00 71.94 360 ASP A N 1
ATOM 2837 C CA . ASP A 1 360 ? -6.896 22.434 -0.275 1.00 71.94 360 ASP A CA 1
ATOM 2838 C C . ASP A 1 360 ? -6.080 21.771 0.849 1.00 71.94 360 ASP A C 1
ATOM 2840 O O . ASP A 1 360 ? -6.606 21.149 1.776 1.00 71.94 360 ASP A O 1
ATOM 2844 N N . TRP A 1 361 ? -4.760 21.934 0.785 1.00 66.88 361 TRP A N 1
ATOM 2845 C CA . TRP A 1 361 ? -3.807 21.409 1.758 1.00 66.88 361 TRP A CA 1
ATOM 2846 C C . TRP A 1 361 ? -4.038 21.898 3.193 1.00 66.88 361 TRP A C 1
ATOM 2848 O O . TRP A 1 361 ? -3.711 21.175 4.137 1.00 66.88 361 TRP A O 1
ATOM 2858 N N . VAL A 1 362 ? -4.562 23.112 3.378 1.00 69.19 362 VAL A N 1
ATOM 2859 C CA . VAL A 1 362 ? -4.901 23.657 4.700 1.00 69.19 362 VAL A CA 1
ATOM 2860 C C . VAL A 1 362 ? -6.064 22.874 5.304 1.00 69.19 362 VAL A C 1
ATOM 2862 O O . VAL A 1 362 ? -5.980 22.459 6.462 1.00 69.19 362 VAL A O 1
ATOM 2865 N N . GLU A 1 363 ? -7.104 22.601 4.512 1.00 78.50 363 GLU A N 1
ATOM 2866 C CA . GLU A 1 363 ? -8.257 21.810 4.952 1.00 78.50 363 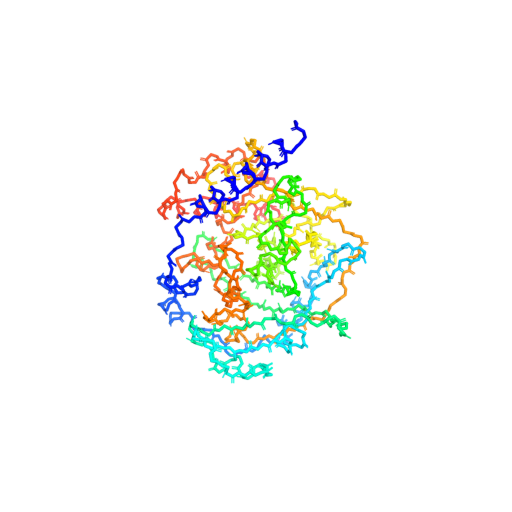GLU A CA 1
ATOM 2867 C C . GLU A 1 363 ? -7.845 20.375 5.300 1.00 78.50 363 GLU A C 1
ATOM 2869 O O . GLU A 1 363 ? -8.236 19.863 6.349 1.00 78.50 363 GLU A O 1
ATOM 2874 N N . TYR A 1 364 ? -6.978 19.748 4.496 1.00 81.88 364 TYR A N 1
ATOM 2875 C CA . TYR A 1 364 ? -6.436 18.422 4.815 1.00 81.88 364 TYR A CA 1
ATOM 2876 C C . TYR A 1 364 ? -5.615 18.403 6.107 1.00 81.88 364 TYR A C 1
ATOM 2878 O O . TYR A 1 364 ? -5.687 17.438 6.865 1.00 81.88 364 TYR A O 1
ATOM 2886 N N . GLY A 1 365 ? -4.849 19.460 6.391 1.00 84.31 365 GLY A N 1
ATOM 2887 C CA . GLY A 1 365 ? -4.117 19.583 7.652 1.00 84.31 365 GLY A CA 1
ATOM 2888 C C . GLY A 1 365 ? -5.048 19.613 8.868 1.00 84.31 365 GLY A C 1
ATOM 2889 O O . GLY A 1 365 ? -4.807 18.896 9.839 1.00 84.31 365 GLY A O 1
ATOM 2890 N N . ALA A 1 366 ? -6.129 20.394 8.796 1.00 87.50 366 ALA A N 1
ATOM 2891 C CA . ALA A 1 366 ? -7.142 20.457 9.850 1.00 87.50 366 ALA A CA 1
ATOM 2892 C C . ALA A 1 366 ? -7.898 19.125 10.000 1.00 87.50 366 ALA A C 1
ATOM 2894 O O . ALA A 1 366 ? -8.087 18.642 11.118 1.00 87.50 366 ALA A O 1
ATOM 2895 N N . PHE A 1 367 ? -8.260 18.486 8.883 1.00 89.50 367 PHE A N 1
ATOM 2896 C CA . PHE A 1 367 ? -8.876 17.159 8.890 1.00 89.50 367 PHE A CA 1
ATOM 2897 C C . PHE A 1 367 ? -7.969 16.116 9.555 1.00 89.50 367 PHE A C 1
ATOM 2899 O O . PHE A 1 367 ? -8.422 15.387 10.434 1.00 89.50 367 PHE A O 1
ATOM 2906 N N . ALA A 1 368 ? -6.673 16.098 9.219 1.00 91.19 368 ALA A N 1
ATOM 2907 C CA . ALA A 1 368 ? -5.699 15.203 9.842 1.00 91.19 368 ALA A CA 1
ATOM 2908 C C . ALA A 1 368 ? -5.612 15.403 11.361 1.00 91.19 368 ALA A C 1
ATOM 2910 O O . ALA A 1 368 ? -5.509 14.432 12.102 1.00 91.19 368 ALA A O 1
ATOM 2911 N N . GLN A 1 369 ? -5.650 16.649 11.842 1.00 92.81 369 GLN A N 1
ATOM 2912 C CA . GLN A 1 369 ? -5.626 16.935 13.280 1.00 92.81 369 GLN A CA 1
ATOM 2913 C C . GLN A 1 369 ? -6.874 16.393 13.984 1.00 92.81 369 GLN A C 1
ATOM 2915 O O . GLN A 1 369 ? -6.742 15.674 14.975 1.00 92.81 369 GLN A O 1
ATOM 2920 N N . GLY A 1 370 ? -8.062 16.659 13.433 1.00 93.75 370 GLY A N 1
ATOM 2921 C CA . GLY A 1 370 ? -9.318 16.151 13.989 1.00 93.75 370 GLY A CA 1
ATOM 2922 C C . GLY A 1 370 ? -9.386 14.621 13.993 1.00 93.75 370 GLY A C 1
ATOM 2923 O O . GLY A 1 370 ? -9.792 14.017 14.986 1.00 93.75 370 GLY A O 1
ATOM 2924 N N . GLN A 1 371 ? -8.928 13.968 12.921 1.00 94.94 371 GLN A N 1
ATOM 2925 C CA . GLN A 1 371 ? -8.875 12.505 12.874 1.00 94.94 371 GLN A CA 1
ATOM 2926 C C . GLN A 1 371 ? -7.805 11.918 13.796 1.00 94.94 371 GLN A C 1
ATOM 2928 O O . GLN A 1 371 ? -8.017 10.857 14.376 1.00 94.94 371 GLN A O 1
ATOM 2933 N N . ALA A 1 372 ? -6.685 12.609 14.009 1.00 95.81 372 ALA A N 1
ATOM 2934 C CA . ALA A 1 372 ? -5.672 12.168 14.960 1.00 95.81 372 ALA A CA 1
ATOM 2935 C C . ALA A 1 372 ? -6.179 12.183 16.411 1.00 95.81 372 ALA A C 1
ATOM 2937 O O . ALA A 1 372 ? -5.859 11.276 17.181 1.00 95.81 372 ALA A O 1
ATOM 2938 N N . GLU A 1 373 ? -6.970 13.190 16.790 1.00 95.19 373 GLU A N 1
ATOM 2939 C CA . GLU A 1 373 ? -7.631 13.245 18.101 1.00 95.19 373 GLU A CA 1
ATOM 2940 C C . GLU A 1 373 ? -8.597 12.076 18.294 1.00 95.19 373 GLU A C 1
ATOM 2942 O O . GLU A 1 373 ? -8.484 11.352 19.287 1.00 95.19 373 GLU A O 1
ATOM 2947 N N . LYS A 1 374 ? -9.469 11.834 17.307 1.00 95.25 374 LYS A N 1
ATOM 2948 C CA . LYS A 1 374 ? -10.395 10.693 17.303 1.00 95.25 374 LYS A CA 1
ATOM 2949 C C . LYS A 1 374 ? -9.657 9.361 17.384 1.00 95.25 374 LYS A C 1
ATOM 2951 O O . LYS A 1 374 ? -10.006 8.521 18.209 1.00 95.25 374 LYS A O 1
ATOM 2956 N N . PHE A 1 375 ? -8.612 9.182 16.572 1.00 95.62 375 PHE A N 1
ATOM 2957 C CA . PHE A 1 375 ? -7.799 7.968 16.561 1.00 95.62 375 PHE A CA 1
ATOM 2958 C C . PHE A 1 375 ? -7.191 7.704 17.937 1.00 95.62 375 PHE A C 1
ATOM 2960 O O . PHE A 1 375 ? -7.340 6.607 18.464 1.00 95.62 375 PHE A O 1
ATOM 2967 N N . ARG A 1 376 ? -6.541 8.704 18.554 1.00 95.00 376 ARG A N 1
ATOM 2968 C CA . ARG A 1 376 ? -5.954 8.560 19.896 1.00 95.00 376 ARG A CA 1
ATOM 2969 C C . ARG A 1 376 ? -6.998 8.190 20.942 1.00 95.00 376 ARG A C 1
ATOM 2971 O O . ARG A 1 376 ? -6.750 7.291 21.744 1.00 95.00 376 ARG A O 1
ATOM 2978 N N . HIS A 1 377 ? -8.132 8.896 20.945 1.00 94.19 377 HIS A N 1
ATOM 2979 C CA . HIS A 1 377 ? -9.226 8.638 21.880 1.00 94.19 377 HIS A CA 1
ATOM 2980 C C . HIS A 1 377 ? 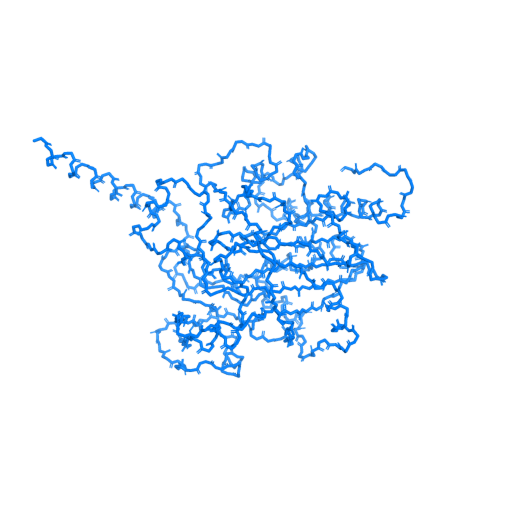-9.717 7.199 21.725 1.00 94.19 377 HIS A C 1
ATOM 2982 O O . HIS A 1 377 ? -9.639 6.419 22.670 1.00 94.19 377 HIS A O 1
ATOM 2988 N N . ASN A 1 378 ? -10.106 6.803 20.513 1.00 94.81 378 ASN A N 1
ATOM 2989 C CA . ASN A 1 378 ? -10.627 5.467 20.246 1.00 94.81 378 ASN A CA 1
ATOM 2990 C C . ASN A 1 378 ? -9.577 4.374 20.513 1.00 94.81 378 ASN A C 1
ATOM 2992 O O . ASN A 1 378 ? -9.907 3.352 21.112 1.00 94.81 378 ASN A O 1
ATOM 2996 N N . ALA A 1 379 ? -8.303 4.596 20.175 1.00 93.50 379 ALA A N 1
ATOM 2997 C CA . ALA A 1 379 ? -7.220 3.656 20.469 1.00 93.50 379 ALA A CA 1
ATOM 2998 C C . ALA A 1 379 ? -7.038 3.436 21.981 1.00 93.50 379 ALA A C 1
ATOM 3000 O O . ALA A 1 379 ? -6.845 2.301 22.413 1.00 93.50 379 ALA A O 1
ATOM 3001 N N . ALA A 1 380 ? -7.157 4.485 22.803 1.00 91.56 380 ALA A N 1
ATOM 3002 C CA . ALA A 1 380 ? -7.122 4.350 24.260 1.00 91.56 380 ALA A CA 1
ATOM 3003 C C . ALA A 1 380 ? -8.330 3.559 24.799 1.00 91.56 380 ALA A C 1
ATOM 3005 O O . ALA A 1 380 ? -8.193 2.777 25.743 1.00 91.56 380 ALA A O 1
ATOM 3006 N N . CYS A 1 381 ? -9.499 3.727 24.177 1.00 90.38 381 CYS A N 1
ATOM 3007 C CA . CYS A 1 381 ? -10.735 3.051 24.563 1.00 90.38 381 CYS A CA 1
ATOM 3008 C C . CYS A 1 381 ? -10.708 1.557 24.220 1.00 90.38 381 CYS A C 1
ATOM 3010 O O . CYS A 1 381 ? -10.867 0.718 25.106 1.00 90.38 381 CYS A O 1
ATOM 3012 N N . PHE A 1 382 ? -10.427 1.206 22.964 1.00 86.12 382 PHE A N 1
ATOM 3013 C CA . PHE A 1 382 ? -10.361 -0.193 22.526 1.00 86.12 382 PHE A CA 1
ATOM 3014 C C . PHE A 1 382 ? -9.096 -0.911 23.011 1.00 86.12 382 PHE A C 1
ATOM 3016 O O . PHE A 1 382 ? -9.103 -2.116 23.253 1.00 86.12 382 PHE A O 1
ATOM 3023 N N . GLY A 1 383 ? -8.020 -0.163 23.258 1.00 77.31 383 GLY A N 1
ATOM 3024 C CA . GLY A 1 383 ? -6.800 -0.659 23.883 1.00 77.31 383 GLY A CA 1
ATOM 3025 C C . GLY A 1 383 ? -6.944 -0.986 25.374 1.00 77.31 383 GLY A C 1
ATOM 3026 O O . GLY A 1 383 ? -5.959 -1.402 25.981 1.00 77.31 383 GLY A O 1
ATOM 3027 N N . GLY A 1 384 ? -8.122 -0.829 25.988 1.00 65.38 384 GLY A N 1
ATOM 3028 C CA . GLY A 1 384 ? -8.354 -1.143 27.404 1.00 65.38 384 GLY A CA 1
ATOM 3029 C C . GLY A 1 384 ? -7.691 -0.169 28.384 1.00 65.38 384 GLY A C 1
ATOM 3030 O O . GLY A 1 384 ? -7.561 -0.490 29.562 1.00 65.38 384 GLY A O 1
ATOM 3031 N N . GLY A 1 385 ? -7.257 1.005 27.911 1.00 62.31 385 GLY A N 1
ATOM 3032 C CA . GLY A 1 385 ? -6.680 2.061 28.745 1.00 62.31 385 GLY A CA 1
ATOM 3033 C C . GLY A 1 385 ? -7.730 2.912 29.465 1.00 62.31 385 GLY A C 1
ATOM 3034 O O . GLY A 1 385 ? -7.407 3.567 30.452 1.00 62.31 385 GLY A O 1
ATOM 3035 N N . LEU A 1 386 ? -8.985 2.889 29.004 1.00 65.19 386 LEU A N 1
ATOM 3036 C CA . LEU A 1 386 ? -10.098 3.640 29.588 1.00 65.19 386 LEU A CA 1
ATOM 3037 C C . LEU A 1 386 ? -11.285 2.709 29.868 1.00 65.19 386 LEU A C 1
ATOM 3039 O O . LEU A 1 386 ? -11.883 2.159 28.944 1.00 65.19 386 LEU A O 1
ATOM 3043 N N . SER A 1 387 ? -11.661 2.550 31.140 1.00 55.28 387 SER A N 1
ATOM 3044 C CA . SER A 1 387 ? -12.941 1.940 31.510 1.00 55.28 387 SER A CA 1
ATOM 3045 C C . SER A 1 387 ? -14.086 2.925 31.229 1.00 55.28 387 SER A C 1
ATOM 3047 O O . SER A 1 387 ? -13.954 4.122 31.472 1.00 55.28 387 SER A O 1
ATOM 3049 N N . ASN A 1 388 ? -15.215 2.433 30.707 1.00 65.19 388 ASN A N 1
ATOM 3050 C CA . ASN A 1 388 ? -16.414 3.228 30.379 1.00 65.19 388 ASN A CA 1
ATOM 3051 C C . ASN A 1 388 ? -16.224 4.312 29.301 1.00 65.19 388 ASN A C 1
ATOM 3053 O O . ASN A 1 388 ? -16.883 5.352 29.337 1.00 65.19 388 ASN A O 1
ATOM 3057 N N . CYS A 1 389 ? -15.348 4.087 28.325 1.00 74.00 389 CYS A N 1
ATOM 3058 C CA . CYS A 1 389 ? -15.241 4.996 27.192 1.00 74.00 389 CYS A CA 1
ATOM 3059 C C . CYS A 1 389 ? -16.333 4.737 26.138 1.00 74.00 389 CYS A C 1
ATOM 3061 O O . CYS A 1 389 ? -16.585 3.594 25.762 1.00 74.00 389 CYS A O 1
ATOM 3063 N N . SER A 1 390 ? -16.940 5.813 25.626 1.00 77.38 390 SER A N 1
ATOM 3064 C CA . SER A 1 390 ? -17.712 5.786 24.378 1.00 77.38 390 SER A CA 1
ATOM 3065 C C . SER A 1 390 ? -16.805 6.201 23.212 1.00 77.38 390 SER A C 1
ATOM 3067 O O . SER A 1 390 ? -16.183 7.268 23.302 1.00 77.38 390 SER A O 1
ATOM 3069 N N . PRO A 1 391 ? -16.700 5.391 22.141 1.00 75.56 391 PRO A N 1
ATOM 3070 C CA . PRO A 1 391 ? -16.017 5.796 20.915 1.00 75.56 391 PRO A CA 1
ATOM 3071 C C . PRO A 1 391 ? -16.625 7.098 20.374 1.00 75.56 391 PRO A C 1
ATOM 3073 O O . PRO A 1 391 ? -17.846 7.262 20.417 1.00 75.56 391 PRO A O 1
ATOM 3076 N N . GLN A 1 392 ? -15.776 8.026 19.923 1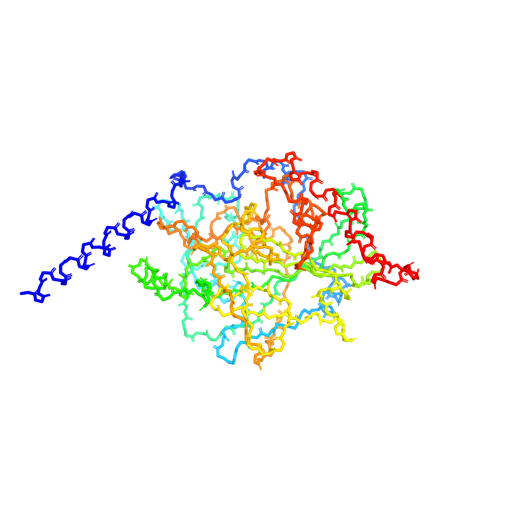.00 76.25 392 GLN A N 1
ATOM 3077 C CA . GLN A 1 392 ? -16.187 9.368 19.468 1.00 76.25 392 GLN A CA 1
ATOM 3078 C C . GLN A 1 392 ? -16.819 9.384 18.087 1.00 76.25 392 GLN A C 1
ATOM 3080 O O . GLN A 1 392 ? -16.351 8.606 17.237 1.00 76.25 392 GLN A O 1
#

pLDDT: mean 89.07, std 13.25, range [36.38, 98.81]

Foldseek 3Di:
DVVVVVVVVVVVLVVVLVVVQVVQDPPPPPQAALCPFPQNVVLCVVPPFDQDWDDPVRVVLLVLQAAFEFADPPDDWFFDCFPAWQQQWFKAFLVRHGPGPGGHLVSLLVQQVPQRMAIAGHHDPPDDGAHEKEKDWDWDDLVPAQLSFTKIKIKTKGAASAAFAAPFDDPVVVVSDVVQDDRLHFFLQLRMWMKIFIAGPVSHTFWIWTDAALAIATDGDPPAAHQDPSNYFYWFQFPSRRGIDRDDAAKDWAKHDNDDDLQSVCVNLPNDDADPRIGTTITGRPDTDDHYYDYGGCSGQLARRSYFSHDDDPGPSNTHHGHVQSSDPSVCSRVLLRNQLNYDHRPDPVLSVLDDNDPDPVSSSVSSNVSSVLSNLVSCVSVVVDDPDDRD

Radius of gyration: 21.29 Å; chains: 1; bounding box: 54×45×74 Å

Sequence (392 aa):
MKWLWIVALLFLVLAFGVVFVRWFLPVDRQGTNFSQYPGHPEYAAANPSSDALPSNEERQLLRRHMPRFFKTKNGEGPIDFYADYIASGTLRKADGALIASEVTPAVLNANKEDPIVVFEHLPSKRRAPKPAVLARIDRINADEGPLKMPLIVLTYHAVFRHSGLPAGISWWQELGARLVGDAEDWHQLDHYTAVSMLLDASGKPLGLMMMQHNYQRSYLFGEGVELPADGRPLIDIALRSNELYPHKEGRTLRPAVSFLEPRSFAYMIGAASKPMMAASDVTEPDMEASYELRFLPPSDAFYTFKGYLGARRALPGRDGPPGANYNAIPRFKPLGYQIALSYWREGNASDIAAMPKTMDWVEYGAFAQGQAEKFRHNAACFGGGLSNCSPQ